Protein 4XYG (pdb70)

CATH classification: 3.40.50.720 (+1 more: 3.40.50.720)

Sequence (376 aa):
AKVLCVLYDDPTSGYPPLYARNAIPKIERYPDGQTVPNPKHIDFVPGELLGCVSGELGLRSYLEDLGHTFIVTSDKEEGPNSVFEKELPDADIVISQPFWPAYLTAERIAKAKKLKLALTAGIGSDHVDLNAAIKAGITVAEETFFSNGICVAEHAVMMILALVRNYLPSHKIAEEGGWNIADCVSRSYDLEGMHVGTVAAGRIGLAVLRRLKPFDVKLHYTARHRSPRAIEDELGLTYHATAEEMAEVCDVISIHAPLYPATEHLFNAKVLNKMRHGSYLVNTARRAEEICDRDDIVRALESGQLAGYAGDVWFPQPAPANHPWRNMPHNGMTPHMSGSSLSGQARYAAGTREILECWFENRPIRDEYLIVSNGKLAGT

Nearest PDB structures (foldseek):
  4xyg-assembly1_A  TM=1.003E+00  e=2.676E-80  Granulicella mallensis MP5ACTX8
  6tb6-assembly1_B  TM=9.885E-01  e=5.078E-66  Granulicella mallensis
  7ya4-assembly1_A  TM=9.748E-01  e=5.518E-65  Novosphingobium sp. AP12
  7qz1-assembly2_B-2  TM=9.935E-01  e=2.364E-64  Ancylobacter novellus DSM 506
  6jx1-assembly1_A  TM=9.877E-01  e=9.874E-65  Pseudomonas sp. 101

B-factor: mean 25.12, std 8.69, range [8.84, 64.17]

Secondary structure (DSSP, 8-state):
-EEEEE-BPPPTT-SS---S-S------B-TTSPBPP--S--SS-TTS--SBTTTGGG-HHHHHHTT-EEEEES--SSTTSHHHHHGGG-SEEEE-TTS---B-HHHHHH-TT--EEEESSS--TTB-HHHHHHHT-EEE--TTTTHHHHHHHHHHHHHHHHHTHHHHHHHHHTT---HHHHHTT----TT-EEEEE--SHHHHHHHHHHGGGTPEEEEE-SSPPPHHHHHHHTPEEESSHHHHHTT-SEEEE----STTTTT-BSHHHHTTSPTTEEEEE-S-GGGB-HHHHHHHHHHTSEEEEEES--SSSSPPTT-TTTTSTTB----S-GGGSHHHHHHHHHHHHHHHHHHHTT-PPPGGGEEEETTEES--

Foldseek 3Di:
DEEEEAAAADDPVDPPDDAPDQADDDDAAAPVGHGFFDFPDAQDHQRTQQRHQVNVLRCDVVQVVVPYHYHYYNFQDDCVTPCNVVQQAHQEYEYEPLRDRAADLVSLVSNPNYAEYEYLFDDDVRYDVVSCLVSQHWYWFRPPLQLLLLLVVQVVQVQCLQQVPPVCVVCVVVVHDPVCVNRVRGDQQAAFEEEEEDCPSNNVSNLVVCQVSNYQYEYEYCDDDDPVSCVVRVYDYDPDLLVSQLRGQEYEYADADDVVQFQCAALVSLQSHAQAGEYEYAHEARSHDQVRVLVSCVVRSHSEYEYAHDPPPVQPPPRPQVDRPHYDYDHNPRCSRSNSSSRSSSLVSRQVVCVVVVHDRDPSGTQDHRSRGDDD

InterPro domains:
  IPR006139 D-isomer specific 2-hydroxyacid dehydrogenase, catalytic domain [PF00389] (63-358)
  IPR006140 D-isomer specific 2-hydroxyacid dehydrogenase, NAD-binding domain [PF02826] (156-335)
  IPR033689 NAD-dependent formate dehydrogenase [MF_03210] (2-383)
  IPR033689 NAD-dependent formate dehydrogenase [NF005750] (1-384)
  IPR033689 NAD-dependent formate dehydrogenase [cd05302] (2-378)
  IPR036291 NAD(P)-binding domain superfamily [SSF51735] (151-336)

Radius of gyration: 21.49 Å; Cα contacts (8 Å, |Δi|>4): 760; chains: 1; bounding box: 57×50×52 Å

Structure (mmCIF, N/CA/C/O backbone):
data_4XYG
#
_entry.id   4XYG
#
_cell.length_a   60.166
_cell.length_b   60.166
_cell.length_c   179.683
_cell.angle_alpha   90.00
_cell.angle_beta   90.00
_cell.angle_gamma   120.00
#
_symmetry.space_group_name_H-M   'P 31 2 1'
#
loop_
_entity.id
_entity.type
_entity.pdbx_description
1 polymer 'Formate dehydrogenase'
2 water water
#
loop_
_atom_site.group_PDB
_atom_site.id
_atom_site.type_symbol
_atom_site.label_atom_id
_atom_site.label_alt_id
_atom_site.label_comp_id
_atom_site.label_asym_id
_atom_site.label_entity_id
_atom_site.label_seq_id
_atom_site.pdbx_PDB_ins_code
_atom_site.Cartn_x
_atom_site.Cartn_y
_atom_site.Cartn_z
_atom_site.occupancy
_atom_site.B_iso_or_equiv
_atom_site.auth_seq_id
_atom_site.auth_comp_id
_atom_site.auth_asym_id
_atom_site.auth_atom_id
_atom_site.pdbx_PDB_model_num
ATOM 1 N N . ALA A 1 2 ? -35.840 -11.233 2.873 1.00 23.29 2 ALA A N 1
ATOM 2 C CA . ALA A 1 2 ? -34.542 -10.733 2.430 1.00 21.48 2 ALA A CA 1
ATOM 3 C C . ALA A 1 2 ? -33.409 -11.527 3.060 1.00 21.12 2 ALA A C 1
ATOM 4 O O . ALA A 1 2 ? -33.593 -12.189 4.089 1.00 22.20 2 ALA A O 1
ATOM 6 N N . LYS A 1 3 ? -32.232 -11.444 2.453 1.00 20.33 3 LYS A N 1
ATOM 7 C CA . LYS A 1 3 ? -31.050 -12.086 3.001 1.00 20.55 3 LYS A CA 1
ATOM 8 C C . LYS A 1 3 ? -30.070 -11.037 3.503 1.00 19.77 3 LYS A C 1
ATOM 9 O O . LYS A 1 3 ? -29.653 -10.149 2.754 1.00 19.12 3 LYS A O 1
ATOM 15 N N . VAL A 1 4 ? -29.717 -11.149 4.779 1.00 18.93 4 VAL A N 1
ATOM 16 C CA . VAL A 1 4 ? -28.802 -10.217 5.437 1.00 20.19 4 VAL A CA 1
ATOM 17 C C . VAL A 1 4 ? -27.507 -10.967 5.714 1.00 18.75 4 VAL A C 1
ATOM 18 O O . VAL A 1 4 ? -27.513 -11.952 6.454 1.00 20.36 4 VAL A O 1
ATOM 22 N N . LEU A 1 5 ? -26.409 -10.503 5.118 1.00 18.17 5 LEU A N 1
ATOM 23 C CA . LEU A 1 5 ? -25.100 -11.137 5.256 1.00 18.31 5 LEU A CA 1
ATOM 24 C C . LEU A 1 5 ? -24.227 -10.231 6.104 1.00 19.16 5 LEU A C 1
ATOM 25 O O . LEU A 1 5 ? -23.911 -9.123 5.685 1.00 17.00 5 LEU A O 1
ATOM 30 N N . CYS A 1 6 ? -23.848 -10.714 7.288 1.00 19.32 6 CYS A N 1
ATOM 31 C CA . CYS A 1 6 ? -23.234 -9.876 8.312 1.00 17.83 6 CYS A CA 1
ATOM 32 C C . CYS A 1 6 ? -21.908 -10.478 8.753 1.00 19.77 6 CYS A C 1
ATOM 33 O O . CYS A 1 6 ? -21.853 -11.640 9.171 1.00 22.42 6 CYS A O 1
ATOM 36 N N . VAL A 1 7 ? -20.839 -9.691 8.650 1.00 17.70 7 VAL A N 1
ATOM 37 C CA . VAL A 1 7 ? -19.495 -10.169 9.001 1.00 17.48 7 VAL A CA 1
ATOM 38 C C . VAL A 1 7 ? -19.090 -9.521 10.327 1.00 19.90 7 VAL A C 1
ATOM 39 O O . VAL A 1 7 ? -19.225 -8.310 10.487 1.00 17.76 7 VAL A O 1
ATOM 43 N N . LEU A 1 8 ? -18.640 -10.332 11.286 1.00 17.93 8 LEU A N 1
ATOM 44 C CA . LEU A 1 8 ? -18.305 -9.851 12.630 1.00 20.24 8 LEU A CA 1
ATOM 45 C C . LEU A 1 8 ? -17.006 -10.520 13.063 1.00 21.32 8 LEU A C 1
ATOM 46 O O . LEU A 1 8 ? -16.599 -11.509 12.462 1.00 19.32 8 LEU A O 1
ATOM 51 N N . TYR A 1 9 ? -16.341 -9.990 14.086 1.00 19.22 9 TYR A N 1
ATOM 52 C CA . TYR A 1 9 ? -15.091 -10.609 14.513 1.00 21.22 9 TYR A CA 1
ATOM 53 C C . TYR A 1 9 ? -15.314 -11.850 15.376 1.00 20.12 9 TYR A C 1
ATOM 54 O O . TYR A 1 9 ? -16.428 -12.134 15.807 1.00 20.04 9 TYR A O 1
ATOM 63 N N . ASP A 1 10 ? -14.246 -12.600 15.617 1.00 21.36 10 ASP A N 1
ATOM 64 C CA . ASP A 1 10 ? -14.366 -13.835 16.382 1.00 23.37 10 ASP A CA 1
ATOM 65 C C . ASP A 1 10 ? -14.763 -13.629 17.850 1.00 26.89 10 ASP A C 1
ATOM 66 O O . ASP A 1 10 ? -14.540 -12.557 18.440 1.00 21.87 10 ASP A O 1
ATOM 71 N N . ASP A 1 11 ? -15.379 -14.664 18.419 1.00 24.66 11 ASP A N 1
ATOM 72 C CA . ASP A 1 11 ? -15.766 -14.690 19.819 1.00 24.67 11 ASP A CA 1
ATOM 73 C C . ASP A 1 11 ? -14.546 -14.561 20.734 1.00 22.70 11 ASP A C 1
ATOM 74 O O . ASP A 1 11 ? -13.410 -14.793 20.300 1.00 23.66 11 ASP A O 1
ATOM 79 N N . PRO A 1 12 ? -14.782 -14.182 21.999 1.00 23.42 12 PRO A N 1
ATOM 80 C CA . PRO A 1 12 ? -13.702 -14.181 22.991 1.00 27.57 12 PRO A CA 1
ATOM 81 C C . PRO A 1 12 ? -13.064 -15.560 23.115 1.00 32.68 12 PRO A C 1
ATOM 82 O O . PRO A 1 12 ? -13.759 -16.580 23.017 1.00 30.55 12 PRO A O 1
ATOM 86 N N . THR A 1 13 ? -11.754 -15.569 23.337 1.00 32.66 13 THR A N 1
ATOM 87 C CA . THR A 1 13 ? -10.980 -16.789 23.544 1.00 35.48 13 THR A CA 1
ATOM 88 C C . THR A 1 13 ? -11.613 -17.725 24.579 1.00 35.60 13 THR A C 1
ATOM 89 O O . THR A 1 13 ? -11.674 -18.938 24.369 1.00 36.49 13 THR A O 1
ATOM 93 N N . SER A 1 14 ? -12.105 -17.155 25.677 1.00 34.40 14 SER A N 1
ATOM 94 C CA . SER A 1 14 ? -12.702 -17.938 26.759 1.00 40.44 14 SER A CA 1
ATOM 95 C C . SER A 1 14 ? -14.174 -18.315 26.523 1.00 40.71 14 SER A C 1
ATOM 96 O O . SER A 1 14 ? -14.798 -18.956 27.372 1.00 41.98 14 SER A O 1
ATOM 99 N N . GLY A 1 15 ? -14.721 -17.925 25.372 1.00 34.10 15 GLY A N 1
ATOM 100 C CA . GLY A 1 15 ? -16.088 -18.272 25.020 1.00 33.64 15 GLY A CA 1
ATOM 101 C C . GLY A 1 15 ? -17.081 -17.133 25.162 1.00 33.78 15 GLY A C 1
ATOM 102 O O . GLY A 1 15 ? -16.783 -16.108 25.777 1.00 36.67 15 GLY A O 1
ATOM 103 N N . TYR A 1 16 ? -18.271 -17.319 24.600 1.00 31.43 16 TYR A N 1
ATOM 104 C CA . TYR A 1 16 ? -19.318 -16.305 24.659 1.00 29.83 16 TYR A CA 1
ATOM 105 C C . TYR A 1 16 ? -20.487 -16.826 25.487 1.00 30.00 16 TYR A C 1
ATOM 106 O O . TYR A 1 16 ? -20.875 -17.989 25.346 1.00 35.52 16 TYR A O 1
ATOM 115 N N . PRO A 1 17 ? -21.066 -15.973 26.348 1.00 27.73 17 PRO A N 1
ATOM 116 C CA . PRO A 1 17 ? -20.696 -14.577 26.598 1.00 29.28 17 PRO A CA 1
ATOM 117 C C . PRO A 1 17 ? -19.531 -14.464 27.567 1.00 34.15 17 PRO A C 1
ATOM 118 O O . PRO A 1 17 ? -19.276 -15.393 28.345 1.00 31.34 17 PRO A O 1
ATOM 122 N N . PRO A 1 18 ? -18.825 -13.328 27.529 1.00 29.29 18 PRO A N 1
ATOM 123 C CA . PRO A 1 18 ? -17.754 -13.125 28.503 1.00 29.25 18 PRO A CA 1
ATOM 124 C C . PRO A 1 18 ? -18.356 -12.816 29.863 1.00 25.77 18 PRO A C 1
ATOM 125 O O . PRO A 1 18 ? -19.559 -12.567 29.963 1.00 25.35 18 PRO A O 1
ATOM 129 N N . LEU A 1 19 ? -17.537 -12.822 30.911 1.00 28.42 19 LEU A N 1
ATOM 130 C CA . LEU A 1 19 ? -18.015 -12.408 32.225 1.00 27.71 19 LEU A CA 1
ATOM 131 C C . LEU A 1 19 ? -17.949 -10.889 32.343 1.00 25.50 19 LEU A C 1
ATOM 132 O O . LEU A 1 19 ? -16.866 -10.320 32.452 1.00 30.75 19 LEU A O 1
ATOM 137 N N . TYR A 1 20 ? -19.102 -10.233 32.311 1.00 27.03 20 TYR A N 1
ATOM 138 C CA . TYR A 1 20 ? -19.121 -8.771 32.295 1.00 23.27 20 TYR A CA 1
ATOM 139 C C . TYR A 1 20 ? -18.708 -8.206 33.649 1.00 26.51 20 TYR A C 1
ATOM 140 O O . TYR A 1 20 ? -19.097 -8.720 34.701 1.00 23.44 20 TYR A O 1
ATOM 149 N N . ALA A 1 21 ? -17.901 -7.150 33.599 1.00 24.19 21 ALA A N 1
ATOM 150 C CA . ALA A 1 21 ? -17.449 -6.428 34.785 1.00 22.98 21 ALA A CA 1
ATOM 151 C C . ALA A 1 21 ? -18.578 -5.679 35.480 1.00 22.58 21 ALA A C 1
ATOM 152 O O . ALA A 1 21 ? -18.538 -5.473 36.697 1.00 21.51 21 ALA A O 1
ATOM 154 N N . ARG A 1 22 ? -19.567 -5.242 34.703 1.00 24.22 22 ARG A N 1
ATOM 155 C CA . ARG A 1 22 ? -20.704 -4.495 35.241 1.00 23.21 22 ARG A CA 1
ATOM 156 C C . ARG A 1 22 ? -21.970 -4.859 34.475 1.00 26.07 22 ARG A C 1
ATOM 157 O O . ARG A 1 22 ? -21.895 -5.420 33.388 1.00 24.18 22 ARG A O 1
ATOM 165 N N . ASN A 1 23 ? -23.136 -4.541 35.024 1.00 26.11 23 ASN A N 1
ATOM 166 C CA . ASN A 1 23 ? -24.365 -4.937 34.345 1.00 30.99 23 ASN A CA 1
ATOM 167 C C . ASN A 1 23 ? -25.161 -3.785 33.748 1.00 30.98 23 ASN A C 1
ATOM 168 O O . ASN A 1 23 ? -26.263 -3.994 33.233 1.00 29.23 23 ASN A O 1
ATOM 173 N N . ALA A 1 24 ? -24.609 -2.573 33.822 1.00 25.23 24 ALA A N 1
ATOM 174 C CA . ALA A 1 24 ? -25.243 -1.410 33.194 1.00 24.64 24 ALA A CA 1
ATOM 175 C C . ALA A 1 24 ? -24.185 -0.404 32.755 1.00 24.96 24 ALA A C 1
ATOM 176 O O . ALA A 1 24 ? -23.109 -0.349 33.336 1.00 26.76 24 ALA A O 1
ATOM 178 N N . ILE A 1 25 ? -24.494 0.383 31.728 1.00 22.68 25 ILE A N 1
ATOM 179 C CA . ILE A 1 25 ? -23.607 1.469 31.292 1.00 20.04 25 ILE A CA 1
ATOM 180 C C . ILE A 1 25 ? -24.392 2.781 31.247 1.00 19.20 25 ILE A C 1
ATOM 181 O O . ILE A 1 25 ? -25.631 2.768 31.256 1.00 19.18 25 ILE A O 1
ATOM 186 N N . PRO A 1 26 ? -23.683 3.930 31.217 1.00 19.28 26 PRO A N 1
ATOM 187 C CA . PRO A 1 26 ? -24.392 5.213 31.136 1.00 19.41 26 PRO A CA 1
ATOM 188 C C . PRO A 1 26 ? -25.337 5.297 29.940 1.00 21.06 26 PRO A C 1
ATOM 189 O O . PRO A 1 26 ? -25.043 4.739 28.882 1.00 18.71 26 PRO A O 1
ATOM 193 N N . LYS A 1 27 ? -26.461 5.983 30.109 1.00 22.36 27 LYS A N 1
ATOM 194 C CA . LYS A 1 27 ? -27.365 6.216 28.991 1.00 25.01 27 LYS A CA 1
ATOM 195 C C . LYS A 1 27 ? -26.977 7.532 28.323 1.00 23.57 27 LYS A C 1
ATOM 196 O O . LYS A 1 27 ? -27.168 8.602 28.895 1.00 28.83 27 LYS A O 1
ATOM 202 N N . ILE A 1 28 ? -26.404 7.454 27.127 1.00 21.69 28 ILE A N 1
ATOM 203 C CA . ILE A 1 28 ? -26.049 8.657 26.377 1.00 20.88 28 ILE A CA 1
ATOM 204 C C . ILE A 1 28 ? -27.273 9.053 25.546 1.00 21.45 28 ILE A C 1
ATOM 205 O O . ILE A 1 28 ? -27.907 8.191 24.937 1.00 24.25 28 ILE A O 1
ATOM 210 N N . GLU A 1 29 ? -27.616 10.340 25.543 1.00 21.30 29 GLU A N 1
ATOM 211 C CA . GLU A 1 29 ? -28.826 10.818 24.869 1.00 23.55 29 GLU A CA 1
ATOM 212 C C . GLU A 1 29 ? -28.538 11.563 23.575 1.00 24.51 29 GLU A C 1
ATOM 213 O O . GLU A 1 29 ? -29.307 11.494 22.611 1.00 23.87 29 GLU A O 1
ATOM 219 N N . ARG A 1 30 ? -27.444 12.312 23.565 1.00 20.56 30 ARG A N 1
ATOM 220 C CA . ARG A 1 30 ? -27.093 13.058 22.367 1.00 20.26 30 ARG A CA 1
ATOM 221 C C . ARG A 1 30 ? -25.596 13.251 22.243 1.00 18.60 30 ARG A C 1
ATOM 222 O O . ARG A 1 30 ? -24.851 13.047 23.202 1.00 19.50 30 ARG A O 1
ATOM 230 N N . TYR A 1 31 ? -25.170 13.643 21.049 1.00 17.56 31 TYR A N 1
ATOM 231 C CA . TYR A 1 31 ? -23.769 13.878 20.748 1.00 17.79 31 TYR A CA 1
ATOM 232 C C . TYR A 1 31 ? -23.497 15.368 20.909 1.00 18.21 31 TYR A C 1
ATOM 233 O O . TYR A 1 31 ? -24.445 16.151 21.031 1.00 21.36 31 TYR A O 1
ATOM 242 N N . PRO A 1 32 ? -22.212 15.771 20.951 1.00 19.87 32 PRO A N 1
ATOM 243 C CA . PRO A 1 32 ? -21.883 17.170 21.266 1.00 20.86 32 PRO A CA 1
ATOM 244 C C . PRO A 1 32 ? -22.424 18.205 20.284 1.00 24.26 32 PRO A C 1
ATOM 245 O O . PRO A 1 32 ? -22.540 19.374 20.666 1.00 29.75 32 PRO A O 1
ATOM 249 N N . ASP A 1 33 ? -22.740 17.805 19.054 1.00 20.83 33 ASP A N 1
ATOM 250 C CA . ASP A 1 33 ? -23.277 18.754 18.075 1.00 23.02 33 ASP A CA 1
ATOM 251 C C . ASP A 1 33 ? -24.805 18.808 18.081 1.00 25.39 33 ASP A C 1
ATOM 252 O O . ASP A 1 33 ? -25.414 19.517 17.272 1.00 29.17 33 ASP A O 1
ATOM 257 N N . GLY A 1 34 ? -25.419 18.058 18.989 1.00 21.57 34 GLY A N 1
ATOM 258 C CA . GLY A 1 34 ? -26.868 18.057 19.116 1.00 23.36 34 GLY A CA 1
ATOM 259 C C . GLY A 1 34 ? -27.558 16.887 18.432 1.00 22.06 34 GLY A C 1
ATOM 260 O O . GLY A 1 34 ? -28.751 16.663 18.641 1.00 25.15 34 GLY A O 1
ATOM 261 N N . GLN A 1 35 ? -26.828 16.142 17.608 1.00 19.50 35 GLN A N 1
ATOM 262 C CA . GLN A 1 35 ? -27.404 14.950 16.988 1.00 19.30 35 GLN A CA 1
ATOM 263 C C . GLN A 1 35 ? -27.879 13.985 18.074 1.00 20.13 35 GLN A C 1
ATOM 264 O O . GLN A 1 35 ? -27.180 13.768 19.059 1.00 20.83 35 GLN A O 1
ATOM 270 N N . THR A 1 36 ? -29.068 13.407 17.913 1.00 19.25 36 THR A N 1
ATOM 271 C CA . THR A 1 36 ? -29.527 12.399 18.867 1.00 19.11 36 THR A CA 1
ATOM 272 C C . THR A 1 36 ? -28.906 11.022 18.617 1.00 18.01 36 THR A C 1
ATOM 273 O O . THR A 1 36 ? -28.537 10.689 17.484 1.00 17.54 36 THR A O 1
ATOM 277 N N . VAL A 1 37 ? -28.779 10.242 19.693 1.00 17.62 37 VAL A N 1
ATOM 278 C CA . VAL A 1 37 ? -28.353 8.846 19.596 1.00 16.24 37 VAL A CA 1
ATOM 279 C C . VAL A 1 37 ? -29.420 8.047 18.855 1.00 15.40 37 VAL A C 1
ATOM 280 O O . VAL A 1 37 ? -30.534 8.539 18.673 1.00 18.89 37 VAL A O 1
ATOM 284 N N . PRO A 1 38 ? -29.083 6.824 18.416 1.00 17.04 38 PRO A N 1
ATOM 285 C CA . PRO A 1 38 ? -30.083 6.093 17.628 1.00 19.27 38 PRO A CA 1
ATOM 286 C C . PRO A 1 38 ? -31.374 5.816 18.390 1.00 19.73 38 PRO A C 1
ATOM 287 O O . PRO A 1 38 ? -31.383 5.693 19.630 1.00 18.25 38 PRO A O 1
ATOM 291 N N . ASN A 1 39 ? -32.467 5.722 17.639 1.00 19.99 39 ASN A N 1
ATOM 292 C CA . ASN A 1 39 ? -33.781 5.515 18.237 1.00 22.43 39 ASN A CA 1
ATOM 293 C C . ASN A 1 39 ? -34.557 4.371 17.604 1.00 21.74 39 ASN A C 1
ATOM 294 O O . ASN A 1 39 ? -35.655 4.584 17.071 1.00 23.63 39 ASN A O 1
ATOM 299 N N . PRO A 1 40 ? -34.007 3.146 17.675 1.00 20.96 40 PRO A N 1
ATOM 300 C CA . PRO A 1 40 ? -34.799 2.024 17.166 1.00 20.38 40 PRO A CA 1
ATOM 301 C C . PRO A 1 40 ? -36.050 1.841 18.020 1.00 21.73 40 PRO A C 1
ATOM 302 O O . PRO A 1 40 ? -36.106 2.332 19.157 1.00 22.50 40 PRO A O 1
ATOM 306 N N . LYS A 1 41 ? -37.054 1.159 17.479 1.00 23.11 41 LYS A N 1
ATOM 307 C CA . LYS A 1 41 ? -38.296 0.980 18.222 1.00 22.81 41 LYS A CA 1
ATOM 308 C C . LYS A 1 41 ? -38.100 0.073 19.432 1.00 23.12 41 LYS A C 1
ATOM 309 O O . LYS A 1 41 ? -38.754 0.249 20.466 1.00 25.55 41 LYS A O 1
ATOM 315 N N . HIS A 1 42 ? -37.201 -0.897 19.292 1.00 23.18 42 HIS A N 1
ATOM 316 C CA . HIS A 1 42 ? -36.849 -1.824 20.363 1.00 23.90 42 HIS A CA 1
ATOM 317 C C . HIS A 1 42 ? -35.414 -2.280 20.165 1.00 21.92 42 HIS A C 1
ATOM 318 O O . HIS A 1 42 ? -34.907 -2.280 19.031 1.00 21.56 42 HIS A O 1
ATOM 325 N N . ILE A 1 43 ? -34.759 -2.669 21.256 1.00 21.90 43 ILE A N 1
ATOM 326 C CA . ILE A 1 43 ? -33.515 -3.424 21.146 1.00 19.60 43 ILE A CA 1
ATOM 327 C C . ILE A 1 43 ? -33.627 -4.748 21.895 1.00 23.79 43 ILE A C 1
AT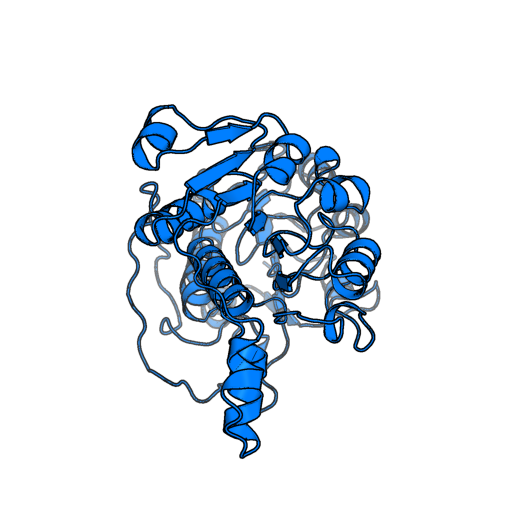OM 328 O O . ILE A 1 43 ? -34.343 -4.850 22.897 1.00 29.59 43 ILE A O 1
ATOM 333 N N . ASP A 1 44 ? -32.909 -5.751 21.404 1.00 21.73 44 ASP A N 1
ATOM 334 C CA . ASP A 1 44 ? -32.925 -7.085 21.988 1.00 24.77 44 ASP A CA 1
ATOM 335 C C . ASP A 1 44 ? -31.601 -7.404 22.679 1.00 28.27 44 ASP A C 1
ATOM 336 O O . ASP A 1 44 ? -31.086 -8.521 22.598 1.00 27.93 44 ASP A O 1
ATOM 341 N N . PHE A 1 45 ? -31.044 -6.398 23.342 1.00 24.45 45 PHE A N 1
ATOM 342 C CA . PHE A 1 45 ? -29.843 -6.567 24.145 1.00 24.29 45 PHE A CA 1
ATOM 343 C C . PHE A 1 45 ? -29.900 -5.557 25.287 1.00 21.93 45 PHE A C 1
ATOM 344 O O . PHE A 1 45 ? -30.657 -4.579 25.231 1.00 23.77 45 PHE A O 1
ATOM 352 N N . VAL A 1 46 ? -29.130 -5.828 26.334 1.00 22.77 46 VAL A N 1
ATOM 353 C CA . VAL A 1 46 ? -28.923 -4.876 27.413 1.00 21.05 46 VAL A CA 1
ATOM 354 C C . VAL A 1 46 ? -27.650 -4.118 27.066 1.00 18.55 46 VAL A C 1
ATOM 355 O O . VAL A 1 46 ? -26.610 -4.735 26.843 1.00 20.42 46 VAL A O 1
ATOM 359 N N . PRO A 1 47 ? -27.737 -2.781 26.964 1.00 20.37 47 PRO A N 1
ATOM 360 C CA . PRO A 1 47 ? -26.529 -2.015 26.631 1.00 20.30 47 PRO A CA 1
ATOM 361 C C . PRO A 1 47 ? -25.412 -2.367 27.606 1.00 19.95 47 PRO A C 1
ATOM 362 O O . PRO A 1 47 ? -25.625 -2.392 28.826 1.00 20.98 47 PRO A O 1
ATOM 366 N N . GLY A 1 48 ? -24.244 -2.673 27.058 1.00 19.65 48 GLY A N 1
ATOM 367 C CA . GLY A 1 48 ? -23.156 -3.214 27.843 1.00 23.43 48 GLY A CA 1
ATOM 368 C C . GLY A 1 48 ? -22.765 -4.594 27.344 1.00 22.90 48 GLY A C 1
ATOM 369 O O . GLY A 1 48 ? -21.636 -5.042 27.550 1.00 20.77 48 GLY A O 1
ATOM 370 N N . GLU A 1 49 ? -23.689 -5.274 26.666 1.00 19.49 49 GLU A N 1
ATOM 371 C CA . GLU A 1 49 ? -23.370 -6.595 26.132 1.00 19.40 49 GLU A CA 1
ATOM 372 C C . GLU A 1 49 ? -22.370 -6.550 24.974 1.00 20.25 49 GLU A C 1
ATOM 373 O O . GLU A 1 49 ? -22.282 -5.558 24.225 1.00 21.28 49 GLU A O 1
ATOM 379 N N . LEU A 1 50 ? -21.610 -7.632 24.826 1.00 19.60 50 LEU A N 1
ATOM 380 C CA . LEU A 1 50 ? -20.694 -7.780 23.710 1.00 18.95 50 LEU A CA 1
ATOM 381 C C . LEU A 1 50 ? -21.493 -8.134 22.453 1.00 21.04 50 LEU A C 1
ATOM 382 O O . LEU A 1 50 ? -22.115 -9.195 22.382 1.00 21.34 50 LEU A O 1
ATOM 387 N N . LEU A 1 51 ? -21.481 -7.245 21.463 1.00 19.88 51 LEU A N 1
ATOM 388 C CA . LEU A 1 51 ? -22.369 -7.406 20.309 1.00 19.56 51 LEU A CA 1
ATOM 389 C C . LEU A 1 51 ? -21.641 -7.577 18.983 1.00 21.27 51 LEU A C 1
ATOM 390 O O . LEU A 1 51 ? -22.228 -8.058 18.004 1.00 20.54 51 LEU A O 1
ATOM 395 N N . GLY A 1 52 ? -20.371 -7.184 18.930 1.00 17.09 52 GLY A N 1
ATOM 396 C CA . GLY A 1 52 ? -19.658 -7.127 17.667 1.00 17.30 52 GLY A CA 1
ATOM 397 C C . GLY A 1 52 ? -18.927 -8.380 17.227 1.00 18.36 52 GLY A C 1
ATOM 398 O O . GLY A 1 52 ? -18.251 -8.371 16.201 1.00 18.16 52 GLY A O 1
ATOM 399 N N . CYS A 1 53 ? -19.054 -9.459 18.000 1.00 19.94 53 CYS A N 1
ATOM 400 C CA . CYS A 1 53 ? -18.470 -10.741 17.603 1.00 18.83 53 CYS A CA 1
ATOM 401 C C . CYS A 1 53 ? -19.544 -11.657 17.029 1.00 20.60 53 CYS A C 1
ATOM 402 O O . CYS A 1 53 ? -20.735 -11.361 17.144 1.00 21.25 53 CYS A O 1
ATOM 405 N N . VAL A 1 54 ? -19.117 -12.772 16.438 1.00 21.48 54 VAL A N 1
ATOM 406 C CA . VAL A 1 54 ? -20.045 -13.688 15.755 1.00 21.39 54 VAL A CA 1
ATOM 407 C C . VAL A 1 54 ? -21.243 -14.110 16.628 1.00 23.63 54 VAL A C 1
ATOM 408 O O . VAL A 1 54 ? -22.387 -14.085 16.173 1.00 22.58 54 VAL A O 1
ATOM 412 N N . SER A 1 55 ? -21.008 -14.471 17.886 1.00 21.65 55 SER A N 1
ATOM 413 C CA . SER A 1 55 ? -22.121 -14.884 18.734 1.00 20.27 55 SER A CA 1
ATOM 414 C C . SER A 1 55 ? -22.984 -13.733 19.259 1.00 20.73 55 SER A C 1
ATOM 415 O O . SER A 1 55 ? -24.119 -13.951 19.680 1.00 23.60 55 SER A O 1
ATOM 418 N N . GLY A 1 56 ? -22.447 -12.514 19.231 1.00 21.00 56 GLY A N 1
ATOM 419 C CA . GLY A 1 56 ? -23.191 -11.345 19.665 1.00 19.64 56 GLY A CA 1
ATOM 420 C C . GLY A 1 56 ? -24.228 -10.892 18.648 1.00 17.63 56 GLY A C 1
ATOM 421 O O . GLY A 1 56 ? -25.297 -10.382 19.024 1.00 20.46 56 GLY A O 1
ATOM 422 N N . GLU A 1 57 ? -23.896 -11.072 17.371 1.00 19.16 57 GLU A N 1
ATOM 423 C CA . GLU A 1 57 ? -24.839 -10.911 16.259 1.00 22.41 57 GLU A CA 1
ATOM 424 C C . GLU A 1 57 ? -25.420 -9.504 16.115 1.00 18.61 57 GLU A C 1
ATOM 425 O O . GLU A 1 57 ? -26.475 -9.326 15.492 1.00 20.04 57 GLU A O 1
ATOM 431 N N . LEU A 1 58 ? -24.746 -8.507 16.700 1.00 17.72 58 LEU A N 1
ATOM 432 C CA . LEU A 1 58 ? -25.288 -7.142 16.777 1.00 18.07 58 LEU A CA 1
ATOM 433 C C . LEU A 1 58 ? -26.714 -7.099 17.354 1.00 18.21 58 LEU A C 1
ATOM 434 O O . LEU A 1 58 ? -27.450 -6.129 17.177 1.00 19.32 58 LEU A O 1
ATOM 439 N N . GLY A 1 59 ? -27.099 -8.150 18.072 1.00 18.60 59 GLY A N 1
ATOM 440 C CA . GLY A 1 59 ? -28.414 -8.202 18.677 1.00 17.63 59 GLY A CA 1
ATOM 441 C C . GLY A 1 59 ? -29.560 -8.300 17.686 1.00 18.49 59 GLY A C 1
ATOM 442 O O . GLY A 1 59 ? -30.708 -8.009 18.036 1.00 20.30 59 GLY A O 1
ATOM 443 N N . LEU A 1 60 ? -29.268 -8.743 16.463 1.00 19.57 60 LEU A N 1
ATOM 444 C CA . LEU A 1 60 ? -30.258 -8.655 15.377 1.00 19.05 60 LEU A CA 1
ATOM 445 C C . LEU A 1 60 ? -31.057 -9.922 15.048 1.00 19.80 60 LEU A C 1
ATOM 446 O O . LEU A 1 60 ? -32.070 -9.827 14.339 1.00 20.61 60 LEU A O 1
ATOM 451 N N . ARG A 1 61 ? -30.614 -11.091 15.520 1.00 19.90 61 ARG A N 1
ATOM 452 C CA . ARG A 1 61 ? -31.149 -12.345 14.959 1.00 22.04 61 ARG A CA 1
ATOM 453 C C . ARG A 1 61 ? -32.648 -12.571 15.155 1.00 24.07 61 ARG A C 1
ATOM 454 O O . ARG A 1 61 ? -33.354 -12.864 14.184 1.00 22.96 61 ARG A O 1
ATOM 462 N N . SER A 1 62 ? -33.131 -12.452 16.391 1.00 24.00 62 SER A N 1
ATOM 463 C CA . SER A 1 62 ? -34.560 -12.620 16.661 1.00 27.35 62 SER A CA 1
ATOM 464 C C . SER A 1 62 ? -35.422 -11.645 15.867 1.00 25.59 62 SER A C 1
ATOM 465 O O . SER A 1 62 ? -36.447 -12.038 15.293 1.00 23.56 62 SER A O 1
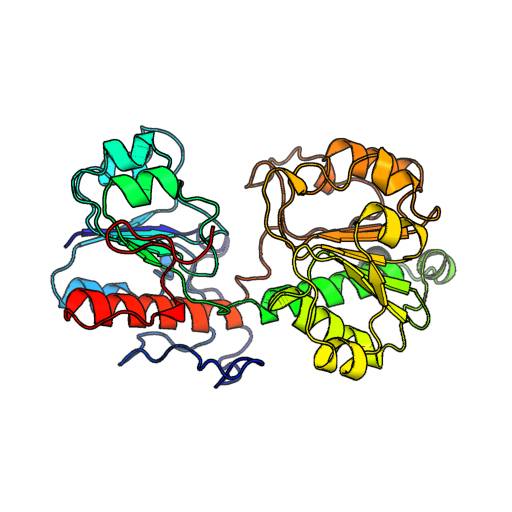ATOM 468 N N . TYR A 1 63 ? -35.004 -10.378 15.837 1.00 22.66 63 TYR A N 1
ATOM 469 C CA . TYR A 1 63 ? -35.687 -9.356 15.051 1.00 20.20 63 TYR A CA 1
ATOM 470 C C . TYR A 1 63 ? -35.788 -9.744 13.574 1.00 19.72 63 TYR A C 1
ATOM 471 O O . TYR A 1 63 ? -36.885 -9.747 13.007 1.00 21.54 63 TYR A O 1
ATOM 480 N N . LEU A 1 64 ? -34.659 -10.086 12.960 1.00 19.66 64 LEU A N 1
ATOM 481 C CA . LEU A 1 64 ? -34.634 -10.409 11.533 1.00 20.14 64 LEU A CA 1
ATOM 482 C C . LEU A 1 64 ? -35.396 -11.696 11.213 1.00 20.92 64 LEU A C 1
ATOM 483 O O . LEU A 1 64 ? -36.193 -11.747 10.271 1.00 21.76 64 LEU A O 1
ATOM 488 N N . GLU A 1 65 ? -35.131 -12.739 11.988 1.00 20.94 65 GLU A N 1
ATOM 489 C CA . GLU A 1 65 ? -35.734 -14.042 11.704 1.00 23.35 65 GLU A CA 1
ATOM 490 C C . GLU A 1 65 ? -37.246 -14.066 11.925 1.00 24.54 65 GLU A C 1
ATOM 491 O O . GLU A 1 65 ? -37.965 -14.783 11.219 1.00 25.53 65 GLU A O 1
ATOM 497 N N . ASP A 1 66 ? -37.729 -13.280 12.882 1.00 23.75 66 ASP A N 1
ATOM 498 C CA . ASP A 1 66 ? -39.169 -13.160 13.120 1.00 25.79 66 ASP A CA 1
ATOM 499 C C . ASP A 1 66 ? -39.905 -12.610 11.892 1.00 25.95 66 ASP A C 1
ATOM 500 O O . ASP A 1 66 ? -41.037 -13.004 11.599 1.00 26.28 66 ASP A O 1
ATOM 505 N N . LEU A 1 67 ? -39.249 -11.709 11.168 1.00 22.01 67 LEU A N 1
ATOM 506 C CA . LEU A 1 67 ? -39.821 -11.116 9.961 1.00 21.02 67 LEU A CA 1
ATOM 507 C C . LEU A 1 67 ? -39.662 -12.010 8.732 1.00 20.20 67 LEU A C 1
ATOM 508 O O . LEU A 1 67 ? -40.115 -11.661 7.637 1.00 23.07 67 LEU A O 1
ATOM 513 N N . GLY A 1 68 ? -39.011 -13.157 8.901 1.00 21.82 68 GLY A N 1
ATOM 514 C CA . GLY A 1 68 ? -38.781 -14.058 7.783 1.00 22.71 68 GLY A CA 1
ATOM 515 C C . GLY A 1 68 ? -37.459 -13.873 7.064 1.00 22.37 68 GLY A C 1
ATOM 516 O O . GLY A 1 68 ? -37.203 -14.514 6.043 1.00 22.01 68 GLY A O 1
ATOM 517 N N . HIS A 1 69 ? -36.591 -13.004 7.579 1.00 17.86 69 HIS A N 1
ATOM 518 C CA . HIS A 1 69 ? -35.348 -12.768 6.856 1.00 21.34 69 HIS A CA 1
ATOM 519 C C . HIS A 1 69 ? -34.301 -13.827 7.185 1.00 21.62 69 HIS A C 1
ATOM 520 O O . HIS A 1 69 ? -34.318 -14.397 8.273 1.00 22.99 69 HIS A O 1
ATOM 527 N N . THR A 1 70 ? -33.415 -14.095 6.227 1.00 19.70 70 THR A N 1
ATOM 528 C CA . THR A 1 70 ? -32.264 -14.971 6.436 1.00 21.42 70 THR A CA 1
ATOM 529 C C . THR A 1 70 ? -31.086 -14.136 6.951 1.00 23.30 70 THR A C 1
ATOM 530 O O . THR A 1 70 ? -30.751 -13.109 6.366 1.00 23.05 70 THR A O 1
ATOM 534 N N . PHE A 1 71 ? -30.458 -14.582 8.036 1.00 20.47 71 PHE A N 1
ATOM 535 C CA . PHE A 1 71 ? -29.377 -13.824 8.677 1.00 19.91 71 PHE A CA 1
ATOM 536 C C . PHE A 1 71 ? -28.165 -14.728 8.763 1.00 20.87 71 PHE A C 1
ATOM 537 O O . PHE A 1 71 ? -28.152 -15.678 9.542 1.00 24.54 71 PHE A O 1
ATOM 545 N N . ILE A 1 72 ? -27.166 -14.458 7.931 1.00 18.45 72 ILE A N 1
ATOM 546 C CA . ILE A 1 72 ? -25.938 -15.241 7.914 1.00 20.71 72 ILE A CA 1
ATOM 547 C C . ILE A 1 72 ? -24.839 -14.442 8.593 1.00 21.39 72 ILE A C 1
ATOM 548 O O . ILE A 1 72 ? -24.486 -13.368 8.115 1.00 20.93 72 ILE A O 1
ATOM 553 N N . VAL A 1 73 ? -24.298 -14.963 9.694 1.00 19.53 73 VAL A N 1
ATOM 554 C CA . VAL A 1 73 ? -23.198 -14.290 10.405 1.00 24.04 73 VAL A CA 1
ATOM 555 C C . VAL A 1 73 ? -21.916 -15.112 10.308 1.00 25.62 73 VAL A C 1
ATOM 556 O O . VAL A 1 73 ? -21.924 -16.310 10.603 1.00 24.88 73 VAL A O 1
ATOM 560 N N . THR A 1 74 ? -20.823 -14.478 9.889 1.00 20.10 74 THR A N 1
ATOM 561 C CA . THR A 1 74 ? -19.533 -15.168 9.749 1.00 23.57 74 THR A CA 1
ATOM 562 C C . THR A 1 74 ? -18.363 -14.233 10.029 1.00 27.26 74 THR A C 1
ATOM 563 O O . THR A 1 74 ? -18.499 -13.015 9.899 1.00 23.25 74 THR A O 1
ATOM 567 N N . SER A 1 75 ? -17.210 -14.793 10.402 1.00 22.89 75 SER A N 1
ATOM 568 C CA . SER A 1 75 ? -15.970 -14.006 10.444 1.00 22.03 75 SER A CA 1
ATOM 569 C C . SER A 1 75 ? -15.079 -14.263 9.231 1.00 26.00 75 SER A C 1
ATOM 570 O O . SER A 1 75 ? -14.038 -13.607 9.062 1.00 26.73 75 SER A O 1
ATOM 573 N N . ASP A 1 76 ? -15.493 -15.211 8.384 1.00 23.41 76 ASP A N 1
ATOM 574 C CA . ASP A 1 76 ? -14.693 -15.645 7.239 1.00 28.12 76 ASP A CA 1
ATOM 575 C C . ASP A 1 76 ? -14.952 -14.768 6.016 1.00 28.11 76 ASP A C 1
ATOM 576 O O . ASP A 1 76 ? -15.935 -14.959 5.306 1.00 27.37 76 ASP A O 1
ATOM 581 N N . LYS A 1 77 ? -14.057 -13.820 5.760 1.00 29.13 77 LYS A N 1
ATOM 582 C CA . LYS A 1 77 ? -14.315 -12.787 4.759 1.00 31.45 77 LYS A CA 1
ATOM 583 C C . LYS A 1 77 ? -13.210 -12.640 3.715 1.00 34.11 77 LYS A C 1
ATOM 584 O O . LYS A 1 77 ? -13.314 -11.807 2.811 1.00 32.82 77 LYS A O 1
ATOM 590 N N A GLU A 1 78 ? -12.153 -13.440 3.833 0.50 33.43 78 GLU A N 1
ATOM 591 N N B GLU A 1 78 ? -12.053 -13.440 3.833 0.50 33.43 78 GLU A N 1
ATOM 592 C CA A GLU A 1 78 ? -10.989 -13.285 2.959 0.50 38.02 78 GLU A CA 1
ATOM 593 C CA B GLU A 1 78 ? -10.889 -13.285 2.959 0.50 38.02 78 GLU A CA 1
ATOM 594 C C A GLU A 1 78 ? -11.024 -14.175 1.723 0.50 38.47 78 GLU A C 1
ATOM 595 C C B GLU A 1 78 ? -10.924 -14.175 1.723 0.50 38.47 78 GLU A C 1
ATOM 596 O O A GLU A 1 78 ? -11.180 -15.390 1.825 0.50 40.62 78 GLU A O 1
ATOM 597 O O B GLU A 1 78 ? -11.080 -15.390 1.825 0.50 40.62 78 GLU A O 1
ATOM 608 N N . GLY A 1 79 ? -10.877 -13.556 0.556 1.00 42.50 79 GLY A N 1
ATOM 609 C CA . GLY A 1 79 ? -10.796 -14.282 -0.699 1.00 39.39 79 GLY A CA 1
ATOM 610 C C . GLY A 1 79 ? -12.128 -14.731 -1.260 1.00 39.00 79 GLY A C 1
ATOM 611 O O . GLY A 1 79 ? -13.156 -14.644 -0.588 1.00 39.61 79 GLY A O 1
ATOM 612 N N . PRO A 1 80 ? -12.113 -15.222 -2.506 1.00 38.14 80 PRO A N 1
ATOM 613 C CA . PRO A 1 80 ? -13.313 -15.662 -3.229 1.00 37.95 80 PRO A CA 1
ATOM 614 C C . PRO A 1 80 ? -13.859 -17.023 -2.789 1.00 37.83 80 PRO A C 1
ATOM 615 O O . PRO A 1 80 ? -14.980 -17.372 -3.158 1.00 40.76 80 PRO A O 1
ATOM 619 N N . ASN A 1 81 ? -13.095 -17.775 -2.005 1.00 35.32 81 ASN A N 1
ATOM 620 C CA . ASN A 1 81 ? -13.602 -19.031 -1.463 1.00 39.54 81 ASN A CA 1
ATOM 621 C C . ASN A 1 81 ? -14.080 -18.864 -0.013 1.00 36.56 81 ASN A C 1
ATOM 622 O O . ASN A 1 81 ? -14.403 -19.843 0.665 1.00 38.04 81 ASN A O 1
ATOM 627 N N . SER A 1 82 ? -14.130 -17.617 0.454 1.00 34.84 82 SER A N 1
ATOM 628 C CA . SER A 1 82 ? -14.626 -17.321 1.808 1.00 31.76 82 SER A CA 1
ATOM 629 C C . SER A 1 82 ? -16.137 -17.485 1.919 1.00 29.29 82 SER A C 1
ATOM 630 O O . SER A 1 82 ? -16.849 -17.379 0.920 1.00 30.35 82 SER A O 1
ATOM 633 N N . VAL A 1 83 ? -16.621 -17.742 3.135 1.00 25.96 83 VAL A N 1
ATOM 634 C CA . VAL A 1 83 ? -18.062 -17.787 3.391 1.00 30.24 83 VAL A CA 1
ATOM 635 C C . VAL A 1 83 ? -18.732 -16.504 2.887 1.00 26.45 83 VAL A C 1
ATOM 636 O O . VAL A 1 83 ? -19.746 -16.553 2.195 1.00 27.04 83 VAL A O 1
ATOM 640 N N . PHE A 1 84 ? -18.140 -15.360 3.210 1.00 26.28 84 PHE A N 1
ATOM 641 C CA . PHE A 1 84 ? -18.680 -14.087 2.746 1.00 24.72 84 PHE A CA 1
ATOM 642 C C . PHE A 1 84 ? -18.879 -14.023 1.227 1.00 26.71 84 PHE A C 1
ATOM 643 O O . PHE A 1 84 ? -19.964 -13.680 0.755 1.00 24.01 84 PHE A O 1
ATOM 651 N N . GLU A 1 85 ? -17.843 -14.347 0.460 1.00 24.74 85 GLU A N 1
ATOM 652 C CA . GLU A 1 85 ? -17.924 -14.180 -0.991 1.00 29.64 85 GLU A CA 1
ATOM 653 C C . GLU A 1 85 ? -18.881 -15.188 -1.631 1.00 29.37 85 GLU A C 1
ATOM 654 O O . GLU A 1 85 ? -19.495 -14.904 -2.659 1.00 28.19 85 GLU A O 1
ATOM 660 N N . LYS A 1 86 ? -19.029 -16.352 -1.004 1.00 31.24 86 LYS A N 1
ATOM 661 C CA . LYS A 1 86 ? -19.949 -17.365 -1.507 1.00 31.73 86 LYS A CA 1
ATOM 662 C C . LYS A 1 86 ? -21.405 -17.015 -1.242 1.00 29.71 86 LYS A C 1
ATOM 663 O O . LYS A 1 86 ? -22.276 -17.369 -2.031 1.00 27.96 86 LYS A O 1
ATOM 669 N N . GLU A 1 87 ? -21.669 -16.338 -0.126 1.00 25.85 87 GLU A N 1
ATOM 670 C CA . GLU A 1 87 ? -23.033 -15.950 0.214 1.00 26.33 87 GLU A CA 1
ATOM 671 C C . GLU A 1 87 ? -23.419 -14.629 -0.438 1.00 23.58 87 GLU A C 1
ATOM 672 O O . GLU A 1 87 ? -24.600 -14.325 -0.571 1.00 25.09 87 GLU A O 1
ATOM 678 N N . LEU A 1 88 ? -22.418 -13.854 -0.846 1.00 22.11 88 LEU A N 1
ATOM 679 C CA . LEU A 1 88 ? -22.638 -12.511 -1.402 1.00 22.31 88 LEU A CA 1
ATOM 680 C C . LEU A 1 88 ? -23.576 -12.388 -2.625 1.00 26.60 88 LEU A C 1
ATOM 681 O O . LEU A 1 88 ? -24.379 -11.451 -2.681 1.00 22.26 88 LEU A O 1
ATOM 686 N N . PRO A 1 89 ? -23.476 -13.312 -3.607 1.00 24.87 89 PRO A N 1
ATOM 687 C CA . PRO A 1 89 ? -24.269 -13.152 -4.837 1.00 28.24 89 PRO A CA 1
ATOM 688 C C . PRO A 1 89 ? -25.790 -13.013 -4.664 1.00 26.33 89 PRO A C 1
ATOM 689 O O . PRO A 1 89 ? -26.429 -12.447 -5.559 1.00 27.51 89 PRO A O 1
ATOM 693 N N . ASP A 1 90 ? -26.366 -13.512 -3.572 1.00 23.65 90 ASP A N 1
ATOM 694 C CA . ASP A 1 90 ? -27.801 -13.283 -3.350 1.00 27.74 90 ASP A CA 1
ATOM 695 C C . ASP A 1 90 ? -28.134 -12.570 -2.035 1.00 25.27 90 ASP A C 1
ATOM 696 O O . ASP A 1 90 ? -29.250 -12.675 -1.521 1.00 23.38 90 ASP A O 1
ATOM 701 N N . ALA A 1 91 ? -27.173 -11.821 -1.501 1.00 21.18 91 ALA A N 1
ATOM 702 C CA . ALA A 1 91 ? -27.432 -11.034 -0.298 1.00 22.21 91 ALA A CA 1
ATOM 703 C C . ALA A 1 91 ? -28.084 -9.707 -0.656 1.00 18.74 91 ALA A C 1
ATOM 704 O O . ALA A 1 91 ? -27.599 -8.994 -1.541 1.00 21.56 91 ALA A O 1
ATOM 706 N N . ASP A 1 92 ? -29.170 -9.369 0.035 1.00 17.88 92 ASP A N 1
ATOM 707 C CA . ASP A 1 92 ? -29.851 -8.095 -0.190 1.00 18.23 92 ASP A CA 1
ATOM 708 C C . ASP A 1 92 ? -29.172 -6.981 0.584 1.00 18.13 92 ASP A C 1
ATOM 709 O O . ASP A 1 92 ? -29.146 -5.816 0.155 1.00 17.13 92 ASP A O 1
ATOM 714 N N . ILE A 1 93 ? -28.647 -7.352 1.747 1.00 17.27 93 ILE A N 1
ATOM 715 C CA . ILE A 1 93 ? -28.069 -6.403 2.688 1.00 17.62 93 ILE A CA 1
ATOM 716 C C . ILE A 1 93 ? -26.755 -6.989 3.185 1.00 18.56 93 ILE A C 1
ATOM 717 O O . ILE A 1 93 ? -26.680 -8.183 3.498 1.00 19.07 93 ILE A O 1
ATOM 722 N N . VAL A 1 94 ? -25.711 -6.167 3.231 1.00 16.93 94 VAL A N 1
ATOM 723 C CA . VAL A 1 94 ? -24.431 -6.595 3.802 1.00 16.16 94 VAL A CA 1
ATOM 724 C C . VAL A 1 94 ? -24.096 -5.658 4.960 1.00 15.52 94 VAL A C 1
ATOM 725 O O . VAL A 1 94 ? -24.239 -4.440 4.822 1.00 17.00 94 VAL A O 1
ATOM 729 N N . ILE A 1 95 ? -23.692 -6.227 6.096 1.00 16.10 95 ILE A N 1
ATOM 730 C CA . ILE A 1 95 ? -23.333 -5.441 7.281 1.00 16.63 95 ILE A CA 1
ATOM 731 C C . ILE A 1 95 ? -21.946 -5.868 7.752 1.00 18.67 95 ILE A C 1
ATOM 732 O O . ILE A 1 95 ? -21.678 -7.064 7.862 1.00 18.65 95 ILE A O 1
ATOM 737 N N . SER A 1 96 ? -21.068 -4.906 8.045 1.00 17.87 96 SER A N 1
ATOM 738 C CA . SER A 1 96 ? -19.824 -5.227 8.760 1.00 17.24 96 SER A CA 1
ATOM 739 C C . SER A 1 96 ? -19.278 -4.005 9.494 1.00 17.61 96 SER A C 1
ATOM 740 O O . SER A 1 96 ? -19.717 -2.878 9.248 1.00 17.17 96 SER A O 1
ATOM 743 N N . GLN A 1 97 ? -18.320 -4.247 10.387 1.00 20.19 97 GLN A N 1
ATOM 744 C CA . GLN A 1 97 ? -17.674 -3.190 11.173 1.00 18.04 97 GLN A CA 1
ATOM 745 C C . GLN A 1 97 ? -16.292 -2.893 10.625 1.00 20.58 97 GLN A C 1
ATOM 746 O O . GLN A 1 97 ? -15.641 -3.767 10.067 1.00 19.60 97 GLN A O 1
ATOM 752 N N . PRO A 1 98 ? -15.821 -1.651 10.803 1.00 19.61 98 PRO A N 1
ATOM 753 C CA . PRO A 1 98 ? -14.457 -1.329 10.372 1.00 19.93 98 PRO A CA 1
ATOM 754 C C . PRO A 1 98 ? -13.401 -2.152 11.125 1.00 21.82 98 PRO A C 1
ATOM 755 O O . PRO A 1 98 ? -12.294 -2.306 10.613 1.00 22.16 98 PRO A O 1
ATOM 759 N N . PHE A 1 99 ? -13.748 -2.671 12.304 1.00 21.16 99 PHE A N 1
ATOM 760 C CA . PHE A 1 99 ? -12.841 -3.517 13.093 1.00 23.03 99 PHE A CA 1
ATOM 761 C C . PHE A 1 99 ? -12.630 -4.902 12.480 1.00 25.93 99 PHE A C 1
ATOM 762 O O . PHE A 1 99 ? -11.667 -5.594 12.820 1.00 26.89 99 PHE A O 1
ATOM 770 N N . TRP A 1 100 ? -13.521 -5.301 11.574 1.00 21.72 100 TRP A N 1
ATOM 771 C CA . TRP A 1 100 ? -13.381 -6.575 10.864 1.00 22.35 100 TRP A CA 1
ATOM 772 C C . TRP A 1 100 ? -14.200 -6.511 9.567 1.00 22.80 100 TRP A C 1
ATOM 773 O O . TRP A 1 100 ? -15.250 -7.148 9.450 1.00 21.88 100 TRP A O 1
ATOM 784 N N . PRO A 1 101 ? -13.717 -5.726 8.590 1.00 21.09 101 PRO A N 1
ATOM 785 C CA . PRO A 1 101 ? -14.573 -5.269 7.485 1.00 19.04 101 PRO A CA 1
ATOM 786 C C . PRO A 1 101 ? -14.693 -6.227 6.319 1.00 23.22 101 PRO A C 1
ATOM 787 O O . PRO A 1 101 ? -13.692 -6.784 5.869 1.00 26.09 101 PRO A O 1
ATOM 791 N N . ALA A 1 102 ? -15.918 -6.389 5.821 1.00 23.74 102 ALA A N 1
ATOM 792 C CA . ALA A 1 102 ? -16.150 -7.123 4.584 1.00 19.08 102 ALA A CA 1
ATOM 793 C C . ALA A 1 102 ? -16.051 -6.158 3.409 1.00 19.59 102 ALA A C 1
ATOM 794 O O . ALA A 1 102 ? -16.984 -5.397 3.134 1.00 22.57 102 ALA A O 1
ATOM 796 N N . TYR A 1 103 ? -14.911 -6.180 2.731 1.00 21.30 103 TYR A N 1
ATOM 797 C CA . TYR A 1 103 ? -14.635 -5.230 1.655 1.00 23.38 103 TYR A CA 1
ATOM 798 C C . TYR A 1 103 ? -15.622 -5.357 0.513 1.00 21.38 103 TYR A C 1
ATOM 799 O O . TYR A 1 103 ? -15.853 -6.454 0.003 1.00 24.80 103 TYR A O 1
ATOM 808 N N . LEU A 1 104 ? -16.222 -4.232 0.135 1.00 18.85 104 LEU A N 1
ATOM 809 C CA . LEU A 1 104 ? -17.066 -4.186 -1.044 1.00 21.98 104 LEU A CA 1
ATOM 810 C C . LEU A 1 104 ? -16.309 -3.465 -2.142 1.00 20.09 104 LEU A C 1
ATOM 811 O O . LEU A 1 104 ? -16.555 -2.293 -2.425 1.00 20.66 104 LEU A O 1
ATOM 816 N N . THR A 1 105 ? -15.375 -4.188 -2.749 1.00 21.74 105 THR A N 1
ATOM 817 C CA . THR A 1 105 ? -14.628 -3.692 -3.894 1.00 23.07 105 THR A CA 1
ATOM 818 C C . THR A 1 105 ? -15.564 -3.613 -5.098 1.00 25.55 105 THR A C 1
ATOM 819 O O . THR A 1 105 ? -16.642 -4.199 -5.079 1.00 25.22 105 THR A O 1
ATOM 823 N N . ALA A 1 106 ? -15.159 -2.900 -6.147 1.00 27.07 106 ALA A N 1
ATOM 824 C CA . ALA A 1 106 ? -15.961 -2.832 -7.370 1.00 26.29 106 ALA A CA 1
ATOM 825 C C . ALA A 1 106 ? -16.286 -4.232 -7.899 1.00 28.80 106 ALA A C 1
ATOM 826 O O . ALA A 1 106 ? -17.396 -4.497 -8.361 1.00 25.84 106 ALA A O 1
ATOM 828 N N . GLU A 1 107 ? -15.315 -5.131 -7.797 1.00 28.90 107 GLU A N 1
ATOM 829 C CA . GLU A 1 107 ? -15.462 -6.496 -8.292 1.00 29.89 107 GLU A CA 1
ATOM 830 C C . GLU A 1 107 ? -16.525 -7.256 -7.510 1.00 28.88 107 GLU A C 1
ATOM 831 O O . GLU A 1 107 ? -17.341 -7.979 -8.089 1.00 30.68 107 GLU A O 1
ATOM 837 N N . ARG A 1 108 ? -16.513 -7.099 -6.190 1.00 26.63 108 ARG A N 1
ATOM 838 C CA . ARG A 1 108 ? -17.503 -7.769 -5.355 1.00 25.02 108 ARG A CA 1
ATOM 839 C C . ARG A 1 108 ? -18.884 -7.162 -5.535 1.00 26.89 108 ARG A C 1
ATOM 840 O O . ARG A 1 108 ? -19.885 -7.880 -5.538 1.00 28.83 108 ARG A O 1
ATOM 848 N N . ILE A 1 109 ? -18.940 -5.844 -5.704 1.00 22.75 109 ILE A N 1
ATOM 849 C CA . ILE A 1 109 ? -20.219 -5.185 -5.943 1.00 21.58 109 ILE A CA 1
ATOM 850 C C . ILE A 1 109 ? -20.828 -5.692 -7.250 1.00 26.97 109 ILE A C 1
ATOM 851 O O . ILE A 1 109 ? -22.030 -5.933 -7.328 1.00 26.30 109 ILE A O 1
ATOM 856 N N . ALA A 1 110 ? -19.980 -5.901 -8.256 1.00 27.87 110 ALA A N 1
ATOM 857 C CA . ALA A 1 110 ? -20.435 -6.413 -9.545 1.00 29.34 110 ALA A CA 1
ATOM 858 C C . ALA A 1 110 ? -21.087 -7.791 -9.435 1.00 26.37 110 ALA A C 1
ATOM 859 O O . ALA A 1 110 ? -22.061 -8.074 -10.128 1.00 32.82 110 ALA A O 1
ATOM 861 N N . LYS A 1 111 ? -20.564 -8.656 -8.570 1.00 26.35 111 LYS A N 1
ATOM 862 C CA . LYS A 1 111 ? -21.153 -9.988 -8.454 1.00 28.90 111 LYS A CA 1
ATOM 863 C C . LYS A 1 111 ? -22.235 -10.088 -7.381 1.00 28.14 111 LYS A C 1
ATOM 864 O O . LYS A 1 111 ? -22.920 -11.109 -7.281 1.00 26.47 111 LYS A O 1
ATOM 870 N N . ALA A 1 112 ? -22.387 -9.034 -6.583 1.00 28.01 112 ALA A N 1
ATOM 871 C CA . ALA A 1 112 ? -23.486 -8.974 -5.613 1.00 25.56 112 ALA A CA 1
ATOM 872 C C . ALA A 1 112 ? -24.777 -8.575 -6.333 1.00 27.25 112 ALA A C 1
ATOM 873 O O . ALA A 1 112 ? -25.230 -7.425 -6.248 1.00 25.71 112 ALA A O 1
ATOM 875 N N . LYS A 1 113 ? -25.376 -9.526 -7.044 1.00 27.27 113 LYS A N 1
ATOM 876 C CA . LYS A 1 113 ? -26.484 -9.195 -7.938 1.00 28.76 113 LYS A CA 1
ATOM 877 C C . LYS A 1 113 ? -27.765 -8.733 -7.229 1.00 27.09 113 LYS A C 1
ATOM 878 O O . LYS A 1 113 ? -28.623 -8.100 -7.843 1.00 31.54 113 LYS A O 1
ATOM 884 N N . LYS A 1 114 ? -27.891 -9.018 -5.936 1.00 24.04 114 LYS A N 1
ATOM 885 C CA . LYS A 1 114 ? -29.104 -8.633 -5.211 1.00 23.23 114 LYS A CA 1
ATOM 886 C C . LYS A 1 114 ? -28.891 -7.477 -4.235 1.00 20.34 114 LYS A C 1
ATOM 887 O O . LYS A 1 114 ? -29.828 -7.041 -3.556 1.00 20.98 114 LYS A O 1
ATOM 893 N N . LEU A 1 115 ? -27.670 -6.961 -4.193 1.00 19.83 115 LEU A N 1
ATOM 894 C CA . LEU A 1 115 ? -27.304 -6.009 -3.142 1.00 18.93 115 LEU A CA 1
ATOM 895 C C . LEU A 1 115 ? -28.004 -4.660 -3.303 1.00 18.89 115 LEU A C 1
ATOM 896 O O . LEU A 1 115 ? -27.988 -4.064 -4.391 1.00 20.99 115 LEU A O 1
ATOM 901 N N . LYS A 1 116 ? -28.624 -4.189 -2.219 1.00 17.04 116 LYS A N 1
ATOM 902 C CA . LYS A 1 116 ? -29.320 -2.907 -2.214 1.00 16.01 116 LYS A CA 1
ATOM 903 C C . LYS A 1 116 ? -28.837 -1.981 -1.100 1.00 19.68 116 LYS A C 1
ATOM 904 O O . LYS A 1 116 ? -28.872 -0.755 -1.240 1.00 17.97 116 LYS A O 1
ATOM 910 N N . LEU A 1 117 ? -28.386 -2.575 0.001 1.00 17.67 117 LEU A N 1
ATOM 911 C CA . LEU A 1 117 ? -27.958 -1.813 1.174 1.00 15.67 117 LEU A CA 1
ATOM 912 C C . LEU A 1 117 ? -26.635 -2.334 1.743 1.00 16.00 117 LEU A C 1
ATOM 913 O O . LEU A 1 117 ? -26.510 -3.514 2.111 1.00 16.88 117 LEU A O 1
ATOM 918 N N . ALA A 1 118 ? -25.647 -1.441 1.815 1.00 15.80 118 ALA A N 1
ATOM 919 C CA . ALA A 1 118 ? -24.353 -1.740 2.428 1.00 15.66 118 ALA A CA 1
ATOM 920 C C . ALA A 1 118 ? -24.301 -0.933 3.693 1.00 16.78 118 ALA A C 1
ATOM 921 O O . ALA A 1 118 ? -24.147 0.296 3.646 1.00 15.87 118 ALA A O 1
ATOM 923 N N . LEU A 1 119 ? -24.409 -1.621 4.824 1.00 14.07 119 LEU A N 1
ATOM 924 C CA . LEU A 1 119 ? -24.580 -0.946 6.103 1.00 13.82 119 LEU A CA 1
ATOM 925 C C . LEU A 1 119 ? -23.336 -1.120 6.955 1.00 16.03 119 LEU A C 1
ATOM 926 O O . LEU A 1 119 ? -22.933 -2.244 7.266 1.00 20.99 119 LEU A O 1
ATOM 931 N N . THR A 1 120 ? -22.698 -0.013 7.314 1.00 14.53 120 THR A N 1
ATOM 932 C CA . THR A 1 120 ? -21.587 -0.087 8.266 1.00 16.14 120 THR A CA 1
ATOM 933 C C . THR A 1 120 ? -22.144 -0.146 9.675 1.00 18.43 120 THR A C 1
ATOM 934 O O . THR A 1 120 ? -22.998 0.660 10.037 1.00 16.29 120 THR A O 1
ATOM 938 N N . ALA A 1 121 ? -21.683 -1.117 10.460 1.00 15.20 121 ALA A N 1
ATOM 939 C CA . ALA A 1 121 ? -21.947 -1.119 11.890 1.00 14.63 121 ALA A CA 1
ATOM 940 C C . ALA A 1 121 ? -20.779 -0.380 12.541 1.00 20.14 121 ALA A C 1
ATOM 941 O O . ALA A 1 121 ? -19.689 -0.942 12.720 1.00 17.38 121 ALA A O 1
ATOM 943 N N . GLY A 1 122 ? -21.010 0.893 12.858 1.00 15.89 122 GLY A N 1
ATOM 944 C CA . GLY A 1 122 ? -19.953 1.794 13.301 1.00 17.30 122 GLY A CA 1
ATOM 945 C C . GLY A 1 122 ? -19.942 3.008 12.384 1.00 18.60 122 GLY A C 1
ATOM 946 O O . GLY A 1 122 ? -20.983 3.397 11.844 1.00 17.65 122 GLY A O 1
ATOM 947 N N . ILE A 1 123 ? -18.779 3.623 12.207 1.00 19.25 123 ILE A N 1
ATOM 948 C CA . ILE A 1 123 ? -18.702 4.835 11.395 1.00 18.27 123 ILE A CA 1
ATOM 949 C C . ILE A 1 123 ? -17.894 4.694 10.107 1.00 23.89 123 ILE A C 1
ATOM 950 O O . ILE A 1 123 ? -16.962 3.894 10.023 1.00 26.43 123 ILE A O 1
ATOM 955 N N . GLY A 1 124 ? -18.252 5.499 9.113 1.00 25.45 124 GLY A N 1
ATOM 956 C CA . GLY A 1 124 ? -17.508 5.562 7.871 1.00 27.45 124 GLY A CA 1
ATOM 957 C C . GLY A 1 124 ? -17.874 4.498 6.856 1.00 27.74 124 GLY A C 1
ATOM 958 O O . GLY A 1 124 ? -18.874 3.795 6.996 1.00 25.42 124 GLY A O 1
ATOM 959 N N . SER A 1 125 ? -17.043 4.391 5.826 1.00 24.50 125 SER A N 1
ATOM 960 C CA . SER A 1 125 ? -17.248 3.440 4.743 1.00 25.28 125 SER A CA 1
ATOM 961 C C . SER A 1 125 ? -15.962 3.076 4.011 1.00 24.80 125 SER A C 1
ATOM 962 O O . SER A 1 125 ? -15.996 2.654 2.854 1.00 23.41 125 SER A O 1
ATOM 965 N N . ASP A 1 126 ? -14.827 3.232 4.692 1.00 24.42 126 ASP A N 1
ATOM 966 C CA . ASP A 1 126 ? -13.511 3.063 4.077 1.00 27.22 126 ASP A CA 1
ATOM 967 C C . ASP A 1 126 ? -13.384 1.759 3.281 1.00 23.12 126 ASP A C 1
ATOM 968 O O . ASP A 1 126 ? -12.567 1.650 2.366 1.00 25.29 126 ASP A O 1
ATOM 973 N N . HIS A 1 127 ? -14.204 0.775 3.626 1.00 21.23 127 HIS A N 1
ATOM 974 C CA . HIS A 1 127 ? -14.090 -0.561 3.049 1.00 20.79 127 HIS A CA 1
ATOM 975 C C . HIS A 1 127 ? -15.043 -0.768 1.868 1.00 23.13 127 HIS A C 1
ATOM 976 O O . HIS A 1 127 ? -15.138 -1.867 1.325 1.00 23.67 127 HIS A O 1
ATOM 983 N N . VAL A 1 128 ? -15.698 0.322 1.526 1.00 21.33 128 VAL A N 1
ATOM 984 C CA . VAL A 1 128 ? -16.656 0.245 0.424 1.00 20.53 128 VAL A CA 1
ATOM 985 C C . VAL A 1 128 ? -16.238 1.127 -0.760 1.00 19.28 128 VAL A C 1
ATOM 986 O O . VAL A 1 128 ? -15.774 2.266 -0.575 1.00 21.52 128 VAL A O 1
ATOM 990 N N . ASP A 1 129 ? -16.258 0.669 -2.049 1.00 18.75 129 ASP A N 1
ATOM 991 C CA . ASP A 1 129 ? -15.916 1.477 -3.220 1.00 19.09 129 ASP A CA 1
ATOM 992 C C . ASP A 1 129 ? -17.124 2.337 -3.554 1.00 21.58 129 ASP A C 1
ATOM 993 O O . ASP A 1 129 ? -18.095 1.851 -4.148 1.00 20.15 129 ASP A O 1
ATOM 998 N N . LEU A 1 130 ? -17.072 3.607 -3.156 1.00 20.53 130 LEU A N 1
ATOM 999 C CA . LEU A 1 130 ? -18.228 4.485 -3.295 1.00 21.17 130 LEU A CA 1
ATOM 1000 C C . LEU A 1 130 ? -18.560 4.787 -4.751 1.00 19.87 130 LEU A C 1
ATOM 1001 O O . LEU A 1 130 ? -19.725 5.009 -5.085 1.00 20.41 130 LEU A O 1
ATOM 1006 N N . ASN A 1 131 ? -17.550 4.806 -5.616 1.00 21.99 131 ASN A N 1
ATOM 1007 C CA . ASN A 1 131 ? -17.807 5.051 -7.034 1.00 21.39 131 ASN A CA 1
ATOM 1008 C C . ASN A 1 131 ? -18.648 3.926 -7.629 1.00 22.26 131 ASN A C 1
ATOM 1009 O O . ASN A 1 131 ? -19.586 4.164 -8.398 1.00 20.24 131 ASN A O 1
ATOM 1014 N N . ALA A 1 132 ? -18.308 2.695 -7.257 1.00 22.64 132 ALA A N 1
ATOM 1015 C CA . ALA A 1 132 ? -19.050 1.534 -7.722 1.00 20.73 132 ALA A CA 1
ATOM 1016 C C . ALA A 1 132 ? -20.447 1.520 -7.116 1.00 19.47 132 ALA A C 1
ATOM 1017 O O . ALA A 1 132 ? -21.420 1.186 -7.791 1.00 19.25 132 ALA A O 1
ATOM 1019 N N . ALA A 1 133 ? -20.545 1.876 -5.834 1.00 19.19 133 ALA A N 1
ATOM 1020 C CA . ALA A 1 133 ? -21.841 1.947 -5.172 1.00 17.89 133 ALA A CA 1
ATOM 1021 C C . ALA A 1 133 ? -22.767 2.969 -5.847 1.00 18.73 133 ALA A C 1
ATOM 1022 O O . ALA A 1 133 ? -23.958 2.698 -6.030 1.00 20.73 133 ALA A O 1
ATOM 1024 N N . ILE A 1 134 ? -22.221 4.134 -6.201 1.00 18.85 134 ILE A N 1
ATOM 1025 C CA . ILE A 1 134 ? -22.993 5.172 -6.891 1.00 19.07 134 ILE A CA 1
ATOM 1026 C C . ILE A 1 134 ? -23.564 4.619 -8.202 1.00 21.67 134 ILE A C 1
ATOM 1027 O O . ILE A 1 134 ? -24.766 4.744 -8.481 1.00 20.94 134 ILE A O 1
ATOM 1032 N N . LYS A 1 135 ? -22.713 3.982 -8.996 1.00 18.86 135 LYS A N 1
ATOM 1033 C CA . LYS A 1 135 ? -23.158 3.470 -10.294 1.00 20.49 135 LYS A CA 1
ATOM 1034 C C . LYS A 1 135 ? -24.129 2.305 -10.171 1.00 21.57 135 LYS A C 1
ATOM 1035 O O . LYS A 1 135 ? -25.028 2.155 -10.994 1.00 22.64 135 LYS A O 1
ATOM 1041 N N . ALA A 1 136 ? -23.961 1.489 -9.132 1.00 18.85 136 ALA A N 1
ATOM 1042 C CA . ALA A 1 136 ? -24.841 0.344 -8.937 1.00 20.37 136 ALA A CA 1
ATOM 1043 C C . ALA A 1 136 ? -26.199 0.738 -8.365 1.00 23.2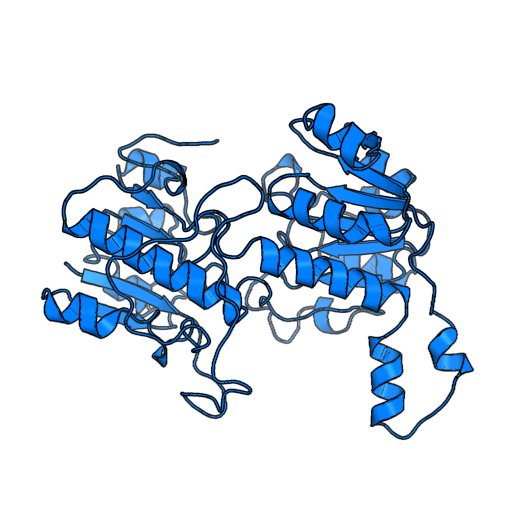2 136 ALA A C 1
ATOM 1044 O O . ALA A 1 136 ? -27.116 -0.083 -8.324 1.00 23.43 136 ALA A O 1
ATOM 1046 N N . GLY A 1 137 ? -26.315 1.973 -7.882 1.00 20.41 137 GLY A N 1
ATOM 1047 C CA . GLY A 1 137 ? -27.585 2.476 -7.385 1.00 23.12 137 GLY A CA 1
ATOM 1048 C C . GLY A 1 137 ? -27.918 2.086 -5.954 1.00 24.99 137 GLY A C 1
ATOM 1049 O O . GLY A 1 137 ? -29.036 2.330 -5.482 1.00 27.54 137 GLY A O 1
ATOM 1050 N N . ILE A 1 138 ? -26.946 1.500 -5.257 1.00 18.81 138 ILE A N 1
ATOM 1051 C CA . ILE A 1 138 ? -27.173 0.975 -3.912 1.00 23.47 138 ILE A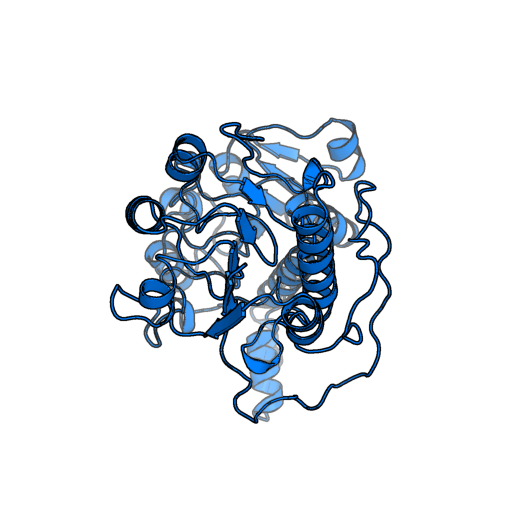 CA 1
ATOM 1052 C C . ILE A 1 138 ? -27.067 2.048 -2.835 1.00 21.93 138 ILE A C 1
ATOM 1053 O O . ILE A 1 138 ? -26.570 3.148 -3.083 1.00 22.12 138 ILE A O 1
ATOM 1058 N N . THR A 1 139 ? -27.558 1.728 -1.641 1.00 17.71 139 THR A N 1
ATOM 1059 C CA . THR A 1 139 ? -27.487 2.657 -0.514 1.00 16.98 139 THR A CA 1
ATOM 1060 C C . THR A 1 139 ? -26.352 2.243 0.409 1.00 19.11 139 THR A C 1
ATOM 1061 O O . THR A 1 139 ? -26.195 1.062 0.708 1.00 16.96 139 THR A O 1
ATOM 1065 N N . VAL A 1 140 ? -25.539 3.212 0.827 1.00 15.54 140 VAL A N 1
ATOM 1066 C CA . VAL A 1 140 ? -24.464 2.957 1.783 1.00 14.79 140 VAL A CA 1
ATOM 1067 C C . VAL A 1 140 ? -24.739 3.845 2.993 1.00 15.04 140 VAL A C 1
ATOM 1068 O O . VAL A 1 140 ? -24.929 5.059 2.838 1.00 16.56 140 VAL A O 1
ATOM 1072 N N . ALA A 1 141 ? -24.787 3.257 4.186 1.00 16.27 141 ALA A N 1
ATOM 1073 C CA . ALA A 1 141 ? -25.154 4.001 5.394 1.00 13.75 141 ALA A CA 1
ATOM 1074 C C . ALA A 1 141 ? -24.270 3.623 6.581 1.00 14.75 141 ALA A C 1
ATOM 1075 O O . ALA A 1 141 ? -23.668 2.544 6.595 1.00 14.95 141 ALA A O 1
ATOM 1077 N N . GLU A 1 142 ? -24.260 4.486 7.576 1.00 17.57 142 GLU A N 1
ATOM 1078 C CA . GLU A 1 142 ? -23.443 4.355 8.790 1.00 17.16 142 GLU A CA 1
ATOM 1079 C C . GLU A 1 142 ? -24.186 4.932 9.991 1.00 17.11 142 GLU A C 1
ATOM 1080 O O . GLU A 1 142 ? -25.049 5.708 9.839 1.00 16.18 142 GLU A O 1
ATOM 1086 N N . GLU A 1 143 ? -23.811 4.523 11.198 1.00 13.76 143 GLU A N 1
ATOM 1087 C CA . GLU A 1 143 ? -24.401 5.174 12.366 1.00 15.37 143 GLU A CA 1
ATOM 1088 C C . GLU A 1 143 ? -23.488 6.315 12.774 1.00 16.55 143 GLU A C 1
ATOM 1089 O O . GLU A 1 143 ? -22.598 6.161 13.609 1.00 15.55 143 GLU A O 1
ATOM 1095 N N . THR A 1 144 ? -23.726 7.457 12.149 1.00 16.24 144 THR A N 1
ATOM 1096 C CA . THR A 1 144 ? -22.899 8.648 12.290 1.00 17.09 144 THR A CA 1
ATOM 1097 C C . THR A 1 144 ? -22.634 9.020 13.750 1.00 16.84 144 THR A C 1
ATOM 1098 O O . THR A 1 144 ? -23.563 9.087 14.554 1.00 15.96 144 THR A O 1
ATOM 1102 N N A PHE A 1 145 ? -21.349 9.223 14.034 0.43 16.98 145 PHE A N 1
ATOM 1103 N N B PHE A 1 145 ? -21.367 9.264 14.093 0.57 16.98 145 PHE A N 1
ATOM 1104 C CA A PHE A 1 145 ? -20.800 9.556 15.348 0.43 17.05 145 PHE A CA 1
ATOM 1105 C CA B PHE A 1 145 ? -20.976 9.683 15.450 0.57 17.12 145 PHE A CA 1
ATOM 1106 C C A PHE A 1 145 ? -21.075 8.563 16.475 0.43 16.39 145 PHE A C 1
ATOM 1107 C C B PHE A 1 145 ? -21.086 8.569 16.506 0.57 16.40 145 PHE A C 1
ATOM 1108 O O A PHE A 1 145 ? -20.858 8.877 17.641 0.43 15.07 145 PHE A O 1
ATOM 1109 O O B PHE A 1 145 ? -20.764 8.807 17.664 0.57 15.04 145 PHE A O 1
ATOM 1124 N N . SER A 1 146 ? -21.516 7.363 16.123 1.00 16.17 146 SER A N 1
ATOM 1125 C CA . SER A 1 146 ? -21.860 6.345 17.132 1.00 15.82 146 SER A CA 1
ATOM 1126 C C . SER A 1 146 ? -20.692 5.967 18.039 1.00 15.28 146 SER A C 1
ATOM 1127 O O . SER A 1 146 ? -20.892 5.613 19.201 1.00 17.35 146 SER A O 1
ATOM 1130 N N . ASN A 1 147 ? -19.470 6.047 17.526 1.00 15.42 147 ASN A N 1
ATOM 1131 C CA . ASN A 1 147 ? -18.317 5.725 18.367 1.00 16.84 147 ASN A CA 1
ATOM 1132 C C . ASN A 1 147 ? -17.213 6.777 18.330 1.00 20.69 147 ASN A C 1
ATOM 1133 O O . ASN A 1 147 ? -16.060 6.496 18.660 1.00 18.29 147 ASN A O 1
ATOM 1138 N N . GLY A 1 148 ? -17.571 7.992 17.930 1.00 16.87 148 GLY A N 1
ATOM 1139 C CA . GLY A 1 148 ? -16.587 9.060 17.861 1.00 15.08 148 GLY A CA 1
ATOM 1140 C C . GLY A 1 148 ? -15.991 9.439 19.207 1.00 16.80 148 GLY A C 1
ATOM 1141 O O . GLY A 1 148 ? -14.782 9.677 19.311 1.00 15.38 148 GLY A O 1
ATOM 1142 N N . ILE A 1 149 ? -16.826 9.517 20.237 1.00 14.68 149 ILE A N 1
ATOM 1143 C CA . ILE A 1 149 ? -16.318 9.844 21.577 1.00 14.29 149 ILE A CA 1
ATOM 1144 C C . ILE A 1 149 ? -15.361 8.757 22.088 1.00 16.45 149 ILE A C 1
ATOM 1145 O O . ILE A 1 149 ? -14.361 9.071 22.751 1.00 16.10 149 ILE A O 1
ATOM 1150 N N . CYS A 1 150 ? -15.661 7.489 21.779 1.00 15.98 150 CYS A N 1
ATOM 1151 C CA . CYS A 1 150 ? -14.781 6.378 22.148 1.00 15.68 150 CYS A CA 1
ATOM 1152 C C . CYS A 1 150 ? -13.363 6.596 21.630 1.00 15.67 150 CYS A C 1
ATOM 1153 O O . CYS A 1 150 ? -12.381 6.397 22.353 1.00 15.31 150 CYS A O 1
ATOM 1156 N N . VAL A 1 151 ? -13.262 7.001 20.368 1.00 13.88 151 VAL A N 1
ATOM 1157 C CA . VAL A 1 151 ? -11.973 7.182 19.716 1.00 14.05 151 VAL A CA 1
ATOM 1158 C C . VAL A 1 151 ? -11.262 8.362 20.364 1.00 14.35 151 VAL A C 1
ATOM 1159 O O . VAL A 1 151 ? -10.064 8.294 20.641 1.00 14.38 151 VAL A O 1
ATOM 1163 N N . ALA A 1 152 ? -11.998 9.440 20.617 1.00 13.09 152 ALA A N 1
ATOM 1164 C CA . ALA A 1 152 ? -11.414 10.620 21.275 1.00 14.82 152 ALA A CA 1
ATOM 1165 C C . ALA A 1 152 ? -10.785 10.286 22.631 1.00 14.16 152 ALA A C 1
ATOM 1166 O O . ALA A 1 152 ? -9.663 10.725 22.936 1.00 14.90 152 ALA A O 1
ATOM 1168 N N . GLU A 1 153 ? -11.507 9.524 23.444 1.00 13.32 153 GLU A N 1
ATOM 1169 C CA . GLU A 1 153 ? -10.989 9.090 24.740 1.00 13.00 153 GLU A CA 1
ATOM 1170 C C . GLU A 1 153 ? -9.740 8.240 24.605 1.00 15.81 153 GLU A C 1
ATOM 1171 O O . GLU A 1 153 ? -8.783 8.420 25.353 1.00 15.89 153 GLU A O 1
ATOM 1177 N N . HIS A 1 154 ? -9.759 7.285 23.680 1.00 13.26 154 HIS A N 1
ATOM 1178 C CA . HIS A 1 154 ? -8.607 6.420 23.455 1.00 14.03 154 HIS A CA 1
ATOM 1179 C C . HIS A 1 154 ? -7.379 7.249 23.078 1.00 13.96 154 HIS A C 1
ATOM 1180 O O . HIS A 1 154 ? -6.281 6.982 23.563 1.00 14.69 154 HIS A O 1
ATOM 1187 N N . ALA A 1 155 ? -7.563 8.261 22.227 1.00 13.75 155 ALA A N 1
ATOM 1188 C CA . ALA A 1 155 ? -6.443 9.119 21.804 1.00 12.85 155 ALA A CA 1
ATOM 1189 C C . ALA A 1 155 ? -5.823 9.898 22.971 1.00 15.78 155 ALA A C 1
ATOM 1190 O O . ALA A 1 155 ? -4.595 9.924 23.144 1.00 15.15 155 ALA A O 1
ATOM 1192 N N . VAL A 1 156 ? -6.664 10.548 23.766 1.00 14.30 156 VAL A N 1
ATOM 1193 C CA . VAL A 1 156 ? -6.150 11.318 24.896 1.00 13.58 156 VAL A CA 1
ATOM 1194 C C . VAL A 1 156 ? -5.475 10.390 25.914 1.00 15.35 156 VAL A C 1
ATOM 1195 O O . VAL A 1 156 ? -4.429 10.733 26.484 1.00 14.94 156 VAL A O 1
ATOM 1199 N N . MET A 1 157 ? -6.054 9.209 26.121 1.00 13.49 157 MET A N 1
ATOM 1200 C CA . MET A 1 157 ? -5.469 8.213 27.024 1.00 14.50 157 MET A CA 1
ATOM 1201 C C . MET A 1 157 ? -4.066 7.864 26.526 1.00 16.00 157 MET A C 1
ATOM 1202 O O . MET A 1 157 ? -3.107 7.821 27.313 1.00 17.16 157 MET A O 1
ATOM 1207 N N . MET A 1 158 ? -3.934 7.628 25.223 1.00 14.28 158 MET A N 1
ATOM 1208 C CA . MET A 1 158 ? -2.625 7.299 24.653 1.00 13.85 158 MET A CA 1
ATOM 1209 C C . MET A 1 158 ? -1.604 8.425 24.766 1.00 15.17 158 MET A C 1
ATOM 1210 O O . MET A 1 158 ? -0.438 8.164 25.050 1.00 16.80 158 MET A O 1
ATOM 1215 N N . ILE A 1 159 ? -2.038 9.662 24.531 1.00 14.03 159 ILE A N 1
ATOM 1216 C CA . ILE A 1 159 ? -1.162 10.822 24.707 1.00 14.65 159 ILE A CA 1
ATOM 1217 C C . ILE A 1 159 ? -0.592 10.868 26.127 1.00 16.77 159 ILE A C 1
ATOM 1218 O O . ILE A 1 159 ? 0.626 10.980 26.309 1.00 16.10 159 ILE A O 1
ATOM 1223 N N . LEU A 1 160 ? -1.459 10.798 27.129 1.00 15.15 160 LEU A N 1
ATOM 1224 C CA . LEU A 1 160 ? -0.993 10.830 28.518 1.00 13.17 160 LEU A CA 1
ATOM 1225 C C . LEU A 1 160 ? -0.045 9.661 28.828 1.00 17.94 160 LEU A C 1
ATOM 1226 O O . LEU A 1 160 ? 0.983 9.839 29.469 1.00 14.60 160 LEU A O 1
ATOM 1231 N N . ALA A 1 161 ? -0.384 8.466 28.362 1.00 13.41 161 ALA A N 1
ATOM 1232 C CA . ALA A 1 161 ? 0.447 7.294 28.665 1.00 16.66 161 ALA A CA 1
ATOM 1233 C C . ALA A 1 161 ? 1.848 7.436 28.089 1.00 17.50 161 ALA A C 1
ATOM 1234 O O . ALA A 1 161 ? 2.830 7.054 28.745 1.00 17.21 161 ALA A O 1
ATOM 1236 N N . LEU A 1 162 ? 1.948 7.968 26.873 1.00 15.97 162 LEU A N 1
ATOM 1237 C CA . LEU A 1 162 ? 3.252 8.136 26.221 1.00 15.58 162 LEU A CA 1
ATOM 1238 C C . LEU A 1 162 ? 4.100 9.180 26.951 1.00 18.46 162 LEU A C 1
ATOM 1239 O O . LEU A 1 162 ? 5.249 8.922 27.329 1.00 19.40 162 LEU A O 1
ATOM 1244 N N . VAL A 1 163 ? 3.529 10.360 27.152 1.00 16.77 163 VAL A N 1
ATOM 1245 C CA . VAL A 1 163 ? 4.290 11.477 27.711 1.00 15.40 163 VAL A CA 1
ATOM 1246 C C . VAL A 1 163 ? 4.773 11.165 29.137 1.00 16.48 163 VAL A C 1
ATOM 1247 O O . VAL A 1 163 ? 5.914 11.499 29.491 1.00 17.40 163 VAL A O 1
ATOM 1251 N N . ARG A 1 164 ? 3.941 10.488 29.928 1.00 15.55 164 ARG A N 1
ATOM 1252 C CA . ARG A 1 164 ? 4.253 10.206 31.342 1.00 15.36 164 ARG A CA 1
ATOM 1253 C C . ARG A 1 164 ? 5.042 8.912 31.563 1.00 16.26 164 ARG A C 1
ATOM 1254 O O . ARG A 1 164 ? 5.455 8.616 32.684 1.00 17.45 164 ARG A O 1
ATOM 1262 N N . ASN A 1 165 ? 5.258 8.149 30.491 1.00 16.39 165 ASN A N 1
ATOM 1263 C CA . ASN A 1 165 ? 5.992 6.869 30.579 1.00 18.12 165 ASN A CA 1
ATOM 1264 C C . ASN A 1 165 ? 5.268 5.776 31.385 1.00 16.07 165 ASN A C 1
ATOM 1265 O O . ASN A 1 165 ? 5.894 4.997 32.121 1.00 19.05 165 ASN A O 1
ATOM 1270 N N . TYR A 1 166 ? 3.946 5.699 31.213 1.00 15.46 166 TYR A N 1
ATOM 1271 C CA . TYR A 1 166 ? 3.101 4.785 31.974 1.00 17.57 166 TYR A CA 1
ATOM 1272 C C . TYR A 1 166 ? 3.431 3.325 31.721 1.00 17.97 166 TYR A C 1
ATOM 1273 O O . TYR A 1 166 ? 3.588 2.559 32.666 1.00 16.60 166 TYR A O 1
ATOM 1282 N N . LEU A 1 167 ? 3.477 2.924 30.452 1.00 17.78 167 LEU A N 1
ATOM 1283 C CA . LEU A 1 167 ? 3.527 1.496 30.133 1.00 18.45 167 LEU A CA 1
ATOM 1284 C C . LEU A 1 167 ? 4.767 0.773 30.685 1.00 20.84 167 LEU A C 1
ATOM 1285 O O . LEU A 1 167 ? 4.631 -0.294 31.284 1.00 20.38 167 LEU A O 1
ATOM 1290 N N . PRO A 1 168 ? 5.966 1.354 30.506 1.00 18.80 168 PRO A N 1
ATOM 1291 C CA . PRO A 1 168 ? 7.140 0.691 31.095 1.00 21.46 168 PRO A CA 1
ATOM 1292 C C . PRO A 1 168 ? 7.133 0.717 32.619 1.00 22.37 168 PRO A C 1
ATOM 1293 O O . PRO A 1 168 ? 7.649 -0.205 33.255 1.00 20.26 168 PRO A O 1
ATOM 1297 N N . SER A 1 169 ? 6.559 1.763 33.203 1.00 21.08 169 SER A N 1
ATOM 1298 C CA . SER A 1 169 ? 6.476 1.869 34.653 1.00 20.51 169 SER A CA 1
ATOM 1299 C C . SER A 1 169 ? 5.525 0.841 35.263 1.00 20.88 169 SER A C 1
ATOM 1300 O O . SER A 1 169 ? 5.775 0.338 36.352 1.00 20.61 169 SER A O 1
ATOM 1303 N N . HIS A 1 170 ? 4.428 0.537 34.571 1.00 18.42 170 HIS A N 1
ATOM 1304 C CA . HIS A 1 170 ? 3.512 -0.502 35.033 1.00 18.55 170 HIS A CA 1
ATOM 1305 C C . HIS A 1 170 ? 4.205 -1.854 35.005 1.00 20.79 170 HIS A C 1
ATOM 1306 O O . HIS A 1 170 ? 4.044 -2.668 35.916 1.00 22.48 170 HIS A O 1
ATOM 1313 N N . LYS A 1 171 ? 4.968 -2.097 33.947 1.00 20.70 171 LYS A N 1
ATOM 1314 C CA . LYS A 1 171 ? 5.702 -3.355 33.831 1.00 22.82 171 LYS A CA 1
ATOM 1315 C C . LYS A 1 171 ? 6.655 -3.552 35.021 1.00 26.58 171 LYS A C 1
ATOM 1316 O O . LYS A 1 171 ? 6.728 -4.640 35.593 1.00 27.47 171 LYS A O 1
ATOM 1322 N N . ILE A 1 172 ? 7.353 -2.491 35.413 1.00 22.00 172 ILE A N 1
ATOM 1323 C CA . ILE A 1 172 ? 8.239 -2.549 36.580 1.00 25.89 172 ILE A CA 1
ATOM 1324 C C . ILE A 1 172 ? 7.468 -2.894 37.865 1.00 26.51 172 ILE A C 1
ATOM 1325 O O . ILE A 1 172 ? 7.927 -3.702 38.676 1.00 27.65 172 ILE A O 1
ATOM 1330 N N . ALA A 1 173 ? 6.283 -2.313 38.044 1.00 20.74 173 ALA A N 1
ATOM 1331 C CA . ALA A 1 173 ? 5.461 -2.649 39.205 1.00 23.63 173 ALA A CA 1
ATOM 1332 C C . ALA A 1 173 ? 5.066 -4.121 39.214 1.00 27.25 173 ALA A C 1
ATOM 1333 O O . ALA A 1 173 ? 5.188 -4.793 40.241 1.00 27.76 173 ALA A O 1
ATOM 1335 N N . GLU A 1 174 ? 4.594 -4.628 38.078 1.00 25.09 174 GLU A N 1
ATOM 1336 C CA . GLU A 1 174 ? 4.120 -6.012 38.040 1.00 29.77 174 GLU A CA 1
ATOM 1337 C C . GLU A 1 174 ? 5.267 -7.036 38.095 1.00 32.10 174 GLU A C 1
ATOM 1338 O O . GLU A 1 174 ? 5.052 -8.182 38.489 1.00 33.90 174 GLU A O 1
ATOM 1344 N N . GLU A 1 175 ? 6.476 -6.617 37.724 1.00 27.92 175 GLU A N 1
ATOM 1345 C CA . GLU A 1 175 ? 7.622 -7.530 37.700 1.00 33.29 175 GLU A CA 1
ATOM 1346 C C . GLU A 1 175 ? 8.419 -7.553 39.006 1.00 34.92 175 GLU A C 1
ATOM 1347 O O . GLU A 1 175 ? 9.419 -8.266 39.110 1.00 34.78 175 GLU A O 1
ATOM 1353 N N . GLY A 1 176 ? 7.978 -6.779 39.995 1.00 28.72 176 GLY A N 1
ATOM 1354 C CA . GLY A 1 176 ? 8.594 -6.802 41.311 1.00 33.16 176 GLY A CA 1
ATOM 1355 C C . GLY A 1 176 ? 9.650 -5.735 41.537 1.00 29.17 176 GLY A C 1
ATOM 1356 O O . GLY A 1 176 ? 10.348 -5.752 42.551 1.00 31.97 176 GLY A O 1
ATOM 1357 N N . GLY A 1 177 ? 9.773 -4.802 40.600 1.00 28.29 177 GLY A N 1
ATOM 1358 C CA . GLY A 1 177 ? 10.739 -3.726 40.740 1.00 28.28 177 GLY A CA 1
ATOM 1359 C C . GLY A 1 177 ? 10.200 -2.494 41.449 1.00 25.88 177 GLY A C 1
ATOM 1360 O O . GLY A 1 177 ? 9.060 -2.474 41.917 1.00 25.35 177 GLY A O 1
ATOM 1361 N N . TRP A 1 178 ? 11.036 -1.463 41.530 1.00 24.74 178 TRP A N 1
ATOM 1362 C CA . TRP A 1 178 ? 10.651 -0.182 42.113 1.00 22.88 178 TRP A CA 1
ATOM 1363 C C . TRP A 1 178 ? 11.277 0.872 41.218 1.00 27.41 178 TRP A C 1
ATOM 1364 O O . TRP A 1 178 ? 10.579 1.499 40.417 1.00 24.73 178 TRP A O 1
ATOM 1375 N N . ASN A 1 179 ? 12.592 1.051 41.337 1.00 23.26 179 ASN A N 1
ATOM 1376 C CA . ASN A 1 179 ? 13.375 1.729 40.303 1.00 21.89 179 ASN A CA 1
ATOM 1377 C C . ASN A 1 179 ? 12.817 3.086 39.870 1.00 24.29 179 ASN A C 1
ATOM 1378 O O . ASN A 1 179 ? 12.575 3.302 38.682 1.00 20.60 179 ASN A O 1
ATOM 1383 N N . ILE A 1 180 ? 12.610 3.991 40.824 1.00 25.42 180 ILE A N 1
ATOM 1384 C CA . ILE A 1 180 ? 12.003 5.291 40.519 1.00 23.18 180 ILE A CA 1
ATOM 1385 C C . ILE A 1 180 ? 12.714 6.024 39.399 1.00 21.43 180 ILE A C 1
ATOM 1386 O O . ILE A 1 180 ? 12.075 6.567 38.494 1.00 20.13 180 ILE A O 1
ATOM 1391 N N . ALA A 1 181 ? 14.040 6.049 39.451 1.00 19.88 181 ALA A N 1
ATOM 1392 C CA . ALA A 1 181 ? 14.808 6.777 38.454 1.00 18.86 181 ALA A CA 1
ATOM 1393 C C . ALA A 1 181 ? 14.600 6.208 37.055 1.00 18.31 181 ALA A C 1
ATOM 1394 O O . ALA A 1 181 ? 14.558 6.960 36.087 1.00 19.11 181 ALA A O 1
ATOM 1396 N N . ASP A 1 182 ? 14.490 4.883 36.948 1.00 21.74 182 ASP A N 1
ATOM 1397 C CA . ASP A 1 182 ? 14.199 4.256 35.652 1.00 23.71 182 ASP A CA 1
ATOM 1398 C C . ASP A 1 182 ? 12.829 4.691 35.130 1.00 21.75 182 ASP A C 1
ATOM 1399 O O . ASP A 1 182 ? 12.666 4.984 33.939 1.00 24.31 182 ASP A O 1
ATOM 1404 N N . CYS A 1 183 ? 11.846 4.730 36.024 1.00 22.62 183 CYS A N 1
ATOM 1405 C CA . CYS A 1 183 ? 10.481 5.089 35.642 1.00 21.34 183 CYS A CA 1
ATOM 1406 C C . CYS A 1 183 ? 10.398 6.531 35.159 1.00 22.51 183 CYS A C 1
ATOM 1407 O O . CYS A 1 183 ? 9.747 6.825 34.159 1.00 22.77 183 CYS A O 1
ATOM 1410 N N . VAL A 1 184 ? 11.053 7.442 35.871 1.00 19.33 184 VAL A N 1
ATOM 1411 C CA . VAL A 1 184 ? 10.891 8.861 35.565 1.00 17.22 184 VAL A CA 1
ATOM 1412 C C . VAL A 1 184 ? 11.908 9.397 34.560 1.00 17.95 184 VAL A C 1
ATOM 1413 O O . VAL A 1 184 ? 11.809 10.542 34.128 1.00 18.69 184 VAL A O 1
ATOM 1417 N N . SER A 1 185 ? 12.873 8.566 34.171 1.00 21.24 185 SER A N 1
ATOM 1418 C CA . SER A 1 185 ? 13.883 8.967 33.189 1.00 19.56 185 SER A CA 1
ATOM 1419 C C . SER A 1 185 ? 13.308 9.443 31.853 1.00 20.93 185 SER A C 1
ATOM 1420 O O . SER A 1 185 ? 13.969 10.181 31.119 1.00 22.26 185 SER A O 1
ATOM 1423 N N . ARG A 1 186 ? 12.080 9.015 31.550 1.00 21.42 186 ARG A N 1
ATOM 1424 C CA . ARG A 1 186 ? 11.387 9.448 30.339 1.00 19.69 186 ARG A CA 1
ATOM 1425 C C . ARG A 1 186 ? 9.983 9.964 30.635 1.00 19.76 186 ARG A C 1
ATOM 1426 O O . ARG A 1 186 ? 9.134 9.974 29.743 1.00 18.82 186 ARG A O 1
ATOM 1434 N N . SER A 1 187 ? 9.743 10.402 31.870 1.00 19.28 187 SER A N 1
ATOM 1435 C CA . SER A 1 187 ? 8.396 10.814 32.303 1.00 14.06 187 SER A CA 1
ATOM 1436 C C . SER A 1 187 ? 8.269 12.330 32.349 1.00 17.87 187 SER A C 1
ATOM 1437 O O . SER A 1 187 ? 8.993 12.999 33.099 1.00 18.35 187 SER A O 1
ATOM 1440 N N . TYR A 1 188 ? 7.348 12.868 31.550 1.00 16.27 188 TYR A N 1
ATOM 1441 C CA . TYR A 1 188 ? 7.116 14.313 31.483 1.00 16.14 188 TYR A CA 1
ATOM 1442 C C . TYR A 1 188 ? 5.650 14.595 31.773 1.00 17.33 188 TYR A C 1
ATOM 1443 O O . TYR A 1 188 ? 4.810 13.711 31.639 1.00 18.38 188 TYR A O 1
ATOM 1452 N N . ASP A 1 189 ? 5.350 15.827 32.159 1.00 15.91 189 ASP A N 1
ATOM 1453 C CA . ASP A 1 189 ? 3.971 16.298 32.231 1.00 14.70 189 ASP A CA 1
ATOM 1454 C C . ASP A 1 189 ? 3.512 16.738 30.841 1.00 17.24 189 ASP A C 1
ATOM 1455 O O . ASP A 1 189 ? 4.310 17.204 30.021 1.00 16.33 189 ASP A O 1
ATOM 1460 N N . LEU A 1 190 ? 2.209 16.639 30.599 1.00 13.88 190 LEU A N 1
ATOM 1461 C CA . LEU A 1 190 ? 1.622 17.150 29.370 1.00 15.51 190 LEU A CA 1
ATOM 1462 C C . LEU A 1 190 ? 1.462 18.668 29.431 1.00 14.62 190 LEU A C 1
ATOM 1463 O O . LEU A 1 190 ? 1.571 19.355 28.412 1.00 15.59 190 LEU A O 1
ATOM 1468 N N . GLU A 1 191 ? 1.220 19.187 30.637 1.00 14.98 191 GLU A N 1
ATOM 1469 C CA . GLU A 1 191 ? 0.984 20.615 30.862 1.00 13.51 191 GLU A CA 1
ATOM 1470 C C . GLU A 1 191 ? 1.967 21.511 30.102 1.00 14.36 191 GLU A C 1
ATOM 1471 O O . GLU A 1 191 ? 3.181 21.305 30.163 1.00 17.14 191 GLU A O 1
ATOM 1477 N N . GLY A 1 192 ? 1.436 22.469 29.351 1.00 17.09 192 GLY A N 1
ATOM 1478 C CA . GLY A 1 192 ? 2.261 23.463 28.681 1.00 17.03 192 GLY A CA 1
ATOM 1479 C C . GLY A 1 192 ? 2.834 23.039 27.338 1.00 18.67 192 GLY A C 1
ATOM 1480 O O . GLY A 1 192 ? 3.376 23.870 26.608 1.00 20.29 192 GLY A O 1
ATOM 1481 N N . MET A 1 193 ? 2.726 21.756 27.004 1.00 15.57 193 MET A N 1
ATOM 1482 C CA . MET A 1 193 ? 3.170 21.314 25.680 1.00 16.07 193 MET A CA 1
ATOM 1483 C C . MET A 1 193 ? 2.303 21.896 24.578 1.00 18.09 193 MET A C 1
ATOM 1484 O O . MET A 1 193 ? 1.145 22.267 24.805 1.00 16.09 193 MET A O 1
ATOM 1489 N N . HIS A 1 194 ? 2.876 21.984 23.381 1.00 16.31 194 HIS A N 1
ATOM 1490 C CA . HIS A 1 194 ? 2.100 22.303 22.189 1.00 17.35 194 HIS A CA 1
ATOM 1491 C C . HIS A 1 194 ? 1.520 21.013 21.614 1.00 16.06 194 HIS A C 1
ATOM 1492 O O . HIS A 1 194 ? 2.260 20.089 21.287 1.00 17.39 194 HIS A O 1
ATOM 1499 N N . VAL A 1 195 ? 0.192 20.954 21.496 1.00 15.81 195 VAL A N 1
ATOM 1500 C CA . VAL A 1 195 ? -0.479 19.744 21.012 1.00 14.61 195 VAL A CA 1
ATOM 1501 C C . VAL A 1 195 ? -1.386 20.107 19.848 1.00 14.64 195 VAL A C 1
ATOM 1502 O O . VAL A 1 195 ? -2.156 21.068 19.926 1.00 16.85 195 VAL A O 1
ATOM 1506 N N . GLY A 1 196 ? -1.293 19.340 18.767 1.00 15.08 196 GLY A N 1
ATOM 1507 C CA . GLY A 1 196 ? -2.076 19.639 17.572 1.00 16.61 196 GLY A CA 1
ATOM 1508 C C . GLY A 1 196 ? -2.846 18.438 17.066 1.00 17.59 196 GLY A C 1
ATOM 1509 O O . GLY A 1 196 ? -2.398 17.298 17.235 1.00 17.83 196 GLY A O 1
ATOM 1510 N N . THR A 1 197 ? -4.015 18.681 16.467 1.00 16.29 197 THR A N 1
ATOM 1511 C CA . THR A 1 197 ? -4.760 17.601 15.819 1.00 14.72 197 THR A CA 1
ATOM 1512 C C . THR A 1 197 ? -4.753 17.810 14.310 1.00 17.52 197 THR A C 1
ATOM 1513 O O . THR A 1 197 ? -4.817 18.949 13.824 1.00 17.14 197 THR A O 1
ATOM 1517 N N . VAL A 1 198 ? -4.646 16.712 13.571 1.00 16.97 198 VAL A N 1
ATOM 1518 C CA . VAL A 1 198 ? -4.835 16.766 12.129 1.00 14.76 198 VAL A CA 1
ATOM 1519 C C . VAL A 1 198 ? -6.321 16.533 11.898 1.00 18.77 198 VAL A C 1
ATOM 1520 O O . VAL A 1 198 ? -6.822 15.433 12.137 1.00 18.80 198 VAL A O 1
ATOM 1524 N N . ALA A 1 199 ? -6.995 17.594 11.447 1.00 19.16 199 ALA A N 1
ATOM 1525 C CA . ALA A 1 199 ? -8.458 17.733 11.384 1.00 21.75 199 ALA A CA 1
ATOM 1526 C C . ALA A 1 199 ? -9.093 18.121 12.713 1.00 19.70 199 ALA A C 1
ATOM 1527 O O . ALA A 1 199 ? -8.557 17.848 13.792 1.00 21.19 199 ALA A O 1
ATOM 1529 N N . ALA A 1 200 ? -10.243 18.775 12.611 1.00 19.93 200 ALA A N 1
ATOM 1530 C CA . ALA A 1 200 ? -11.050 19.132 13.765 1.00 18.77 200 ALA A CA 1
ATOM 1531 C C . ALA A 1 200 ? -12.505 18.826 13.448 1.00 20.67 200 ALA A C 1
ATOM 1532 O O . ALA A 1 200 ? -13.397 19.646 13.699 1.00 21.40 200 ALA A O 1
ATOM 1534 N N . GLY A 1 201 ? -12.732 17.644 12.881 1.00 20.67 201 GLY A N 1
ATOM 1535 C CA . GLY A 1 201 ? -14.078 17.139 12.663 1.00 19.68 201 GLY A CA 1
ATOM 1536 C C . GLY A 1 201 ? -14.655 16.669 13.980 1.00 21.61 201 GLY A C 1
ATOM 1537 O O . GLY A 1 201 ? -14.175 17.074 15.040 1.00 21.65 201 GLY A O 1
ATOM 1538 N N . ARG A 1 202 ? -15.682 15.828 13.926 1.00 17.35 202 ARG A N 1
ATOM 1539 C CA . ARG A 1 202 ? -16.376 15.390 15.134 1.00 20.03 202 ARG A CA 1
ATOM 1540 C C . ARG A 1 202 ? -15.409 14.812 16.173 1.00 16.91 202 ARG A C 1
ATOM 1541 O O . ARG A 1 202 ? -15.473 15.160 17.355 1.00 19.37 202 ARG A O 1
ATOM 1549 N N . ILE A 1 203 ? -14.501 13.948 15.732 1.00 16.84 203 ILE A N 1
ATOM 1550 C CA . ILE A 1 203 ? -13.570 13.313 16.665 1.00 15.17 203 ILE A CA 1
ATOM 1551 C C . ILE A 1 203 ? -12.450 14.275 17.083 1.00 17.69 203 ILE A C 1
ATOM 1552 O O . ILE A 1 203 ? -12.140 14.391 18.273 1.00 14.85 203 ILE A O 1
ATOM 1557 N N . GLY A 1 204 ? -11.847 14.961 16.116 1.00 16.34 204 GLY A N 1
ATOM 1558 C CA . GLY A 1 204 ? -10.792 15.915 16.421 1.00 17.40 204 GLY A CA 1
ATOM 1559 C C . GLY A 1 204 ? -11.229 16.978 17.413 1.00 16.06 204 GLY A C 1
ATOM 1560 O O . GLY A 1 204 ? -10.481 17.324 18.342 1.00 14.07 204 GLY A O 1
ATOM 1561 N N . LEU A 1 205 ? -12.444 17.493 17.235 1.00 14.42 205 LEU A N 1
ATOM 1562 C CA . LEU A 1 205 ? -12.960 18.521 18.134 1.00 17.07 205 LEU A CA 1
ATOM 1563 C C . LEU A 1 205 ? -13.153 17.972 19.543 1.00 14.78 205 LEU A C 1
ATOM 1564 O O . LEU A 1 205 ? -12.844 18.643 20.535 1.00 14.62 205 LEU A O 1
ATOM 1569 N N . ALA A 1 206 ? -13.637 16.735 19.638 1.00 14.61 206 ALA A N 1
ATOM 1570 C CA . ALA A 1 206 ? -13.816 16.106 20.944 1.00 13.44 206 ALA A CA 1
ATOM 1571 C C . ALA A 1 206 ? -12.473 15.940 21.652 1.00 14.02 206 ALA A C 1
ATOM 1572 O O . ALA A 1 206 ? -12.387 16.105 22.879 1.00 14.62 206 ALA A O 1
ATOM 1574 N N . VAL A 1 207 ? -11.421 15.653 20.878 1.00 12.30 207 VAL A N 1
ATOM 1575 C CA . VAL A 1 207 ? -10.072 15.521 21.441 1.00 11.71 207 VAL A CA 1
ATOM 1576 C C . VAL A 1 207 ? -9.574 16.880 21.928 1.00 13.70 207 VAL A C 1
ATOM 1577 O O . VAL A 1 207 ? -9.094 16.995 23.065 1.00 14.22 207 VAL A O 1
ATOM 1581 N N . LEU A 1 208 ? -9.708 17.903 21.083 1.00 13.95 208 LEU A N 1
ATOM 1582 C CA . LEU A 1 208 ? -9.312 19.264 21.468 1.00 13.48 208 LEU A CA 1
ATOM 1583 C C . LEU A 1 208 ? -10.002 19.745 22.740 1.00 14.40 208 LEU A C 1
ATOM 1584 O O . LEU A 1 208 ? -9.353 20.327 23.631 1.00 14.47 208 LEU A O 1
ATOM 1589 N N . ARG A 1 209 ? -11.298 19.465 22.864 1.00 13.07 209 ARG A N 1
ATOM 1590 C CA . ARG A 1 209 ? -12.028 19.848 24.078 1.00 12.66 209 ARG A CA 1
ATOM 1591 C C . ARG A 1 209 ? -11.517 19.147 25.340 1.00 12.48 209 ARG A C 1
ATOM 1592 O O . ARG A 1 209 ? -11.441 19.763 26.413 1.00 14.48 209 ARG A O 1
ATOM 1600 N N . ARG A 1 210 ? -11.166 17.869 25.206 1.00 12.62 210 ARG A N 1
ATOM 1601 C CA . ARG A 1 210 ? -10.645 17.093 26.332 1.00 13.74 210 ARG A CA 1
ATOM 1602 C C . ARG A 1 210 ? -9.226 17.509 26.717 1.00 15.85 210 ARG A C 1
ATOM 1603 O O . ARG A 1 210 ? -8.837 17.431 27.894 1.00 15.06 210 ARG A O 1
ATOM 1611 N N . LEU A 1 211 ? -8.460 17.983 25.737 1.00 15.08 211 LEU A N 1
ATOM 1612 C CA . LEU A 1 211 ? -7.096 18.434 25.999 1.00 16.42 211 LEU A CA 1
ATOM 1613 C C . LEU A 1 211 ? -7.056 19.802 26.669 1.00 15.80 211 LEU A C 1
ATOM 1614 O O . LEU A 1 211 ? -6.118 20.097 27.421 1.00 13.15 211 LEU A O 1
ATOM 1619 N N . LYS A 1 212 ? -8.046 20.644 26.384 1.00 15.02 212 LYS A N 1
ATOM 1620 C CA . LYS A 1 212 ? -8.000 22.045 26.827 1.00 14.82 212 LYS A CA 1
ATOM 1621 C C . LYS A 1 212 ? -7.661 22.254 28.328 1.00 16.29 212 LYS A C 1
ATOM 1622 O O . LYS A 1 212 ? -6.772 23.055 28.641 1.00 15.91 212 LYS A O 1
ATOM 1628 N N . PRO A 1 213 ? -8.345 21.543 29.252 1.00 13.88 213 PRO A N 1
ATOM 1629 C CA . PRO A 1 213 ? -8.053 21.799 30.677 1.00 12.55 213 PRO A CA 1
ATOM 1630 C C . PRO A 1 213 ? -6.720 21.244 31.167 1.00 13.80 213 PRO A C 1
ATOM 1631 O O . PRO A 1 213 ? -6.382 21.463 32.344 1.00 14.94 213 PRO A O 1
ATOM 1635 N N . PHE A 1 214 ? -5.989 20.539 30.308 1.00 14.95 214 PHE A N 1
ATOM 1636 C CA . PHE A 1 214 ? -4.617 20.135 30.656 1.00 14.14 214 PHE A CA 1
ATOM 1637 C C . PHE A 1 214 ? -3.624 21.296 30.491 1.00 16.47 214 PHE A C 1
ATOM 1638 O O . PHE A 1 214 ? -2.428 21.147 30.767 1.00 16.75 214 PHE A O 1
ATOM 1646 N N . ASP A 1 215 ? -4.130 22.450 30.056 1.00 15.17 215 ASP A N 1
ATOM 1647 C CA . ASP A 1 215 ? -3.332 23.675 29.905 1.00 15.30 215 ASP A CA 1
ATOM 1648 C C . ASP A 1 215 ? -2.207 23.501 28.901 1.00 18.67 215 ASP A C 1
ATOM 1649 O O . ASP A 1 215 ? -1.086 23.985 29.089 1.00 19.00 215 ASP A O 1
ATOM 1654 N N . VAL A 1 216 ? -2.530 22.812 27.810 1.00 16.81 216 VAL A N 1
ATOM 1655 C CA . VAL A 1 216 ? -1.638 22.743 26.664 1.00 15.19 216 VAL A CA 1
ATOM 1656 C C . VAL A 1 216 ? -1.932 23.905 25.726 1.00 17.71 216 VAL A C 1
ATOM 1657 O O . VAL A 1 216 ? -2.969 24.566 25.846 1.00 19.93 216 VAL A O 1
ATOM 1661 N N . LYS A 1 217 ? -1.009 24.172 24.808 1.00 16.35 217 LYS A N 1
ATOM 1662 C CA . LYS A 1 217 ? -1.248 25.154 23.755 1.00 14.71 217 LYS A CA 1
ATOM 1663 C C . LYS A 1 217 ? -1.752 24.384 22.540 1.00 16.65 217 LYS A C 1
ATOM 1664 O O . LYS A 1 217 ? -1.073 23.476 22.052 1.00 16.89 217 LYS A O 1
ATOM 1670 N N . LEU A 1 218 ? -2.951 24.728 22.069 1.00 14.52 218 LEU A N 1
ATOM 1671 C CA . LEU A 1 218 ? -3.661 23.898 21.088 1.00 14.55 218 LEU A CA 1
ATOM 1672 C C . LEU A 1 218 ? -3.510 24.390 19.653 1.00 17.41 218 LEU A C 1
ATOM 1673 O O . LEU A 1 218 ? -3.626 25.594 19.371 1.00 18.19 218 LEU A O 1
ATOM 1678 N N . HIS A 1 219 ? -3.278 23.439 18.755 1.00 15.31 219 HIS A N 1
ATOM 1679 C CA . HIS A 1 219 ? -3.071 23.712 17.332 1.00 16.42 219 HIS A CA 1
ATOM 1680 C C . HIS A 1 219 ? -3.928 22.764 16.503 1.00 18.45 219 HIS A C 1
ATOM 1681 O O . HIS A 1 219 ? -4.304 21.692 16.972 1.00 15.34 219 HIS A O 1
ATOM 1688 N N . TYR A 1 220 ? -4.231 23.133 15.260 1.00 15.83 220 TYR A N 1
ATOM 1689 C CA . TYR A 1 220 ? -4.824 22.152 14.347 1.00 16.12 220 TYR A CA 1
ATOM 1690 C C . TYR A 1 220 ? -4.553 22.504 12.906 1.00 19.00 220 TYR A C 1
ATOM 1691 O O . TYR A 1 220 ? -4.208 23.639 12.588 1.00 16.90 220 TYR A O 1
ATOM 1700 N N . THR A 1 221 ? -4.705 21.512 12.041 1.00 17.72 221 THR A N 1
ATOM 1701 C CA . THR A 1 221 ? -4.713 21.766 10.606 1.00 18.70 221 THR A CA 1
ATOM 1702 C C . THR A 1 221 ? -5.969 21.106 10.041 1.00 24.35 221 THR A C 1
ATOM 1703 O O . THR A 1 221 ? -6.500 20.167 10.642 1.00 20.87 221 THR A O 1
ATOM 1707 N N . ALA A 1 222 ? -6.461 21.606 8.908 1.00 21.83 222 ALA A N 1
ATOM 1708 C CA . ALA A 1 222 ? -7.681 21.072 8.312 1.00 21.59 222 ALA A CA 1
ATOM 1709 C C . ALA A 1 222 ? -7.800 21.576 6.884 1.00 25.26 222 ALA A C 1
ATOM 1710 O O . ALA A 1 222 ? -7.361 22.685 6.572 1.00 26.33 222 ALA A O 1
ATOM 1712 N N . ARG A 1 223 ? -8.418 20.776 6.027 1.00 28.35 223 ARG A N 1
ATOM 1713 C CA . ARG A 1 223 ? -8.683 21.231 4.670 1.00 27.83 223 ARG A CA 1
ATOM 1714 C C . ARG A 1 223 ? -9.733 22.341 4.693 1.00 27.58 223 ARG A C 1
ATOM 1715 O O . ARG A 1 223 ? -9.642 23.317 3.940 1.00 29.55 223 ARG A O 1
ATOM 1723 N N . HIS A 1 224 ? -10.720 22.193 5.569 1.00 23.69 224 HIS A N 1
ATOM 1724 C CA . HIS A 1 224 ? -11.742 23.214 5.763 1.00 26.97 224 HIS A CA 1
ATOM 1725 C C . HIS A 1 224 ? -11.630 23.776 7.174 1.00 24.00 224 HIS A C 1
ATOM 1726 O O . HIS A 1 224 ? -11.929 23.079 8.144 1.00 24.84 224 HIS A O 1
ATOM 1733 N N . ARG A 1 225 ? -11.213 25.035 7.287 1.00 24.35 225 ARG A N 1
ATOM 1734 C CA . ARG A 1 225 ? -11.019 25.661 8.599 1.00 21.45 225 ARG A CA 1
ATOM 1735 C C . ARG A 1 225 ? -12.314 25.694 9.404 1.00 21.65 225 ARG A C 1
ATOM 1736 O O . ARG A 1 225 ? -13.399 25.852 8.843 1.00 21.29 225 ARG A O 1
ATOM 1744 N N . SER A 1 226 ? -12.197 25.550 10.721 1.00 20.64 226 SER A N 1
ATOM 1745 C CA . SER A 1 226 ? -13.349 25.597 11.602 1.00 19.97 226 SER A CA 1
ATOM 1746 C C . SER A 1 226 ? -13.820 27.038 11.779 1.00 20.69 226 SER A C 1
ATOM 1747 O O . SER A 1 226 ? -13.052 27.979 11.559 1.00 21.10 226 SER A O 1
ATOM 1750 N N . PRO A 1 227 ? -15.086 27.213 12.181 1.00 22.86 227 PRO A N 1
ATOM 1751 C CA . PRO A 1 227 ? -15.624 28.544 12.473 1.00 19.64 227 PRO A CA 1
ATOM 1752 C C . PRO A 1 227 ? -14.839 29.272 13.548 1.00 19.72 227 PRO A C 1
ATOM 1753 O O . PRO A 1 227 ? -14.267 28.640 14.446 1.00 19.73 227 PRO A O 1
ATOM 1757 N N . ARG A 1 228 ? -14.827 30.598 13.463 1.00 17.64 228 ARG A N 1
ATOM 1758 C CA . ARG A 1 228 ? -14.111 31.422 14.432 1.00 18.61 228 ARG A CA 1
ATOM 1759 C C . ARG A 1 228 ? -14.579 31.137 15.861 1.00 18.96 228 ARG A C 1
ATOM 1760 O O . ARG A 1 228 ? -13.778 31.150 16.803 1.00 18.90 228 ARG A O 1
ATOM 1768 N N . ALA A 1 229 ? -15.864 30.838 16.025 1.00 18.22 229 ALA A N 1
ATOM 1769 C CA . ALA A 1 229 ? -16.394 30.579 17.373 1.00 22.32 229 ALA A CA 1
ATOM 1770 C C . ALA A 1 229 ? -15.734 29.373 18.059 1.00 20.63 229 ALA A C 1
ATOM 1771 O O . ALA A 1 229 ? -15.517 29.388 19.275 1.00 22.15 229 ALA A O 1
ATOM 1773 N N . ILE A 1 230 ? -15.418 28.335 17.286 1.00 20.68 230 ILE A N 1
ATOM 1774 C CA . ILE A 1 230 ? -14.705 27.169 17.818 1.00 18.67 230 ILE A CA 1
ATOM 1775 C C . ILE A 1 230 ? -13.277 27.556 18.200 1.00 19.98 230 ILE A C 1
ATOM 1776 O O . ILE A 1 230 ? -12.764 27.162 19.257 1.00 18.88 230 ILE A O 1
ATOM 1781 N N . GLU A 1 231 ? -12.624 28.320 17.329 1.00 18.64 231 GLU A N 1
ATOM 1782 C CA . GLU A 1 231 ? -11.234 28.668 17.566 1.00 16.86 231 GLU A CA 1
ATOM 1783 C C . GLU A 1 231 ? -11.136 29.535 18.812 1.00 19.10 231 GLU A C 1
ATOM 1784 O O . GLU A 1 231 ? -10.224 29.364 19.617 1.00 17.88 231 GLU A O 1
ATOM 1790 N N . ASP A 1 232 ? -12.090 30.452 18.972 1.00 19.25 232 ASP A N 1
ATOM 1791 C CA . ASP A 1 232 ? -12.123 31.310 20.151 1.00 19.51 232 ASP A CA 1
ATOM 1792 C C . ASP A 1 232 ? -12.434 30.498 21.416 1.00 19.83 232 ASP A C 1
ATOM 1793 O O . ASP A 1 232 ? -11.874 30.764 22.478 1.00 22.91 232 ASP A O 1
ATOM 1798 N N . GLU A 1 233 ? -13.322 29.511 21.300 1.00 18.87 233 GLU A N 1
ATOM 1799 C CA . GLU A 1 233 ? -13.695 28.675 22.454 1.00 22.29 233 GLU A CA 1
ATOM 1800 C C . GLU A 1 233 ? -12.472 27.999 23.061 1.00 23.98 233 GLU A C 1
ATOM 1801 O O . GLU A 1 233 ? -12.275 27.993 24.287 1.00 21.63 233 GLU A O 1
ATOM 1807 N N . LEU A 1 234 ? -11.641 27.446 22.190 1.00 20.93 234 LEU A N 1
ATOM 1808 C CA . LEU A 1 234 ? -10.572 26.552 22.614 1.00 20.62 234 LEU A CA 1
ATOM 1809 C C . LEU A 1 234 ? -9.196 27.214 22.608 1.00 22.91 234 LEU A C 1
ATOM 1810 O O . LEU A 1 234 ? -8.227 26.642 23.105 1.00 22.87 234 LEU A O 1
ATOM 1815 N N . GLY A 1 235 ? -9.103 28.417 22.050 1.00 18.68 235 GLY A N 1
ATOM 1816 C CA . GLY A 1 235 ? -7.810 29.066 21.885 1.00 18.75 235 GLY A CA 1
ATOM 1817 C C . GLY A 1 235 ? -6.952 28.355 20.848 1.00 20.51 235 GLY A C 1
ATOM 1818 O O . GLY A 1 235 ? -5.758 28.132 21.053 1.00 21.22 235 GLY A O 1
ATOM 1819 N N . LEU A 1 236 ? -7.559 27.990 19.722 1.00 19.50 236 LEU A N 1
ATOM 1820 C CA . LEU A 1 236 ? -6.848 27.244 18.686 1.00 18.86 236 LEU A CA 1
ATOM 1821 C C . LEU A 1 236 ? -5.977 28.120 17.784 1.00 20.75 236 LEU A C 1
ATOM 1822 O O . LEU A 1 236 ? -6.376 29.217 17.386 1.00 23.12 236 LEU A O 1
ATOM 1827 N N . THR A 1 237 ? -4.801 27.614 17.437 1.00 17.84 237 THR A N 1
ATOM 1828 C CA . THR A 1 237 ? -3.993 28.199 16.369 1.00 17.11 237 THR A CA 1
ATOM 1829 C C . THR A 1 237 ? -4.144 27.312 15.143 1.00 18.61 237 THR A C 1
ATOM 1830 O O . THR A 1 237 ? -3.906 26.107 15.219 1.00 19.64 237 THR A O 1
ATOM 1834 N N . TYR A 1 238 ? -4.539 27.904 14.015 1.00 19.88 238 TYR A N 1
ATOM 1835 C CA . TYR A 1 238 ? -4.759 27.150 12.782 1.00 18.27 238 TYR A CA 1
ATOM 1836 C C . TYR A 1 238 ? -3.526 27.161 11.883 1.00 21.09 238 TYR A C 1
ATOM 1837 O O . TYR A 1 238 ? -2.861 28.196 11.735 1.00 19.42 238 TYR A O 1
ATOM 1846 N N . HIS A 1 239 ? -3.220 26.005 11.300 1.00 18.41 239 HIS A N 1
ATOM 1847 C CA . HIS A 1 239 ? -2.155 25.902 10.303 1.00 20.74 239 HIS A CA 1
ATOM 1848 C C . HIS A 1 239 ? -2.693 25.401 8.967 1.00 20.47 239 HIS A C 1
ATOM 1849 O O . HIS A 1 239 ? -3.497 24.469 8.923 1.00 20.96 239 HIS A O 1
ATOM 1856 N N . ALA A 1 240 ? -2.242 26.010 7.870 1.00 24.26 240 ALA A N 1
ATOM 1857 C CA . ALA A 1 240 ? -2.712 25.599 6.546 1.00 25.90 240 ALA A CA 1
ATOM 1858 C C . ALA A 1 240 ? -2.259 24.190 6.177 1.00 27.38 240 ALA A C 1
ATOM 1859 O O . ALA A 1 240 ? -2.939 23.496 5.421 1.00 26.82 240 ALA A O 1
ATOM 1861 N N . THR A 1 241 ? -1.101 23.773 6.690 1.00 27.66 241 THR A N 1
ATOM 1862 C CA . THR A 1 241 ? -0.576 22.433 6.399 1.00 26.82 241 THR A CA 1
ATOM 1863 C C . THR A 1 241 ? -0.080 21.683 7.631 1.00 28.98 241 THR A C 1
ATOM 1864 O O . THR A 1 241 ? 0.245 22.285 8.659 1.00 25.47 241 THR A O 1
ATOM 1868 N N . ALA A 1 242 ? 0.001 20.362 7.504 1.00 27.88 242 ALA A N 1
ATOM 1869 C CA . ALA A 1 242 ? 0.544 19.517 8.566 1.00 26.73 242 ALA A CA 1
ATOM 1870 C C . ALA A 1 242 ? 2.023 19.802 8.805 1.00 27.84 242 ALA A C 1
ATOM 1871 O O . ALA A 1 242 ? 2.493 19.767 9.949 1.00 25.54 242 ALA A O 1
ATOM 1873 N N . GLU A 1 243 ? 2.768 20.065 7.732 1.00 26.45 243 GLU A N 1
ATOM 1874 C CA . GLU A 1 243 ? 4.192 20.372 7.873 1.00 30.60 243 GLU A CA 1
ATOM 1875 C C . GLU A 1 243 ? 4.436 21.603 8.738 1.00 27.20 243 GLU A C 1
ATOM 1876 O O . GLU A 1 243 ? 5.341 21.608 9.575 1.00 30.47 243 GLU A O 1
ATOM 1882 N N . GLU A 1 244 ? 3.639 22.650 8.535 1.00 26.32 244 GLU A N 1
ATOM 1883 C CA . GLU A 1 244 ? 3.736 23.851 9.365 1.00 25.87 244 GLU A CA 1
ATOM 1884 C C . GLU A 1 244 ? 3.416 23.542 10.822 1.00 26.84 244 GLU A C 1
ATOM 1885 O O . GLU A 1 244 ? 4.087 24.022 11.742 1.00 26.03 244 GLU A O 1
ATOM 1891 N N . MET A 1 245 ? 2.384 22.736 11.038 1.00 23.27 245 MET A N 1
ATOM 1892 C CA . MET A 1 245 ? 2.002 22.410 12.411 1.00 22.29 245 MET A CA 1
ATOM 1893 C C . MET A 1 245 ? 3.071 21.557 13.085 1.00 22.30 245 MET A C 1
ATOM 1894 O O . MET A 1 245 ? 3.351 21.719 14.276 1.00 22.62 245 MET A O 1
ATOM 1899 N N . ALA A 1 246 ? 3.670 20.647 12.322 1.00 21.90 246 ALA A N 1
ATOM 1900 C CA . ALA A 1 246 ? 4.677 19.740 12.870 1.00 22.94 246 ALA A CA 1
ATOM 1901 C C . ALA A 1 246 ? 5.878 20.505 13.442 1.00 25.33 246 ALA A C 1
ATOM 1902 O O . ALA A 1 246 ? 6.475 20.095 14.445 1.00 22.99 246 ALA A O 1
ATOM 1904 N N . GLU A 1 247 ? 6.224 21.626 12.815 1.00 25.07 247 GL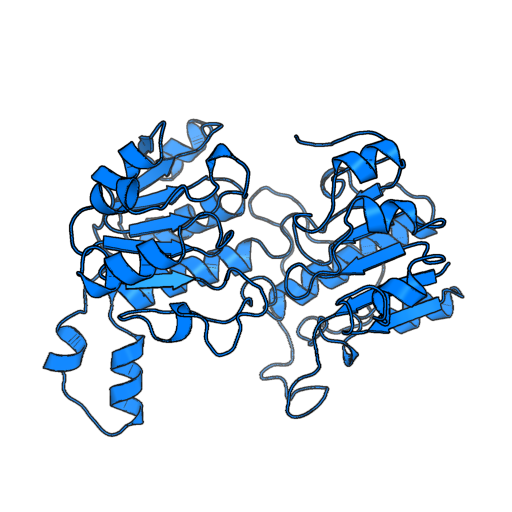U A N 1
ATOM 1905 C CA . GLU A 1 247 ? 7.366 22.419 13.272 1.00 26.60 247 GLU A CA 1
ATOM 1906 C C . GLU A 1 247 ? 7.203 22.983 14.674 1.00 28.14 247 GLU A C 1
ATOM 1907 O O . GLU A 1 247 ? 8.195 23.282 15.344 1.00 28.55 247 GLU A O 1
ATOM 1913 N N . VAL A 1 248 ? 5.960 23.140 15.126 1.00 25.43 248 VAL A N 1
ATOM 1914 C CA . VAL A 1 248 ? 5.724 23.804 16.409 1.00 22.13 248 VAL A CA 1
ATOM 1915 C C . VAL A 1 248 ? 5.126 22.910 17.504 1.00 22.62 248 VAL A C 1
ATOM 1916 O O . VAL A 1 248 ? 5.038 23.327 18.655 1.00 25.39 248 VAL A O 1
ATOM 1920 N N . CYS A 1 249 ? 4.721 21.693 17.156 1.00 23.41 249 CYS A N 1
ATOM 1921 C CA . CYS A 1 249 ? 4.058 20.821 18.136 1.00 21.27 249 CYS A CA 1
ATOM 1922 C C . CYS A 1 249 ? 4.956 19.794 18.812 1.00 21.84 249 CYS A C 1
ATOM 1923 O O . CYS A 1 249 ? 5.851 19.219 18.193 1.00 24.06 249 CYS A O 1
ATOM 1926 N N . ASP A 1 250 ? 4.687 19.553 20.092 1.00 17.68 250 ASP A N 1
ATOM 1927 C CA . ASP A 1 250 ? 5.347 18.489 20.839 1.00 17.15 250 ASP A CA 1
ATOM 1928 C C . ASP A 1 250 ? 4.605 17.173 20.673 1.00 17.13 250 ASP A C 1
ATOM 1929 O O . ASP A 1 250 ? 5.197 16.089 20.749 1.00 18.71 250 ASP A O 1
ATOM 1934 N N . VAL A 1 251 ? 3.292 17.272 20.488 1.00 16.92 251 VAL A N 1
ATOM 1935 C CA . VAL A 1 251 ? 2.438 16.100 20.368 1.00 14.25 251 VAL A CA 1
ATOM 1936 C C . VAL A 1 251 ? 1.472 16.374 19.228 1.00 14.77 251 VAL A C 1
ATOM 1937 O O . VAL A 1 251 ? 0.893 17.458 19.162 1.00 15.52 251 VAL A O 1
ATOM 1941 N N . ILE A 1 252 ? 1.310 15.411 18.324 1.00 15.70 252 ILE A N 1
ATOM 1942 C CA . ILE A 1 252 ? 0.278 15.499 17.288 1.00 15.22 252 ILE A CA 1
ATOM 1943 C C . ILE A 1 252 ? -0.613 14.257 17.354 1.00 15.99 252 ILE A C 1
ATOM 1944 O O . ILE A 1 252 ? -0.119 13.139 17.542 1.00 17.40 252 ILE A O 1
ATOM 1949 N N . SER A 1 253 ? -1.925 14.459 17.243 1.00 14.72 253 SER A N 1
ATOM 1950 C CA . SER A 1 253 ? -2.884 13.358 17.221 1.00 14.39 253 SER A CA 1
ATOM 1951 C C . SER A 1 253 ? -3.664 13.426 15.911 1.00 15.54 253 SER A C 1
ATOM 1952 O O . SER A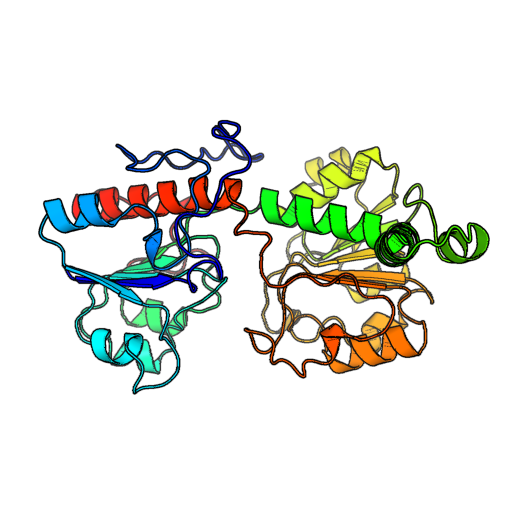 1 253 ? -4.252 14.459 15.572 1.00 16.25 253 SER A O 1
ATOM 1955 N N . ILE A 1 254 ? -3.666 12.324 15.172 1.00 15.74 254 ILE A N 1
ATOM 1956 C CA . ILE A 1 254 ? -4.270 12.308 13.832 1.00 15.64 254 ILE A CA 1
ATOM 1957 C C . ILE A 1 254 ? -5.746 11.910 13.866 1.00 14.96 254 ILE A C 1
ATOM 1958 O O . ILE A 1 254 ? -6.096 10.867 14.415 1.00 17.67 254 ILE A O 1
ATOM 1963 N N . HIS A 1 255 ? -6.596 12.723 13.235 1.00 16.22 255 HIS A N 1
ATOM 1964 C CA . HIS A 1 255 ? -8.041 12.483 13.224 1.00 15.64 255 HIS A CA 1
ATOM 1965 C C . HIS A 1 255 ? -8.657 12.823 11.867 1.00 20.65 255 HIS A C 1
ATOM 1966 O O . HIS A 1 255 ? -9.789 13.310 11.778 1.00 19.91 255 HIS A O 1
ATOM 1973 N N . ALA A 1 256 ? -7.899 12.538 10.817 1.00 19.99 256 ALA A N 1
ATOM 1974 C CA . ALA A 1 256 ? -8.292 12.868 9.448 1.00 20.78 256 ALA A CA 1
ATOM 1975 C C . ALA A 1 256 ? -8.664 11.599 8.697 1.00 22.48 256 ALA A C 1
ATOM 1976 O O . ALA A 1 256 ? -8.216 10.518 9.065 1.00 21.06 256 ALA A O 1
ATOM 1978 N N . PRO A 1 257 ? -9.491 11.720 7.640 1.00 26.14 257 PRO A N 1
ATOM 1979 C CA . PRO A 1 257 ? -9.757 10.545 6.803 1.00 27.31 257 PRO A CA 1
ATOM 1980 C C . PRO A 1 257 ? -8.576 10.259 5.888 1.00 30.10 257 PRO A C 1
ATOM 1981 O O . PRO A 1 257 ? -7.752 11.155 5.669 1.00 27.63 257 PRO A O 1
ATOM 1985 N N . LEU A 1 258 ? -8.489 9.029 5.383 1.00 31.11 258 LEU A N 1
ATOM 1986 C CA . LEU A 1 258 ? -7.429 8.658 4.447 1.00 31.18 258 LEU A CA 1
ATOM 1987 C C . LEU A 1 258 ? -7.879 8.922 3.019 1.00 36.81 258 LEU A C 1
ATOM 1988 O O . LEU A 1 258 ? -8.919 8.429 2.584 1.00 34.33 258 LEU A O 1
ATOM 1993 N N . TYR A 1 259 ? -7.088 9.712 2.304 1.00 33.80 259 TYR A N 1
ATOM 1994 C CA . TYR A 1 259 ? -7.343 10.038 0.905 1.00 37.07 259 TYR A CA 1
ATOM 1995 C C . TYR A 1 259 ? -6.001 10.554 0.378 1.00 38.25 259 TYR A C 1
ATOM 1996 O O . TYR A 1 259 ? -5.093 10.775 1.180 1.00 38.84 259 TYR A O 1
ATOM 2005 N N . PRO A 1 260 ? -5.844 10.708 -0.953 1.00 39.17 260 PRO A N 1
ATOM 2006 C CA . PRO A 1 260 ? -4.498 10.976 -1.489 1.00 38.17 260 PRO A CA 1
ATOM 2007 C C . PRO A 1 260 ? -3.647 12.037 -0.765 1.00 38.10 260 PRO A C 1
ATOM 2008 O O . PRO A 1 260 ? -2.447 11.822 -0.603 1.00 37.71 260 PRO A O 1
ATOM 2012 N N . ALA A 1 261 ? -4.244 13.135 -0.313 1.00 36.43 261 ALA A N 1
ATOM 2013 C CA . ALA A 1 261 ? -3.464 14.178 0.359 1.00 37.18 261 ALA A CA 1
ATOM 2014 C C . ALA A 1 261 ? -2.942 13.779 1.746 1.00 39.88 261 ALA A C 1
ATOM 2015 O O . ALA A 1 261 ? -2.032 14.420 2.281 1.00 38.09 261 ALA A O 1
ATOM 2017 N N . THR A 1 262 ? -3.526 12.740 2.339 1.00 36.34 262 THR A N 1
ATOM 2018 C CA . THR A 1 262 ? -3.091 12.303 3.665 1.00 32.12 262 THR A CA 1
ATOM 2019 C C . THR A 1 262 ? -2.393 10.946 3.664 1.00 34.08 262 THR A C 1
ATOM 2020 O O . THR A 1 262 ? -1.847 10.538 4.684 1.00 28.72 262 THR A O 1
ATOM 2024 N N . GLU A 1 263 ? -2.409 10.243 2.534 1.00 33.92 263 GLU A N 1
ATOM 2025 C CA . GLU A 1 263 ? -1.678 8.980 2.447 1.00 32.26 263 GLU A CA 1
ATOM 2026 C C . GLU A 1 263 ? -0.172 9.222 2.562 1.00 33.00 263 GLU A C 1
ATOM 2027 O O . GLU A 1 263 ? 0.401 10.023 1.814 1.00 34.87 263 GLU A O 1
ATOM 2033 N N . HIS A 1 264 ? 0.451 8.534 3.516 1.00 28.82 264 HIS A N 1
ATOM 2034 C CA . HIS A 1 264 ? 1.866 8.712 3.836 1.00 31.17 264 HIS A CA 1
ATOM 2035 C C . HIS A 1 264 ? 2.215 10.171 4.133 1.00 32.59 264 HIS A C 1
ATOM 2036 O O . HIS A 1 264 ? 3.340 10.618 3.886 1.00 33.71 264 HIS A O 1
ATOM 2043 N N . LEU A 1 265 ? 1.244 10.909 4.669 1.00 27.44 265 LEU A N 1
ATOM 2044 C CA . LEU A 1 265 ? 1.478 12.280 5.099 1.00 28.78 265 LEU A CA 1
ATOM 2045 C C . LEU A 1 265 ? 2.578 12.341 6.154 1.00 30.26 265 LEU A C 1
ATOM 2046 O O . LEU A 1 265 ? 3.486 13.175 6.079 1.00 29.03 265 LEU A O 1
ATOM 2051 N N . PHE A 1 266 ? 2.498 11.463 7.146 1.00 26.90 266 PHE A N 1
ATOM 2052 C CA . PHE A 1 266 ? 3.520 11.443 8.182 1.00 27.28 266 PHE A CA 1
ATOM 2053 C C . PHE A 1 266 ? 4.647 10.495 7.817 1.00 27.93 266 PHE A C 1
ATOM 2054 O O . PHE A 1 266 ? 4.763 9.392 8.357 1.00 27.72 266 PHE A O 1
ATOM 2062 N N . ASN A 1 267 ? 5.457 10.942 6.860 1.00 30.12 267 ASN A N 1
ATOM 2063 C CA . ASN A 1 267 ? 6.680 10.242 6.494 1.00 30.83 267 ASN A CA 1
ATOM 2064 C C . ASN A 1 267 ? 7.902 10.951 7.069 1.00 32.18 267 ASN A C 1
ATOM 2065 O O . ASN A 1 267 ? 7.771 11.929 7.805 1.00 30.08 267 ASN A O 1
ATOM 2070 N N . ALA A 1 268 ? 9.087 10.466 6.718 1.00 31.76 268 ALA A N 1
ATOM 2071 C CA . ALA A 1 268 ? 10.330 11.002 7.267 1.00 33.35 268 ALA A CA 1
ATOM 2072 C C . ALA A 1 268 ? 10.461 12.512 7.093 1.00 33.25 268 ALA A C 1
ATOM 2073 O O . ALA A 1 268 ? 10.959 13.200 7.987 1.00 33.19 268 ALA A O 1
ATOM 2075 N N . LYS A 1 269 ? 10.014 13.029 5.951 1.00 33.27 269 LYS A N 1
ATOM 2076 C CA . LYS A 1 269 ? 10.093 14.469 5.712 1.00 35.50 269 LYS A CA 1
ATOM 2077 C C . LYS A 1 269 ? 9.326 15.290 6.758 1.00 36.34 269 LYS A C 1
ATOM 2078 O O . LYS A 1 269 ? 9.831 16.295 7.273 1.00 36.61 269 LYS A O 1
ATOM 2084 N N . VAL A 1 270 ? 8.105 14.867 7.068 1.00 30.77 270 VAL A N 1
ATOM 2085 C CA . VAL A 1 270 ? 7.294 15.597 8.034 1.00 32.36 270 VAL A CA 1
ATOM 2086 C C . VAL A 1 270 ? 7.803 15.329 9.449 1.00 29.15 270 VAL A C 1
ATOM 2087 O O . VAL A 1 270 ? 7.930 16.250 10.255 1.00 29.93 270 VAL A O 1
ATOM 2091 N N . LEU A 1 271 ? 8.116 14.071 9.738 1.00 27.57 271 LEU A N 1
ATOM 2092 C CA . LEU A 1 271 ? 8.623 13.695 11.062 1.00 29.17 271 LEU A CA 1
ATOM 2093 C C . LEU A 1 271 ? 9.877 14.482 11.455 1.00 32.24 271 LEU A C 1
ATOM 2094 O O . LEU A 1 271 ? 10.046 14.875 12.619 1.00 29.58 271 LEU A O 1
ATOM 2099 N N . ASN A 1 272 ? 10.753 14.716 10.480 1.00 31.16 272 ASN A N 1
ATOM 2100 C CA . ASN A 1 272 ? 11.994 15.445 10.732 1.00 31.44 272 ASN A CA 1
ATOM 2101 C C . ASN A 1 272 ? 11.804 16.951 10.900 1.00 32.72 272 ASN A C 1
ATOM 2102 O O . ASN A 1 272 ? 12.728 17.656 11.306 1.00 32.94 272 ASN A O 1
ATOM 2107 N N . LYS A 1 273 ? 10.603 17.435 10.593 1.00 29.89 273 LYS A N 1
ATOM 2108 C CA . LYS A 1 273 ? 10.258 18.832 10.840 1.00 28.22 273 LYS A CA 1
ATOM 2109 C C . LYS A 1 273 ? 9.931 19.045 12.314 1.00 29.74 273 LYS A C 1
ATOM 2110 O O . LYS A 1 273 ? 10.002 20.166 12.826 1.00 28.73 273 LYS A O 1
ATOM 2116 N N . MET A 1 274 ? 9.581 17.961 12.998 1.00 30.03 274 MET A N 1
ATOM 2117 C CA . MET A 1 274 ? 9.257 18.039 14.419 1.00 26.14 274 MET A CA 1
ATOM 2118 C C . MET A 1 274 ? 10.518 18.141 15.259 1.00 30.10 274 MET A C 1
ATOM 2119 O O . MET A 1 274 ? 11.596 17.726 14.831 1.00 28.69 274 MET A O 1
ATOM 2124 N N . ARG A 1 275 ? 10.385 18.698 16.457 1.00 26.57 275 ARG A N 1
ATOM 2125 C CA . ARG A 1 275 ? 11.497 18.730 17.392 1.00 28.73 275 ARG A CA 1
ATOM 2126 C C . ARG A 1 275 ? 11.845 17.305 17.811 1.00 25.93 275 ARG A C 1
ATOM 2127 O O . ARG A 1 275 ? 10.963 16.466 17.982 1.00 23.22 275 ARG A O 1
ATOM 2135 N N . HIS A 1 276 ? 13.135 17.021 17.946 1.00 24.70 276 HIS A N 1
ATOM 2136 C CA . HIS A 1 276 ? 13.586 15.715 18.412 1.00 23.84 276 HIS A CA 1
ATOM 2137 C C . HIS A 1 276 ? 12.943 15.370 19.759 1.00 22.21 276 HIS A C 1
ATOM 2138 O O . HIS A 1 276 ? 13.034 16.148 20.709 1.00 25.16 276 HIS A O 1
ATOM 2145 N N . GLY A 1 277 ? 12.281 14.220 19.836 1.00 20.67 277 GLY A N 1
ATOM 2146 C CA . GLY A 1 277 ? 11.629 13.812 21.074 1.00 20.28 277 GLY A CA 1
ATOM 2147 C C . GLY A 1 277 ? 10.148 14.159 21.118 1.00 18.14 277 GLY A C 1
ATOM 2148 O O . GLY A 1 277 ? 9.558 14.258 22.201 1.00 19.53 277 GLY A O 1
ATOM 2149 N N . SER A 1 278 ? 9.536 14.316 19.949 1.00 19.96 278 SER A N 1
ATOM 2150 C CA . SER A 1 278 ? 8.098 14.590 19.871 1.00 18.29 278 SER A CA 1
ATOM 2151 C C . SER A 1 278 ? 7.273 13.304 19.937 1.00 19.55 278 SER A C 1
ATOM 2152 O O . SER A 1 278 ? 7.816 12.189 19.888 1.00 20.16 278 SER A O 1
ATOM 2155 N N . TYR A 1 279 ? 5.955 13.466 20.053 1.00 16.11 279 TYR A N 1
ATOM 2156 C CA . TYR A 1 279 ? 5.043 12.332 20.208 1.00 15.20 279 TYR A CA 1
ATOM 2157 C C . TYR A 1 279 ? 3.973 12.369 19.132 1.00 15.68 279 TYR A C 1
ATOM 2158 O O . TYR A 1 279 ? 3.518 13.448 18.739 1.00 18.76 279 TYR A O 1
ATOM 2167 N N . LEU A 1 280 ? 3.576 11.183 18.665 1.00 16.23 280 LEU A N 1
ATOM 2168 C CA . LEU A 1 280 ? 2.569 11.054 17.614 1.00 16.23 280 LEU A CA 1
ATOM 2169 C C . LEU A 1 280 ? 1.560 9.972 17.977 1.00 15.60 280 LEU A C 1
ATOM 2170 O O . LEU A 1 280 ? 1.942 8.858 18.359 1.00 16.31 280 LEU A O 1
ATOM 2175 N N . VAL A 1 281 ? 0.270 10.300 17.865 1.00 16.04 281 VAL A N 1
ATOM 2176 C CA . VAL A 1 281 ? -0.808 9.357 18.156 1.00 15.45 281 VAL A CA 1
ATOM 2177 C C . VAL A 1 281 ? -1.699 9.258 16.929 1.00 15.34 281 VAL A C 1
ATOM 2178 O O . VAL A 1 281 ? -2.043 10.271 16.318 1.00 16.75 281 VAL A O 1
ATOM 2182 N N . ASN A 1 282 ? -2.051 8.036 16.546 1.00 16.24 282 ASN A N 1
ATOM 2183 C CA . ASN A 1 282 ? -2.835 7.829 15.324 1.00 16.47 282 ASN A CA 1
ATOM 2184 C C . ASN A 1 282 ? -3.942 6.817 15.547 1.00 17.78 282 ASN A C 1
ATOM 2185 O O . ASN A 1 282 ? -3.711 5.603 15.511 1.00 17.76 282 ASN A O 1
ATOM 2190 N N . THR A 1 283 ? -5.145 7.328 15.791 1.00 16.62 283 THR A N 1
ATOM 2191 C CA . THR A 1 283 ? -6.338 6.501 15.944 1.00 16.43 283 THR A CA 1
ATOM 2192 C C . THR A 1 283 ? -7.254 6.658 14.729 1.00 16.82 283 THR A C 1
ATOM 2193 O O . THR A 1 283 ? -8.448 6.347 14.789 1.00 20.18 283 THR A O 1
ATOM 2197 N N . ALA A 1 284 ? -6.680 7.109 13.619 1.00 18.13 284 ALA A N 1
ATOM 2198 C CA . ALA A 1 284 ? -7.451 7.421 12.411 1.00 16.73 284 ALA A CA 1
ATOM 2199 C C . ALA A 1 284 ? -7.290 6.309 11.377 1.00 20.46 284 ALA A C 1
ATOM 2200 O O . ALA A 1 284 ? -8.099 5.375 11.315 1.00 21.60 284 ALA A O 1
ATOM 2202 N N A ARG A 1 285 ? -6.241 6.420 10.570 0.50 19.64 285 ARG A N 1
ATOM 2203 N N B ARG A 1 285 ? -6.236 6.418 10.598 0.50 19.64 285 ARG A N 1
ATOM 2204 C CA A ARG A 1 285 ? -5.904 5.394 9.586 0.50 23.67 285 ARG A CA 1
ATOM 2205 C CA B ARG A 1 285 ? -5.843 5.421 9.631 0.50 23.67 285 ARG A CA 1
ATOM 2206 C C A ARG A 1 285 ? -4.395 5.226 9.507 0.50 20.21 285 ARG A C 1
ATOM 2207 C C B ARG A 1 285 ? -4.345 5.243 9.512 0.50 20.21 285 ARG A C 1
ATOM 2208 O O A ARG A 1 285 ? -3.659 6.203 9.396 0.50 19.46 285 ARG A O 1
ATOM 2209 O O B ARG A 1 285 ? -3.621 6.182 9.415 0.50 19.46 285 ARG A O 1
ATOM 2224 N N . ALA A 1 286 ? -3.938 3.980 9.556 1.00 24.24 286 ALA A N 1
ATOM 2225 C CA . ALA A 1 286 ? -2.508 3.698 9.660 1.00 20.90 286 ALA A CA 1
ATOM 2226 C C . ALA A 1 286 ? -1.733 4.221 8.469 1.00 22.64 286 ALA A C 1
ATOM 2227 O O . ALA A 1 286 ? -0.588 4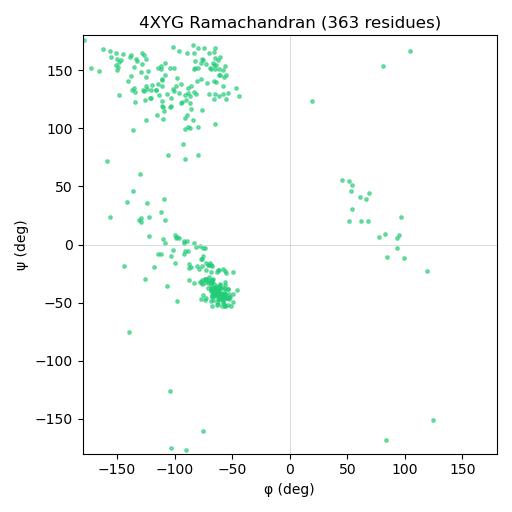.658 8.603 1.00 23.14 286 ALA A O 1
ATOM 2229 N N A GLU A 1 287 ? -2.362 4.166 7.299 0.50 23.07 287 GLU A N 1
ATOM 2230 N N B GLU A 1 287 ? -2.340 4.206 7.300 0.50 23.07 287 GLU A N 1
ATOM 2231 C CA A GLU A 1 287 ? -1.694 4.555 6.065 0.50 25.73 287 GLU A CA 1
ATOM 2232 C CA B GLU A 1 287 ? -1.601 4.585 6.113 0.50 25.73 287 GLU A CA 1
ATOM 2233 C C A GLU A 1 287 ? -1.448 6.062 5.957 0.50 24.79 287 GLU A C 1
ATOM 2234 C C B GLU A 1 287 ? -1.463 6.091 5.943 0.50 24.79 287 GLU A C 1
ATOM 2235 O O A GLU A 1 287 ? -0.820 6.527 5.008 0.50 27.27 287 GLU A O 1
ATOM 2236 O O B GLU A 1 287 ? -0.855 6.556 5.033 0.50 27.27 287 GLU A O 1
ATOM 2247 N N . ILE A 1 288 ? -1.941 6.831 6.923 1.00 22.10 288 ILE A N 1
ATOM 2248 C CA . ILE A 1 288 ? -1.579 8.241 7.002 1.00 20.52 288 ILE A CA 1
ATOM 2249 C C . ILE A 1 288 ? -0.113 8.392 7.453 1.00 22.78 288 ILE A C 1
ATOM 2250 O O . ILE A 1 288 ? 0.545 9.400 7.166 1.00 24.31 288 ILE A O 1
ATOM 2255 N N . CYS A 1 289 ? 0.400 7.375 8.141 1.00 22.77 289 CYS A N 1
ATOM 2256 C CA . CYS A 1 289 ? 1.821 7.325 8.476 1.00 25.50 289 CYS A CA 1
ATOM 2257 C C . CYS A 1 289 ? 2.541 6.388 7.516 1.00 30.85 289 CYS A C 1
ATOM 2258 O O . CYS A 1 289 ? 1.933 5.463 6.980 1.00 31.62 289 CYS A O 1
ATOM 2261 N N . ASP A 1 290 ? 3.828 6.633 7.287 1.00 27.16 290 ASP A N 1
ATOM 2262 C CA . ASP A 1 290 ? 4.659 5.664 6.585 1.00 30.11 290 ASP A CA 1
ATOM 2263 C C . ASP A 1 290 ? 5.170 4.673 7.618 1.00 26.89 290 ASP A C 1
ATOM 2264 O O . ASP A 1 290 ? 5.896 5.055 8.542 1.00 26.09 290 ASP A O 1
ATOM 2269 N N . ARG A 1 291 ? 4.786 3.407 7.476 1.00 25.90 291 ARG A N 1
ATOM 2270 C CA . ARG A 1 291 ? 5.083 2.399 8.495 1.00 25.91 291 ARG A CA 1
ATOM 2271 C C . ARG A 1 291 ? 6.556 2.350 8.918 1.00 25.38 291 ARG A C 1
ATOM 2272 O O . ARG A 1 291 ? 6.868 2.418 10.108 1.00 25.97 291 ARG A O 1
ATOM 2280 N N . ASP A 1 292 ? 7.461 2.226 7.948 1.00 26.56 292 ASP A N 1
ATOM 2281 C CA . ASP A 1 292 ? 8.879 2.108 8.278 1.00 27.57 292 ASP A CA 1
ATOM 2282 C C . ASP A 1 292 ? 9.501 3.425 8.750 1.00 26.85 292 ASP A C 1
ATOM 2283 O O . ASP A 1 292 ? 10.452 3.416 9.540 1.00 28.84 292 ASP A O 1
ATOM 2288 N N . ASP A 1 293 ? 8.980 4.552 8.274 1.00 27.19 293 ASP A N 1
ATOM 2289 C CA . ASP A 1 293 ? 9.484 5.846 8.733 1.00 26.24 293 ASP A CA 1
ATOM 2290 C C . ASP A 1 293 ? 9.182 6.063 10.220 1.00 25.17 293 ASP A C 1
ATOM 2291 O O . ASP A 1 293 ? 9.978 6.670 10.937 1.00 25.48 293 ASP A O 1
ATOM 2296 N N . ILE A 1 294 ? 8.042 5.551 10.678 1.00 24.90 294 ILE A N 1
ATOM 2297 C CA . ILE A 1 294 ? 7.701 5.601 12.108 1.00 24.50 294 ILE A CA 1
ATOM 2298 C C . ILE A 1 294 ? 8.707 4.768 12.917 1.00 26.64 294 ILE A C 1
ATOM 2299 O O . ILE A 1 294 ? 9.184 5.195 13.982 1.00 23.32 294 ILE A O 1
ATOM 2304 N N . VAL A 1 295 ? 9.034 3.577 12.411 1.00 24.65 295 VAL A N 1
ATOM 2305 C CA . VAL A 1 295 ? 10.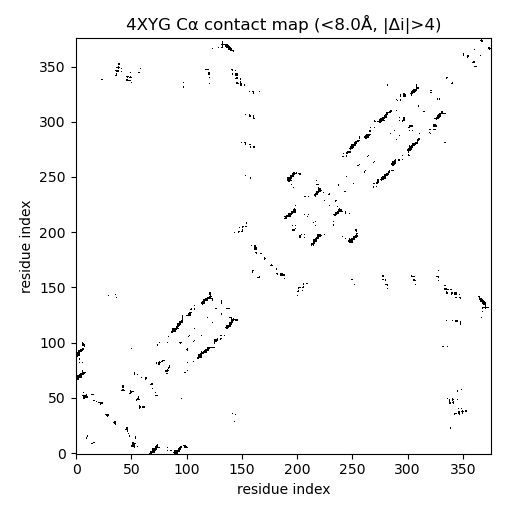013 2.717 13.084 1.00 26.09 295 VAL A CA 1
ATOM 2306 C C . VAL A 1 295 ? 11.328 3.455 13.236 1.00 25.93 295 VAL A C 1
ATOM 2307 O O . VAL A 1 295 ? 11.902 3.517 14.324 1.00 24.94 295 VAL A O 1
ATOM 2311 N N . ARG A 1 296 ? 11.807 4.001 12.126 1.00 25.20 296 ARG A N 1
ATOM 2312 C CA . ARG A 1 296 ? 13.113 4.653 12.099 1.00 28.30 296 ARG A CA 1
ATOM 2313 C C . ARG A 1 296 ? 13.156 5.879 13.011 1.00 27.12 296 ARG A C 1
ATOM 2314 O O . ARG A 1 296 ? 14.167 6.150 13.667 1.00 25.65 296 ARG A O 1
ATOM 2322 N N . ALA A 1 297 ? 12.052 6.618 13.057 1.00 24.02 297 ALA A N 1
ATOM 2323 C CA . ALA A 1 297 ? 11.972 7.795 13.921 1.00 23.08 297 ALA A CA 1
ATOM 2324 C C . ALA A 1 297 ? 12.059 7.426 15.407 1.00 23.42 297 ALA A C 1
ATOM 2325 O O . ALA A 1 297 ? 12.661 8.160 16.190 1.00 23.04 297 ALA A O 1
ATOM 2327 N N . LEU A 1 298 ? 11.466 6.298 15.792 1.00 21.77 298 LEU A N 1
ATOM 2328 C CA . LEU A 1 298 ? 11.499 5.861 17.187 1.00 21.14 298 LEU A CA 1
ATOM 2329 C C . LEU A 1 298 ? 12.863 5.266 17.526 1.00 23.00 298 LEU A C 1
ATOM 2330 O O . LEU A 1 298 ? 13.333 5.372 18.657 1.00 24.52 298 LEU A O 1
ATOM 2335 N N . GLU A 1 299 ? 13.501 4.641 16.538 1.00 27.10 299 GLU A N 1
ATOM 2336 C CA . GLU A 1 299 ? 14.827 4.058 16.751 1.00 24.41 299 GLU A CA 1
ATOM 2337 C C . GLU A 1 299 ? 15.901 5.136 16.885 1.00 27.44 299 GLU A C 1
ATOM 2338 O O . GLU A 1 299 ? 16.881 4.956 17.616 1.00 28.57 299 GLU A O 1
ATOM 2344 N N . SER A 1 300 ? 15.703 6.262 16.199 1.00 22.04 300 SER A N 1
ATOM 2345 C CA . SER A 1 300 ? 16.645 7.379 16.240 1.00 23.75 300 SER A CA 1
ATOM 2346 C C . SER A 1 300 ? 16.345 8.338 17.389 1.00 28.36 300 SER A C 1
ATOM 2347 O O . SER A 1 300 ? 17.204 9.125 17.800 1.00 28.18 300 SER A O 1
ATOM 2350 N N . GLY A 1 301 ? 15.116 8.282 17.895 1.00 23.96 301 GLY A N 1
ATOM 2351 C CA . GLY A 1 301 ? 14.697 9.192 18.943 1.00 24.38 301 GLY A CA 1
ATOM 2352 C C . GLY A 1 301 ? 14.009 10.435 18.413 1.00 26.71 301 GLY A C 1
ATOM 2353 O O . GLY A 1 301 ? 13.552 11.267 19.198 1.00 22.45 301 GLY A O 1
ATOM 2354 N N . GLN A 1 302 ? 13.932 10.574 17.090 1.00 21.96 302 GLN A N 1
ATOM 2355 C CA . GLN A 1 302 ? 13.210 11.692 16.499 1.00 23.02 302 GLN A CA 1
ATOM 2356 C C . GLN A 1 302 ? 11.790 11.750 17.077 1.00 22.68 302 GLN A C 1
ATOM 2357 O O . GLN A 1 302 ? 11.293 12.825 17.412 1.00 24.22 302 GLN A O 1
ATOM 2363 N N . LEU A 1 303 ? 11.154 10.590 17.201 1.00 22.66 303 LEU A N 1
ATOM 2364 C CA . LEU A 1 303 ? 9.948 10.469 18.024 1.00 20.37 303 LEU A CA 1
ATOM 2365 C C . LEU A 1 303 ? 10.305 9.851 19.366 1.00 23.02 303 LEU A C 1
ATOM 2366 O O . LEU A 1 303 ? 10.992 8.829 19.426 1.00 20.07 303 LEU A O 1
ATOM 2371 N N . ALA A 1 304 ? 9.821 10.455 20.452 1.00 21.17 304 ALA A N 1
ATOM 2372 C CA . ALA A 1 304 ? 9.991 9.884 21.782 1.00 21.77 304 ALA A CA 1
ATOM 2373 C C . ALA A 1 304 ? 8.957 8.795 22.031 1.00 20.55 304 ALA A C 1
ATOM 2374 O O . ALA A 1 304 ? 9.111 7.991 22.946 1.00 22.90 304 ALA A O 1
ATOM 2376 N N . GLY A 1 305 ? 7.885 8.790 21.236 1.00 20.46 305 GLY A N 1
ATOM 2377 C CA . GLY A 1 305 ? 6.841 7.792 21.408 1.00 17.87 305 GLY A CA 1
ATOM 2378 C C . GLY A 1 305 ? 5.786 7.823 20.323 1.00 16.81 305 GLY A C 1
ATOM 2379 O O . GLY A 1 305 ? 5.545 8.866 19.708 1.00 19.91 305 GLY A O 1
ATOM 2380 N N . TYR A 1 306 ? 5.178 6.666 20.073 1.00 16.77 306 TYR A N 1
ATOM 2381 C CA . TYR A 1 306 ? 4.084 6.546 19.114 1.00 16.52 306 TYR A CA 1
ATOM 2382 C C . TYR A 1 306 ? 3.046 5.591 19.662 1.00 17.66 306 TYR A C 1
ATOM 2383 O O . TYR A 1 306 ? 3.386 4.586 20.278 1.00 18.88 306 TYR A O 1
ATOM 2392 N N . ALA A 1 307 ? 1.771 5.905 19.453 1.00 15.74 307 ALA A N 1
ATOM 2393 C CA . ALA A 1 307 ? 0.699 5.030 19.909 1.00 14.62 307 ALA A CA 1
ATOM 2394 C C . ALA A 1 307 ? -0.490 5.177 18.977 1.00 16.45 307 ALA A C 1
ATOM 2395 O O . ALA A 1 307 ? -0.704 6.229 18.395 1.00 17.41 307 ALA A O 1
ATOM 2397 N N . GLY A 1 308 ? -1.255 4.108 18.838 1.00 17.30 308 GLY A N 1
ATOM 2398 C CA . GLY A 1 308 ? -2.463 4.149 18.038 1.00 17.76 308 GLY A CA 1
ATOM 2399 C C . GLY A 1 308 ? -3.127 2.802 18.109 1.00 21.13 308 GLY A C 1
ATOM 2400 O O . GLY A 1 308 ? -2.587 1.873 18.725 1.00 19.30 308 GLY A O 1
ATOM 2401 N N . ASP A 1 309 ? -4.297 2.681 17.497 1.00 18.05 309 ASP A N 1
ATOM 2402 C CA . ASP A 1 309 ? -4.945 1.377 17.435 1.00 18.23 309 ASP A CA 1
ATOM 2403 C C . ASP A 1 309 ? -5.214 0.939 16.000 1.00 20.22 309 ASP A C 1
ATOM 2404 O O . ASP A 1 309 ? -5.859 -0.076 15.789 1.00 21.69 309 ASP A O 1
ATOM 2409 N N . VAL A 1 310 ? -4.706 1.685 15.026 1.00 16.68 310 VAL A N 1
ATOM 2410 C CA . VAL A 1 310 ? -4.899 1.324 13.614 1.00 18.65 310 VAL A CA 1
ATOM 2411 C C . VAL A 1 310 ? -3.590 0.876 12.955 1.00 21.60 310 VAL A C 1
ATOM 2412 O O . VAL A 1 310 ? -2.525 1.440 13.225 1.00 20.65 310 VAL A O 1
ATOM 2416 N N . TRP A 1 311 ? -3.679 -0.140 12.089 1.00 20.12 311 TRP A N 1
ATOM 2417 C CA . TRP A 1 311 ? -2.489 -0.810 11.551 1.00 22.36 311 TRP A CA 1
ATOM 2418 C C . TRP A 1 311 ? -2.647 -1.023 10.046 1.00 21.65 311 TRP A C 1
ATOM 2419 O O . TRP A 1 311 ? -3.769 -1.119 9.559 1.00 22.16 311 TRP A O 1
ATOM 2430 N N . PHE A 1 312 ? -1.537 -1.080 9.309 1.00 23.47 312 PHE A N 1
ATOM 2431 C CA . PHE A 1 312 ? -1.612 -1.492 7.900 1.00 27.88 312 PHE A CA 1
ATOM 2432 C C . PHE A 1 312 ? -1.012 -2.886 7.753 1.00 30.89 312 PHE A C 1
ATOM 2433 O O . PHE A 1 312 ? 0.045 -3.156 8.313 1.00 34.25 312 PHE A O 1
ATOM 2441 N N . PRO A 1 313 ? -1.573 -3.674 6.828 1.00 34.53 313 PRO A N 1
ATOM 2442 C CA . PRO A 1 313 ? -2.484 -4.806 6.997 1.00 35.47 313 PRO A CA 1
ATOM 2443 C C . PRO A 1 313 ? -3.196 -4.847 8.346 1.00 32.31 313 PRO A C 1
ATOM 2444 O O . PRO A 1 313 ? -2.549 -4.817 9.399 1.00 30.44 313 PRO A O 1
ATOM 2448 N N . GLN A 1 314 ? -4.527 -4.878 8.289 1.00 29.56 314 GLN A N 1
ATOM 2449 C CA . GLN A 1 314 ? -5.335 -5.368 9.399 1.00 30.95 314 GLN A CA 1
ATOM 2450 C C . GLN A 1 314 ? -5.985 -6.683 8.967 1.00 32.75 314 GLN A C 1
ATOM 2451 O O . GLN A 1 314 ? -6.460 -6.798 7.837 1.00 37.06 314 GLN A O 1
ATOM 2457 N N . PRO A 1 315 ? -5.980 -7.690 9.853 1.00 33.82 315 PRO A N 1
ATOM 2458 C CA . PRO A 1 315 ? -5.363 -7.639 11.183 1.00 31.81 315 PRO A CA 1
ATOM 2459 C C . PRO A 1 315 ? -3.851 -7.574 11.039 1.00 33.82 315 PRO A C 1
ATOM 2460 O O . PRO A 1 315 ? -3.321 -8.011 10.012 1.00 27.84 315 PRO A O 1
ATOM 2464 N N . ALA A 1 316 ? -3.177 -6.961 12.003 1.00 27.57 316 ALA A N 1
ATOM 2465 C CA . ALA A 1 316 ? -1.733 -6.835 11.919 1.00 27.11 316 ALA A CA 1
ATOM 2466 C C . ALA A 1 316 ? -1.165 -8.232 11.996 1.00 26.84 316 ALA A C 1
ATOM 2467 O O . ALA A 1 316 ? -1.516 -9.000 12.899 1.00 25.56 316 ALA A O 1
ATOM 2469 N N . PRO A 1 317 ? -0.286 -8.576 11.050 1.00 30.37 317 PRO A N 1
ATOM 2470 C CA . PRO A 1 317 ? 0.349 -9.893 11.144 1.00 31.75 317 PRO A CA 1
ATOM 2471 C C . PRO A 1 317 ? 1.174 -9.984 12.427 1.00 31.62 317 PRO A C 1
ATOM 2472 O O . PRO A 1 317 ? 1.548 -8.948 12.979 1.00 28.25 317 PRO A O 1
ATOM 2476 N N . ALA A 1 318 ? 1.454 -11.195 12.897 1.00 30.79 318 ALA A N 1
ATOM 2477 C CA . ALA A 1 318 ? 2.248 -11.371 14.108 1.00 33.97 318 ALA A CA 1
ATOM 2478 C C . ALA A 1 318 ? 3.624 -10.716 13.988 1.00 34.74 318 ALA A C 1
ATOM 2479 O O . ALA A 1 318 ? 4.267 -10.421 15.000 1.00 37.92 318 ALA A O 1
ATOM 2481 N N . ASN A 1 319 ? 4.065 -10.486 12.752 1.00 33.34 319 ASN A N 1
ATOM 2482 C CA . ASN A 1 319 ? 5.391 -9.930 12.504 1.00 35.22 319 ASN A CA 1
ATOM 2483 C C . ASN A 1 319 ? 5.421 -8.416 12.258 1.00 32.85 319 ASN A C 1
ATOM 2484 O O . ASN A 1 319 ? 6.469 -7.860 11.923 1.00 34.38 319 ASN A O 1
ATOM 2489 N N . HIS A 1 320 ? 4.277 -7.752 12.420 1.00 28.86 320 HIS A N 1
ATOM 2490 C CA . HIS A 1 320 ? 4.196 -6.313 12.155 1.00 29.39 320 HIS A CA 1
ATOM 2491 C C . HIS A 1 320 ? 5.202 -5.546 13.015 1.00 25.44 320 HIS A C 1
ATOM 2492 O O . HIS A 1 320 ? 5.263 -5.754 14.226 1.00 28.97 320 HIS A O 1
ATOM 2499 N N . PRO A 1 321 ? 6.002 -4.669 12.385 1.00 26.16 321 PRO A N 1
ATOM 2500 C CA . PRO A 1 321 ? 7.103 -3.991 13.082 1.00 29.11 321 PRO A CA 1
ATOM 2501 C C . PRO A 1 321 ? 6.622 -2.998 14.136 1.00 27.68 321 PRO A C 1
ATOM 2502 O O . PRO A 1 321 ? 7.403 -2.628 15.014 1.00 29.06 321 PRO A O 1
ATOM 2506 N N . TRP A 1 322 ? 5.359 -2.586 14.061 1.00 24.35 322 TRP A N 1
ATOM 2507 C CA . TRP A 1 322 ? 4.826 -1.627 15.035 1.00 26.45 322 TRP A CA 1
ATOM 2508 C C . TRP A 1 322 ? 4.599 -2.253 16.404 1.00 27.75 322 TRP A C 1
ATOM 2509 O O . TRP A 1 322 ? 4.462 -1.540 17.406 1.00 22.98 322 TRP A O 1
ATOM 2520 N N . ARG A 1 323 ? 4.579 -3.582 16.460 1.00 25.76 323 ARG A N 1
ATOM 2521 C CA . ARG A 1 323 ? 4.309 -4.281 17.715 1.00 28.34 323 ARG A CA 1
ATOM 2522 C C . ARG A 1 323 ? 5.431 -4.126 18.740 1.00 28.18 323 ARG A C 1
ATOM 2523 O O . ARG A 1 323 ? 5.167 -3.997 19.941 1.00 27.67 323 ARG A O 1
ATOM 2531 N N . ASN A 1 324 ? 6.681 -4.160 18.276 1.00 28.92 324 ASN A N 1
ATOM 2532 C CA . ASN A 1 324 ? 7.817 -4.120 19.199 1.00 29.43 324 ASN A CA 1
ATOM 2533 C C . ASN A 1 324 ? 8.879 -3.071 18.870 1.00 27.66 324 ASN A C 1
ATOM 2534 O O . ASN A 1 324 ? 10.018 -3.150 19.344 1.00 29.28 324 ASN A O 1
ATOM 2539 N N . MET A 1 325 ? 8.503 -2.078 18.073 1.00 24.52 325 MET A N 1
ATOM 2540 C CA . MET A 1 325 ? 9.346 -0.905 17.902 1.00 24.70 325 MET A CA 1
ATOM 2541 C C . MET A 1 325 ? 9.462 -0.195 19.237 1.00 22.86 325 MET A C 1
ATOM 2542 O O . MET A 1 325 ? 8.578 -0.338 20.091 1.00 23.93 325 MET A O 1
ATOM 2547 N N . PRO A 1 326 ? 10.561 0.556 19.434 1.00 21.14 326 PRO A N 1
ATOM 2548 C CA . PRO A 1 326 ? 10.802 1.196 20.734 1.00 25.02 326 PRO A CA 1
ATOM 2549 C C . PRO A 1 326 ? 9.707 2.183 21.105 1.00 24.33 326 PRO A C 1
ATOM 2550 O O . PRO A 1 326 ? 9.165 2.852 20.212 1.00 22.19 326 PRO A O 1
ATOM 2554 N N . HIS A 1 327 ? 9.412 2.271 22.402 1.00 21.13 327 HIS A N 1
ATOM 2555 C CA . HIS A 1 327 ? 8.577 3.335 22.952 1.00 23.46 327 HIS A CA 1
ATOM 2556 C C . HIS A 1 327 ? 7.222 3.450 22.255 1.00 21.94 327 HIS A C 1
ATOM 2557 O O . HIS A 1 327 ? 6.831 4.538 21.827 1.00 20.69 327 HIS A O 1
ATOM 2564 N N . ASN A 1 328 ? 6.514 2.332 22.139 1.00 21.67 328 ASN A N 1
ATOM 2565 C CA . ASN A 1 328 ? 5.180 2.361 21.542 1.00 22.46 328 ASN A CA 1
ATOM 2566 C C . ASN A 1 328 ? 4.085 2.070 22.558 1.00 18.87 328 ASN A C 1
ATOM 2567 O O . ASN A 1 328 ? 4.311 1.393 23.576 1.00 19.45 328 ASN A O 1
ATOM 2572 N N . GLY A 1 329 ? 2.892 2.586 22.272 1.00 20.99 329 GLY A N 1
ATOM 2573 C CA . GLY A 1 329 ? 1.741 2.363 23.124 1.00 18.69 329 GLY A CA 1
ATOM 2574 C C . GLY A 1 329 ? 0.566 1.746 22.387 1.00 20.13 329 GLY A C 1
ATOM 2575 O O . GLY A 1 329 ? -0.597 2.042 22.700 1.00 17.85 329 GLY A O 1
ATOM 2576 N N . MET A 1 330 ? 0.858 0.863 21.426 1.00 22.04 330 MET A N 1
ATOM 2577 C CA . MET A 1 330 ? -0.180 0.306 20.551 1.00 17.77 330 MET A CA 1
ATOM 2578 C C . MET A 1 330 ? -1.217 -0.560 21.264 1.00 18.47 330 MET A C 1
ATOM 2579 O O . MET A 1 330 ? -0.916 -1.209 22.265 1.00 19.75 330 MET A O 1
ATOM 2584 N N . THR A 1 331 ? -2.438 -0.586 20.718 1.00 19.00 331 THR A N 1
ATOM 2585 C CA . THR A 1 331 ? -3.406 -1.636 21.016 1.00 14.59 331 THR A CA 1
ATOM 2586 C C . THR A 1 331 ? -3.898 -2.174 19.674 1.00 16.19 331 THR A C 1
ATOM 2587 O O . THR A 1 331 ? -3.699 -1.532 18.641 1.00 18.07 331 THR A O 1
ATOM 2591 N N . PRO A 1 332 ? -4.548 -3.351 19.677 1.00 17.94 332 PRO A N 1
ATOM 2592 C CA . PRO A 1 332 ? -5.232 -3.745 18.436 1.00 20.29 332 PRO A CA 1
ATOM 2593 C C . PRO A 1 332 ? -6.375 -2.765 18.123 1.00 22.96 332 PRO A C 1
ATOM 2594 O O . PRO A 1 332 ? -6.720 -1.926 18.969 1.00 21.16 332 PRO A O 1
ATOM 2598 N N . HIS A 1 333 ? -6.953 -2.855 16.930 1.00 21.32 333 HIS A N 1
ATOM 2599 C CA . HIS A 1 333 ? -8.027 -1.935 16.546 1.00 19.55 333 HIS A CA 1
ATOM 2600 C C . HIS A 1 333 ? -9.257 -2.148 17.420 1.00 24.59 333 HIS A C 1
ATOM 2601 O O . HIS A 1 333 ? -9.998 -3.113 17.233 1.00 26.30 333 HIS A O 1
ATOM 2608 N N . MET A 1 334 ? -9.478 -1.247 18.378 1.00 18.50 334 MET A N 1
ATOM 2609 C CA . MET A 1 334 ? -10.485 -1.488 19.408 1.00 18.17 334 MET A CA 1
ATOM 2610 C C . MET A 1 334 ? -11.270 -0.262 19.875 1.00 15.71 334 MET A C 1
ATOM 2611 O O . MET A 1 334 ? -12.312 -0.427 20.492 1.00 16.00 334 MET A O 1
ATOM 2616 N N . SER A 1 335 ? -10.770 0.948 19.627 1.00 19.21 335 SER A N 1
ATOM 2617 C CA . SER A 1 335 ? -11.329 2.123 20.319 1.00 17.06 335 SER A CA 1
ATOM 2618 C C . SER A 1 335 ? -12.829 2.299 20.073 1.00 18.15 335 SER A C 1
ATOM 2619 O O . SER A 1 335 ? -13.620 2.471 21.016 1.00 18.64 335 SER A O 1
ATOM 2622 N N . GLY A 1 336 ? -13.223 2.231 18.806 1.00 17.89 336 GLY A N 1
ATOM 2623 C CA . GLY A 1 336 ? -14.620 2.415 18.463 1.00 17.15 336 GLY A CA 1
ATOM 2624 C C . GLY A 1 336 ? -15.472 1.206 18.793 1.00 22.02 336 GLY A C 1
ATOM 2625 O O . GLY A 1 336 ? -16.683 1.236 18.582 1.00 18.23 336 GLY A O 1
ATOM 2626 N N . SER A 1 337 ? -14.857 0.133 19.285 1.00 16.88 337 SER A N 1
ATOM 2627 C CA . SER A 1 337 ? -15.638 -1.046 19.663 1.00 16.14 337 SER A CA 1
ATOM 2628 C C . SER A 1 337 ? -15.649 -1.292 21.178 1.00 17.83 337 SER A C 1
ATOM 2629 O O . SER A 1 337 ? -15.827 -2.424 21.640 1.00 17.99 337 SER A O 1
ATOM 2632 N N . SER A 1 338 ? -15.506 -0.227 21.963 1.00 16.39 338 SER A N 1
ATOM 2633 C CA . SER A 1 338 ? -15.806 -0.327 23.396 1.00 16.68 338 SER A CA 1
ATOM 2634 C C . SER A 1 338 ? -17.248 -0.829 23.544 1.00 16.90 338 SER A C 1
ATOM 2635 O O . SER A 1 338 ? -18.063 -0.649 22.634 1.00 19.31 338 SER A O 1
ATOM 2638 N N . LEU A 1 339 ? -17.560 -1.487 24.658 1.00 15.76 339 LEU A N 1
ATOM 2639 C CA . LEU A 1 339 ? -18.927 -1.961 24.876 1.00 17.74 339 LEU A CA 1
ATOM 2640 C C . LEU A 1 339 ? -19.929 -0.804 24.792 1.00 18.87 339 LEU A C 1
ATOM 2641 O O . LEU A 1 339 ? -21.062 -0.976 24.326 1.00 16.99 339 LEU A O 1
ATOM 2646 N N . SER A 1 340 ? -19.487 0.386 25.207 1.00 17.50 340 SER A N 1
ATOM 2647 C CA . SER A 1 340 ? -20.333 1.564 25.179 1.00 17.38 340 SER A CA 1
ATOM 2648 C C . SER A 1 340 ? -20.639 1.975 23.740 1.00 15.27 340 SER A C 1
ATOM 2649 O O . SER A 1 340 ? -21.791 2.269 23.408 1.00 16.22 340 SER A O 1
ATOM 2652 N N . GLY A 1 341 ? -19.609 1.988 22.894 1.00 15.34 341 GLY A N 1
ATOM 2653 C CA . GLY A 1 341 ? -19.780 2.302 21.485 1.00 15.83 341 GLY A CA 1
ATOM 2654 C C . GLY A 1 341 ? -20.631 1.268 20.766 1.00 16.05 341 GLY A C 1
ATOM 2655 O O . GLY A 1 341 ? -21.473 1.619 19.935 1.00 17.09 341 GLY A O 1
ATOM 2656 N N . GLN A 1 342 ? -20.414 -0.005 21.078 1.00 15.43 342 GLN A N 1
ATOM 2657 C CA . GLN A 1 342 ? -21.191 -1.075 20.450 1.00 17.52 342 GLN A CA 1
ATOM 2658 C C . GLN A 1 342 ? -22.680 -0.932 20.715 1.00 16.30 342 GLN A C 1
ATOM 2659 O O . GLN A 1 342 ? -23.504 -1.230 19.846 1.00 17.41 342 GLN A O 1
ATOM 2665 N N . ALA A 1 343 ? -23.037 -0.489 21.912 1.00 14.41 343 ALA A N 1
ATOM 2666 C CA . ALA A 1 343 ? -24.439 -0.340 22.264 1.00 14.65 343 ALA A CA 1
ATOM 2667 C C . ALA A 1 343 ? -25.097 0.676 21.334 1.00 17.33 343 ALA A C 1
ATOM 2668 O O . ALA A 1 343 ? -26.220 0.476 20.876 1.00 17.71 343 ALA A O 1
ATOM 2670 N N . ARG A 1 344 ? -24.393 1.762 21.035 1.00 15.55 344 ARG A N 1
ATOM 2671 C CA . ARG A 1 344 ? -24.945 2.758 20.125 1.00 16.57 344 ARG A CA 1
ATOM 2672 C C . ARG A 1 344 ? -24.963 2.302 18.668 1.00 15.45 344 ARG A C 1
ATOM 2673 O O . ARG A 1 344 ? -25.966 2.487 17.976 1.00 15.64 344 ARG A O 1
ATOM 2681 N N . TYR A 1 345 ? -23.870 1.731 18.171 1.00 14.32 345 TYR A N 1
ATOM 2682 C CA . TYR A 1 345 ? -23.910 1.373 16.763 1.00 13.84 345 TYR A CA 1
ATOM 2683 C C . TYR A 1 345 ? -24.789 0.160 16.482 1.00 16.08 345 TYR A C 1
ATOM 2684 O O . TYR A 1 345 ? -25.400 0.085 15.422 1.00 15.39 345 TYR A O 1
ATOM 2693 N N . ALA A 1 346 ? -24.907 -0.760 17.437 1.00 17.01 346 ALA A N 1
ATOM 2694 C CA . ALA A 1 346 ? -25.870 -1.860 17.252 1.00 16.09 346 ALA A CA 1
ATOM 2695 C C . ALA A 1 346 ? -27.320 -1.355 17.280 1.00 17.91 346 ALA A C 1
ATOM 2696 O O . ALA A 1 346 ? -28.164 -1.836 16.520 1.00 18.33 346 ALA A O 1
ATOM 2698 N N . ALA A 1 347 ? -27.611 -0.393 18.147 1.00 15.80 347 ALA A N 1
ATOM 2699 C CA . ALA A 1 347 ? -28.936 0.236 18.170 1.00 15.94 347 ALA A CA 1
ATOM 2700 C C . ALA A 1 347 ? -29.225 0.969 16.861 1.00 18.06 347 ALA A C 1
ATOM 2701 O O . ALA A 1 347 ? -30.344 0.920 16.338 1.00 17.74 347 ALA A O 1
ATOM 2703 N N . GLY A 1 348 ? -28.228 1.669 16.336 1.00 15.52 348 GLY A N 1
ATOM 2704 C CA . GLY A 1 348 ? -28.411 2.369 15.074 1.00 14.10 348 GLY A CA 1
ATOM 2705 C C . GLY A 1 348 ? -28.509 1.460 13.865 1.00 16.91 348 GLY A C 1
ATOM 2706 O O . GLY A 1 348 ? -29.218 1.782 12.909 1.00 16.13 348 GLY A O 1
ATOM 2707 N N . THR A 1 349 ? -27.794 0.337 13.888 1.00 15.14 349 THR A N 1
ATOM 2708 C CA . THR A 1 349 ? -27.899 -0.631 12.797 1.00 14.93 349 THR A CA 1
ATOM 2709 C C . THR A 1 349 ? -29.339 -1.117 12.749 1.00 16.17 349 THR A C 1
ATOM 2710 O O . THR A 1 349 ? -29.946 -1.203 11.673 1.00 15.68 349 THR A O 1
ATOM 2714 N N . ARG A 1 350 ? -29.899 -1.399 13.923 1.00 16.34 350 ARG A N 1
ATOM 2715 C CA . ARG A 1 350 ? -31.300 -1.819 13.985 1.00 16.31 350 ARG A CA 1
ATOM 2716 C C . ARG A 1 350 ? -32.272 -0.711 13.575 1.00 19.42 350 ARG A C 1
ATOM 2717 O O . ARG A 1 350 ? -33.239 -0.973 12.859 1.00 19.69 350 ARG A O 1
ATOM 2725 N N . GLU A 1 351 ? -32.024 0.522 14.018 1.00 16.74 351 GLU A N 1
ATOM 2726 C CA . GLU A 1 351 ? -32.868 1.647 13.596 1.00 16.52 351 GLU A CA 1
ATOM 2727 C C . GLU A 1 351 ? -32.930 1.758 12.064 1.00 16.69 351 GLU A C 1
ATOM 2728 O O . GLU A 1 351 ? -34.011 1.930 11.487 1.00 18.01 351 GLU A O 1
ATOM 2734 N N . ILE A 1 352 ? -31.776 1.652 11.412 1.00 14.83 352 ILE A N 1
ATOM 2735 C CA . ILE A 1 352 ? -31.696 1.757 9.961 1.00 16.67 352 ILE A CA 1
ATOM 2736 C C . ILE A 1 352 ? -32.425 0.599 9.292 1.00 17.04 352 ILE A C 1
ATOM 2737 O O . ILE A 1 352 ? -33.146 0.811 8.327 1.00 16.72 352 ILE A O 1
ATOM 2742 N N . LEU A 1 353 ? -32.262 -0.617 9.817 1.00 16.89 353 LEU A N 1
ATOM 2743 C CA . LEU A 1 353 ? -32.959 -1.773 9.240 1.00 17.11 353 LEU A CA 1
ATOM 2744 C C . LEU A 1 353 ? -34.479 -1.653 9.376 1.00 17.75 353 LEU A C 1
ATOM 2745 O O . LEU A 1 353 ? -35.217 -2.009 8.446 1.00 19.02 353 LEU A O 1
ATOM 2750 N N . GLU A 1 354 ? -34.944 -1.140 10.515 1.00 19.24 354 GLU A N 1
ATOM 2751 C CA . GLU A 1 354 ? -36.376 -0.899 10.710 1.00 18.86 354 GLU A CA 1
ATOM 2752 C C . GLU A 1 354 ? -36.891 0.066 9.658 1.00 20.00 354 GLU A C 1
ATOM 2753 O O . GLU A 1 354 ? -37.942 -0.166 9.051 1.00 21.52 354 GLU A O 1
ATOM 2759 N N . CYS A 1 355 ? -36.150 1.146 9.421 1.00 17.39 355 CYS A N 1
ATOM 2760 C CA . CYS A 1 355 ? -36.559 2.107 8.403 1.00 18.62 355 CYS A CA 1
ATOM 2761 C C . CYS A 1 355 ? -36.582 1.439 7.038 1.00 19.85 355 CYS A C 1
ATOM 2762 O O . CYS A 1 355 ? -37.550 1.571 6.283 1.00 19.66 355 CYS A O 1
ATOM 2765 N N . TRP A 1 356 ? -35.520 0.703 6.733 1.00 16.64 356 TRP A N 1
ATOM 2766 C CA . TRP A 1 356 ? -35.390 0.051 5.433 1.00 19.48 356 TRP A CA 1
ATOM 2767 C C . TRP A 1 356 ? -36.537 -0.927 5.148 1.00 21.55 356 TRP A C 1
ATOM 2768 O O . TRP A 1 356 ? -37.183 -0.847 4.097 1.00 22.14 356 TRP A O 1
ATOM 2779 N N . PHE A 1 357 ? -36.784 -1.851 6.071 1.00 18.85 357 PHE A N 1
ATOM 2780 C CA . PHE A 1 357 ? -37.810 -2.875 5.859 1.00 20.65 357 PHE A CA 1
ATOM 2781 C C . PHE A 1 357 ? -39.228 -2.304 5.856 1.00 25.20 357 PHE A C 1
ATOM 2782 O O . PHE A 1 357 ? -40.143 -2.909 5.294 1.00 27.69 357 PHE A O 1
ATOM 2790 N N . GLU A 1 358 ? -39.413 -1.149 6.487 1.00 21.03 358 GLU A N 1
ATOM 2791 C CA . GLU A 1 358 ? -40.744 -0.553 6.608 1.00 24.31 358 GLU A CA 1
ATOM 2792 C C . GLU A 1 358 ? -40.983 0.533 5.568 1.00 24.05 358 GLU A C 1
ATOM 2793 O O . GLU A 1 358 ? -42.011 1.220 5.597 1.00 25.25 358 GLU A O 1
ATOM 2799 N N . ASN A 1 359 ? -40.019 0.686 4.666 1.00 22.14 359 ASN A N 1
ATOM 2800 C CA . ASN A 1 359 ? -40.045 1.718 3.627 1.00 28.27 359 ASN A CA 1
ATOM 2801 C C . ASN A 1 359 ? -40.254 3.121 4.205 1.00 26.68 359 ASN A C 1
ATOM 2802 O O . ASN A 1 359 ? -41.077 3.903 3.725 1.00 29.03 359 ASN A O 1
ATOM 2807 N N . ARG A 1 360 ? -39.501 3.415 5.260 1.00 25.12 360 ARG A N 1
ATOM 2808 C CA . ARG A 1 360 ? -39.456 4.739 5.857 1.00 27.07 360 ARG A CA 1
ATOM 2809 C C . ARG A 1 360 ? -38.065 5.298 5.592 1.00 24.46 360 ARG A C 1
ATOM 2810 O O . ARG A 1 360 ? -37.111 4.539 5.457 1.00 23.34 360 ARG A O 1
ATOM 2818 N N . PRO A 1 361 ? -37.944 6.626 5.490 1.00 23.31 361 PRO A N 1
ATOM 2819 C CA . PRO A 1 361 ? -36.624 7.179 5.174 1.00 20.60 361 PRO A CA 1
ATOM 2820 C C . PRO A 1 361 ? -35.612 6.887 6.277 1.00 23.27 361 PRO A C 1
ATOM 2821 O O . PRO A 1 361 ? -35.946 6.931 7.468 1.00 23.99 361 PRO A O 1
ATOM 2825 N N . ILE A 1 362 ? -34.395 6.560 5.868 1.00 21.04 362 ILE A N 1
ATOM 2826 C CA . ILE A 1 362 ? -33.263 6.477 6.792 1.00 20.53 362 ILE A CA 1
ATOM 2827 C C . ILE A 1 362 ? -32.844 7.920 7.062 1.00 19.53 362 ILE A C 1
ATOM 2828 O O . ILE A 1 362 ? -32.894 8.742 6.142 1.00 21.55 362 ILE A O 1
ATOM 2833 N N . ARG A 1 363 ? -32.446 8.236 8.301 1.00 16.24 363 ARG A N 1
ATOM 2834 C CA . ARG A 1 363 ? -31.976 9.586 8.629 1.00 19.74 363 ARG A CA 1
ATOM 2835 C C . ARG A 1 363 ? -30.992 10.086 7.599 1.00 19.46 363 ARG A C 1
ATOM 2836 O O . ARG A 1 363 ? -30.078 9.358 7.207 1.00 17.85 363 ARG A O 1
ATOM 2844 N N . ASP A 1 364 ? -31.159 11.335 7.170 1.00 20.18 364 ASP A N 1
ATOM 2845 C CA . ASP A 1 364 ? -30.234 11.906 6.205 1.00 21.54 364 ASP A CA 1
ATOM 2846 C C . ASP A 1 364 ? -28.788 11.857 6.705 1.00 20.32 364 ASP A C 1
ATOM 2847 O O . ASP A 1 364 ? -27.863 11.602 5.925 1.00 19.69 364 ASP A O 1
ATOM 2852 N N . GLU A 1 365 ? -28.597 12.074 8.001 1.00 17.83 365 GLU A N 1
ATOM 2853 C CA . GLU A 1 365 ? -27.249 12.136 8.554 1.00 18.89 365 GLU A CA 1
ATOM 2854 C C . GLU A 1 365 ? -26.535 10.776 8.546 1.00 17.78 365 GLU A C 1
ATOM 2855 O O . GLU A 1 365 ? -25.308 10.720 8.675 1.00 19.28 365 GLU A O 1
ATOM 2861 N N . TYR A 1 366 ? -27.297 9.693 8.361 1.00 16.40 366 TYR A N 1
ATOM 2862 C CA . TYR A 1 366 ? -26.718 8.346 8.266 1.00 14.71 366 TYR A CA 1
ATOM 2863 C C . TYR A 1 366 ? -26.296 7.966 6.842 1.00 16.11 366 TYR A C 1
ATOM 2864 O O . TYR A 1 366 ? -25.551 7.004 6.639 1.00 16.66 366 TYR A O 1
ATOM 2873 N N . LEU A 1 367 ? -26.785 8.694 5.838 1.00 15.41 367 LEU A N 1
ATOM 2874 C CA . LEU A 1 367 ? -26.591 8.253 4.457 1.00 16.51 367 LEU A CA 1
ATOM 2875 C C . LEU A 1 367 ? -25.278 8.730 3.843 1.00 17.70 367 LEU A C 1
ATOM 2876 O O . LEU A 1 367 ? -24.975 9.930 3.865 1.00 23.52 367 LEU A O 1
ATOM 2881 N N . ILE A 1 368 ? -24.512 7.789 3.287 1.00 15.37 368 ILE A N 1
ATOM 2882 C CA . ILE A 1 368 ? -23.252 8.091 2.596 1.00 15.69 368 ILE A CA 1
ATOM 2883 C C . ILE A 1 368 ? -23.451 8.150 1.077 1.00 17.40 368 ILE A C 1
ATOM 2884 O O . ILE A 1 368 ? -22.970 9.074 0.422 1.00 18.29 368 ILE A O 1
ATOM 2889 N N . VAL A 1 369 ? -24.121 7.142 0.515 1.00 16.82 369 VAL A N 1
ATOM 2890 C CA . VAL A 1 369 ? -24.688 7.266 -0.829 1.00 15.30 369 VAL A CA 1
ATOM 2891 C C . VAL A 1 369 ? -26.074 6.648 -0.848 1.00 18.68 369 VAL A C 1
ATOM 2892 O O . VAL A 1 369 ? -26.350 5.692 -0.123 1.00 17.82 369 VAL A O 1
ATOM 2896 N N . SER A 1 370 ? -26.967 7.238 -1.631 1.00 18.44 370 SER A N 1
ATOM 2897 C CA . SER A 1 370 ? -28.307 6.686 -1.764 1.00 18.43 370 SER A CA 1
ATOM 2898 C C . SER A 1 370 ? -28.829 6.980 -3.158 1.00 22.96 370 SER A C 1
ATOM 2899 O O . SER A 1 370 ? -28.773 8.126 -3.597 1.00 19.26 370 SER A O 1
ATOM 2902 N N . ASN A 1 371 ? -29.314 5.947 -3.848 1.00 21.58 371 ASN A N 1
ATOM 2903 C CA . ASN A 1 371 ? -29.895 6.103 -5.183 1.00 21.04 371 ASN A CA 1
ATOM 2904 C C . ASN A 1 371 ? -29.079 6.975 -6.129 1.00 19.94 371 ASN A C 1
ATOM 2905 O O . ASN A 1 371 ? -29.569 7.978 -6.666 1.00 20.81 371 ASN A O 1
ATOM 2910 N N . GLY A 1 372 ? -27.817 6.595 -6.293 1.00 21.67 372 GLY A N 1
ATOM 2911 C CA . GLY A 1 372 ? -26.928 7.233 -7.246 1.00 25.06 372 GLY A CA 1
ATOM 2912 C C . GLY A 1 372 ? -26.373 8.566 -6.795 1.00 24.44 372 GLY A C 1
ATOM 2913 O O . GLY A 1 372 ? -25.714 9.244 -7.587 1.00 24.68 372 GLY A O 1
ATOM 2914 N N . LYS A 1 373 ? -26.645 8.953 -5.546 1.00 19.31 373 LYS A N 1
ATOM 2915 C CA . LYS A 1 373 ? -26.216 10.263 -5.035 1.00 20.02 373 LYS A CA 1
ATOM 2916 C C . LYS A 1 373 ? -25.225 10.161 -3.881 1.00 23.96 373 LYS A C 1
ATOM 2917 O O . LYS A 1 373 ? -25.441 9.410 -2.930 1.00 22.18 373 LYS A O 1
ATOM 2923 N N . LEU A 1 374 ? -24.155 10.943 -3.962 1.00 18.25 374 LEU A N 1
ATOM 2924 C CA . LEU A 1 374 ? -23.087 10.958 -2.958 1.00 21.40 374 LEU A CA 1
ATOM 2925 C C . LEU A 1 374 ? -23.351 12.094 -1.986 1.00 24.31 374 LEU A C 1
ATOM 2926 O O . LEU A 1 374 ? -23.595 13.217 -2.411 1.00 25.05 374 LEU A O 1
ATOM 2931 N N . ALA A 1 375 ? -23.302 11.825 -0.681 1.00 24.50 375 ALA A N 1
ATOM 2932 C CA . ALA A 1 375 ? -23.502 12.890 0.309 1.00 24.95 375 ALA A CA 1
ATOM 2933 C C . ALA A 1 375 ? -22.305 13.842 0.424 1.00 30.36 375 ALA A C 1
ATOM 2934 O O . ALA A 1 375 ? -22.473 15.068 0.434 1.00 36.70 375 ALA A O 1
ATOM 2936 N N . GLY A 1 376 ? -21.101 13.288 0.536 1.00 30.62 376 GLY A N 1
ATOM 2937 C CA . GLY A 1 376 ? -19.903 14.106 0.676 1.00 38.11 376 GLY A CA 1
ATOM 2938 C C . GLY A 1 376 ? -19.094 14.182 -0.606 1.00 40.11 376 GLY A C 1
ATOM 2939 O O . GLY A 1 376 ? -19.624 14.554 -1.651 1.00 33.74 376 GLY A O 1
ATOM 2940 N N . THR A 1 377 ? -17.804 13.855 -0.528 1.00 46.59 377 THR A N 1
ATOM 2941 C CA . THR A 1 377 ? -16.999 13.639 -1.733 1.00 47.27 377 THR A CA 1
ATOM 2942 C C . THR A 1 377 ? -16.006 12.500 -1.527 1.00 53.21 377 THR A C 1
ATOM 2943 O O . THR A 1 377 ? -16.312 11.515 -0.856 1.00 53.94 377 THR A O 1
#

Organism: Granulicella mallensis (strain ATCC BAA-1857 / DSM 23137 / MP5ACTX8) (NCBI:txid682795)

Solvent-accessible surface area: 17904 Å² total; per-residue (Å²): 58,26,0,0,0,0,0,47,94,53,36,154,112,31,68,90,38,180,68,114,164,139,58,35,96,184,79,104,151,7,82,98,48,19,75,28,16,101,25,122,121,63,80,20,89,55,13,54,21,4,0,0,43,49,8,40,1,15,0,69,80,26,0,88,123,91,62,29,68,7,48,25,15,27,64,8,115,32,105,120,2,57,0,16,129,55,0,56,78,0,25,0,4,0,2,0,23,21,58,16,0,95,3,57,35,126,23,13,82,86,7,149,94,14,93,0,3,3,1,0,0,48,28,14,105,16,13,54,41,113,20,0,44,188,57,34,8,8,0,0,28,0,6,10,0,2,0,32,13,13,0,101,21,0,13,99,5,0,49,16,21,0,114,13,136,84,65,29,97,110,42,72,118,121,71,30,197,76,93,72,86,21,86,82,87,34,123,85,5,118,33,32,63,0,0,0,8,18,18,41,128,32,0,30,3,0,0,80,83,0,95,102,77,93,15,108,7,13,0,9,18,187,136,140,18,92,175,76,32,12,107,81,8,55,19,65,55,27,72,67,8,56,84,0,0,81,68,3,41,0,0,0,0,20,11,88,52,77,126,71,8,87,86,40,0,50,44,133,5,1,101,80,6,169,127,28,2,11,0,0,0,11,22,41,2,34,0,2,33,98,59,16,0,22,139,7,4,119,80,22,26,0,17,0,0,0,0,0,1,18,109,59,48,84,16,55,100,128,8,46,2,98,137,10,47,82,36,8,29,31,100,38,92,6,2,16,47,71,44,0,3,10,31,0,0,12,0,0,18,10,1,0,4,8,76,54,73,143,102,124,18,47,125,73,1,40,21,1,31,122,30,151,65,80,54,160